Protein AF-A0A7S1AA90-F1 (afdb_monomer)

Nearest PDB structures (foldseek):
  6o9l-assembly1_Q  TM=9.413E-02  e=1.370E+00  Homo sapiens

Sequence (489 aa):
AGGRASYVRQRSPRSENTMEDRKHRMSRVASRLEELRNQLPDAALKAYQALKQALRPHSGRHGCRPQFETDFWENLQYCFPHAFDIRIRQIGSWNQWEVTIDEHTTMFCSVRLEVLGSNHEFVKDLKQKARIVKETLSEDNGKWKRALLPENGGIFNYDDTLSDFEVECRGRVEGFRQQGEPSKRYSQMWVDSPACKRCGRPEEEDQLSGVHMCVVFANFQCRRCNYTWASHHARLKPDETLMGQQCSRCASAGVAKEWKPNTRGDEESRGQGGMHQSRLCDACREFGNCMGMFYDPFVLTTALSLVSGHFVQWHPFSEEMPELLLADLGKEFSGLQVCLQPHVYTAPWEEKPYSAYDAEKTQGRHRWIRKDEPLLSAQAGIKDQIGFQKFLTKNEPDRSEAMPRTGFLLAPFDTEEEMQKAAVEAFNAVEDEKRTGLSVMCIDHQAGPHAGDEAGGSPEVRRPEVEQIPKLNKFNKIGGWQPPQPSPE

Structure (mmCIF, N/CA/C/O backbone):
data_AF-A0A7S1AA90-F1
#
_entry.id   AF-A0A7S1AA90-F1
#
loop_
_atom_site.group_PDB
_atom_site.id
_atom_site.type_symbol
_atom_site.label_atom_id
_atom_site.label_alt_id
_atom_site.label_comp_id
_atom_site.label_asym_id
_atom_site.label_entity_id
_atom_site.label_seq_id
_atom_site.pdbx_PDB_ins_code
_atom_site.Cartn_x
_atom_site.Cartn_y
_atom_site.Cartn_z
_atom_site.occupancy
_atom_site.B_iso_or_equiv
_atom_site.auth_seq_id
_atom_site.auth_comp_id
_atom_site.auth_asym_id
_atom_site.auth_atom_id
_atom_site.pdbx_PDB_model_num
ATOM 1 N N . ALA A 1 1 ? -50.565 -37.695 -13.266 1.00 44.16 1 ALA A N 1
ATOM 2 C CA . ALA A 1 1 ? -49.142 -37.606 -13.651 1.00 44.16 1 ALA A CA 1
ATOM 3 C C . ALA A 1 1 ? -48.759 -36.132 -13.727 1.00 44.16 1 ALA A C 1
ATOM 5 O O . ALA A 1 1 ? -49.375 -35.414 -14.499 1.00 44.16 1 ALA A O 1
ATOM 6 N N . GLY A 1 2 ? -47.843 -35.663 -12.876 1.00 41.28 2 GLY A N 1
ATOM 7 C CA . GLY A 1 2 ? -47.439 -34.249 -12.849 1.00 41.28 2 GLY A CA 1
ATOM 8 C C . GLY A 1 2 ? -46.897 -33.788 -11.496 1.00 41.28 2 GLY A C 1
ATOM 9 O O . GLY A 1 2 ? -47.391 -32.814 -10.943 1.00 41.28 2 GLY A O 1
ATOM 10 N N . GLY A 1 3 ? -45.925 -34.510 -10.930 1.00 36.38 3 GLY A N 1
ATOM 11 C CA . GLY A 1 3 ? -45.217 -34.076 -9.723 1.00 36.38 3 GLY A CA 1
ATOM 12 C C . GLY A 1 3 ? -44.088 -33.114 -10.087 1.00 36.38 3 GLY A C 1
ATOM 13 O O . GLY A 1 3 ? -43.134 -33.512 -10.751 1.00 36.38 3 GLY A O 1
ATOM 14 N N . ARG A 1 4 ? -44.189 -31.848 -9.667 1.00 42.41 4 ARG A N 1
ATOM 15 C CA . ARG A 1 4 ? -43.081 -30.883 -9.727 1.00 42.41 4 ARG A CA 1
ATOM 16 C C . ARG A 1 4 ? -42.048 -31.252 -8.661 1.00 42.41 4 ARG A C 1
ATOM 18 O O . ARG A 1 4 ? -42.290 -31.052 -7.475 1.00 42.41 4 ARG A O 1
ATOM 25 N N . ALA A 1 5 ? -40.904 -31.774 -9.092 1.00 40.25 5 ALA A N 1
ATOM 26 C CA . ALA A 1 5 ? -39.736 -31.968 -8.244 1.00 40.25 5 ALA A CA 1
ATOM 27 C C . ALA A 1 5 ? -39.088 -30.606 -7.942 1.00 40.25 5 ALA A C 1
ATOM 29 O O . ALA A 1 5 ? -38.523 -29.953 -8.820 1.00 40.25 5 ALA A O 1
ATOM 30 N N . SER A 1 6 ? -39.187 -30.161 -6.693 1.00 39.88 6 SER A N 1
ATOM 31 C CA . SER A 1 6 ? -38.444 -29.023 -6.161 1.00 39.88 6 SER A CA 1
ATOM 32 C C . SER A 1 6 ? -36.976 -29.414 -5.972 1.00 39.88 6 SER A C 1
ATOM 34 O O . SER A 1 6 ? -36.624 -30.082 -5.000 1.00 39.88 6 SER A O 1
ATOM 36 N N . TYR A 1 7 ? -36.114 -28.999 -6.902 1.00 37.94 7 TYR A N 1
ATOM 37 C CA . TYR A 1 7 ? -34.662 -29.068 -6.743 1.00 37.94 7 TYR A CA 1
ATOM 38 C C . TYR A 1 7 ? -34.218 -28.062 -5.675 1.00 37.94 7 TYR A C 1
ATOM 40 O O . TYR A 1 7 ? -33.969 -26.889 -5.952 1.00 37.94 7 TYR A O 1
ATOM 48 N N . VAL A 1 8 ? -34.109 -28.528 -4.434 1.00 40.12 8 VAL A N 1
ATOM 49 C CA . VAL A 1 8 ? -33.365 -27.828 -3.387 1.00 40.12 8 VAL A CA 1
ATOM 50 C C . VAL A 1 8 ? -31.886 -27.928 -3.761 1.00 40.12 8 VAL A C 1
ATOM 52 O O . VAL A 1 8 ? -31.271 -28.982 -3.613 1.00 40.12 8 VAL A O 1
ATOM 55 N N . ARG A 1 9 ? -31.306 -26.841 -4.291 1.00 41.34 9 ARG A N 1
ATOM 56 C CA . ARG A 1 9 ? -29.847 -26.702 -4.425 1.00 41.34 9 ARG A CA 1
ATOM 57 C C . ARG A 1 9 ? -29.246 -26.815 -3.023 1.00 41.34 9 ARG A C 1
ATOM 59 O O . ARG A 1 9 ? -29.297 -25.857 -2.252 1.00 41.34 9 ARG A O 1
ATOM 66 N N . GLN A 1 10 ? -28.684 -27.977 -2.700 1.00 35.09 10 GLN A N 1
ATOM 67 C CA . GLN A 1 10 ? -27.783 -28.133 -1.565 1.00 35.09 10 GLN A CA 1
ATOM 68 C C . GLN A 1 10 ? -26.636 -27.136 -1.763 1.00 35.09 10 GLN A C 1
ATOM 70 O O . GLN A 1 10 ? -25.818 -27.282 -2.670 1.00 35.09 10 GLN A O 1
ATOM 75 N N . ARG A 1 11 ? -26.623 -26.060 -0.970 1.00 40.25 11 ARG A N 1
ATOM 76 C CA . ARG A 1 11 ? -25.456 -25.184 -0.868 1.00 40.25 11 ARG A CA 1
ATOM 77 C C . ARG A 1 11 ? -24.336 -26.051 -0.305 1.00 40.25 11 ARG A C 1
ATOM 79 O O . ARG A 1 11 ? -24.472 -26.533 0.817 1.00 40.25 11 ARG A O 1
ATOM 86 N N . SER A 1 12 ? -23.275 -26.270 -1.081 1.00 39.66 12 SER A N 1
ATOM 87 C CA . SER A 1 12 ? -22.060 -26.904 -0.569 1.00 39.66 12 SER A CA 1
ATOM 88 C C . SER A 1 12 ? -21.664 -26.227 0.746 1.00 39.66 12 SER A C 1
ATOM 90 O O . SER A 1 12 ? -21.733 -24.992 0.816 1.00 39.66 12 SER A O 1
ATOM 92 N N . PRO A 1 13 ? -21.282 -26.991 1.783 1.00 43.88 13 PRO A N 1
ATOM 93 C CA . PRO A 1 13 ? -20.807 -26.406 3.024 1.00 43.88 13 PRO A CA 1
ATOM 94 C C . PRO A 1 13 ? -19.654 -25.465 2.677 1.00 43.88 13 PRO A C 1
ATOM 96 O O . PRO A 1 13 ? -18.677 -25.878 2.050 1.00 43.88 13 PRO A O 1
ATOM 99 N N . ARG A 1 14 ? -19.811 -24.172 2.998 1.00 51.59 14 ARG A N 1
ATOM 100 C CA . ARG A 1 14 ? -18.711 -23.204 2.942 1.00 51.59 14 ARG A CA 1
ATOM 101 C C . ARG A 1 14 ? -17.592 -23.826 3.763 1.00 51.59 14 ARG A C 1
ATOM 103 O O . ARG A 1 14 ? -17.789 -24.017 4.958 1.00 51.59 14 ARG A O 1
ATOM 110 N N . SER A 1 15 ? -16.492 -24.194 3.108 1.00 52.66 15 SER A N 1
ATOM 111 C CA . SER A 1 15 ? -15.323 -24.779 3.756 1.00 52.66 15 SER A CA 1
ATOM 112 C C . SER A 1 15 ? -14.989 -23.935 4.978 1.00 52.66 15 SER A C 1
ATOM 114 O O . SER A 1 15 ? -14.674 -22.748 4.838 1.00 52.66 15 SER A O 1
ATOM 116 N N . GLU A 1 16 ? -15.138 -24.513 6.165 1.00 56.78 16 GLU A N 1
ATOM 117 C CA . GLU A 1 16 ? -14.718 -23.855 7.389 1.00 56.78 16 GLU A CA 1
ATOM 118 C C . GLU A 1 16 ? -13.241 -23.507 7.222 1.00 56.78 16 GLU A C 1
ATOM 120 O O . GLU A 1 16 ? -12.420 -24.344 6.854 1.00 56.78 16 GLU A O 1
ATOM 125 N N . ASN A 1 17 ? -12.939 -22.222 7.380 1.00 63.81 17 ASN A N 1
ATOM 126 C CA . ASN A 1 17 ? -11.618 -21.641 7.191 1.00 63.81 17 ASN A CA 1
ATOM 127 C C . ASN A 1 17 ? -10.731 -22.168 8.338 1.00 63.81 17 ASN A C 1
ATOM 129 O O . ASN A 1 17 ? -10.650 -21.533 9.395 1.00 63.81 17 ASN A O 1
ATOM 133 N N . THR A 1 18 ? -10.178 -23.376 8.184 1.00 78.25 18 THR A N 1
ATOM 134 C CA . THR A 1 18 ? -9.474 -24.087 9.258 1.00 78.25 18 THR A CA 1
ATOM 135 C C . THR A 1 18 ? -8.233 -23.309 9.695 1.00 78.25 18 THR A C 1
ATOM 137 O O . THR A 1 18 ? -7.660 -22.512 8.946 1.00 78.25 18 THR A O 1
ATOM 140 N N . MET A 1 19 ? -7.792 -23.530 10.936 1.00 78.88 19 MET A N 1
ATOM 141 C CA . MET A 1 19 ? -6.555 -22.932 11.452 1.00 78.88 19 MET A CA 1
ATOM 142 C C . MET A 1 19 ? -5.343 -23.261 10.557 1.00 78.88 19 MET A C 1
ATOM 144 O O . MET A 1 19 ? -4.428 -22.449 10.431 1.00 78.88 19 MET A O 1
ATOM 148 N N . GLU A 1 20 ? -5.347 -24.421 9.899 1.00 83.00 20 GLU A N 1
ATOM 149 C CA . GLU A 1 20 ? -4.308 -24.833 8.949 1.00 83.00 20 GLU A CA 1
ATOM 150 C C . GLU A 1 20 ? -4.306 -24.008 7.664 1.00 83.00 20 GLU A C 1
ATOM 152 O O . GLU A 1 20 ? -3.232 -23.586 7.238 1.00 83.00 20 GLU A O 1
ATOM 157 N N . ASP A 1 21 ? -5.470 -23.693 7.085 1.00 82.50 21 ASP A N 1
ATOM 158 C CA . ASP A 1 21 ? -5.538 -22.815 5.907 1.00 82.50 21 ASP A CA 1
ATOM 159 C C . ASP A 1 21 ? -4.979 -21.420 6.237 1.00 82.50 21 ASP A C 1
ATOM 161 O O . ASP A 1 21 ? -4.178 -20.855 5.493 1.00 82.50 21 ASP A O 1
ATOM 165 N N . ARG A 1 22 ? -5.288 -20.899 7.430 1.00 81.56 22 ARG A N 1
ATOM 166 C CA . ARG A 1 22 ? -4.726 -19.632 7.927 1.00 81.56 22 ARG A CA 1
ATOM 167 C C . ARG A 1 22 ? -3.203 -19.667 8.051 1.00 81.56 22 ARG A C 1
ATOM 169 O O . ARG A 1 22 ? -2.519 -18.765 7.566 1.00 81.56 22 ARG A O 1
ATOM 176 N N . LYS A 1 23 ? -2.652 -20.714 8.673 1.00 85.12 23 LYS A N 1
ATOM 177 C CA . LYS A 1 23 ? -1.194 -20.895 8.782 1.00 85.12 23 LYS A CA 1
ATOM 178 C C . LYS A 1 23 ? -0.545 -20.997 7.402 1.00 85.12 23 LYS A C 1
ATOM 180 O O . LYS A 1 23 ? 0.477 -20.361 7.155 1.00 85.12 23 LYS A O 1
ATOM 185 N N . HIS A 1 24 ? -1.168 -21.732 6.483 1.00 87.06 24 HIS A N 1
ATOM 186 C CA . HIS A 1 24 ? -0.664 -21.900 5.127 1.00 87.06 24 HIS A CA 1
ATOM 187 C C . HIS A 1 24 ? -0.644 -20.577 4.345 1.00 87.06 24 HIS A C 1
ATOM 189 O O . HIS A 1 24 ? 0.350 -20.248 3.698 1.00 87.06 24 HIS A O 1
ATOM 195 N N . ARG A 1 25 ? -1.709 -19.773 4.438 1.00 85.44 25 ARG A N 1
ATOM 196 C CA . ARG A 1 25 ? -1.784 -18.452 3.796 1.00 85.44 25 ARG A CA 1
ATOM 197 C C . ARG A 1 25 ? -0.712 -17.493 4.315 1.00 85.44 25 ARG A C 1
ATOM 199 O O . ARG A 1 25 ? -0.041 -16.865 3.499 1.00 85.44 25 ARG A O 1
ATOM 206 N N . MET A 1 26 ? -0.511 -17.423 5.633 1.00 88.19 26 MET A N 1
ATOM 207 C CA . MET A 1 26 ? 0.544 -16.590 6.228 1.00 88.19 26 MET A CA 1
ATOM 208 C C . MET A 1 26 ? 1.939 -17.053 5.819 1.00 88.19 26 MET A C 1
ATOM 210 O O . MET A 1 26 ? 2.747 -16.233 5.400 1.00 88.19 26 MET A O 1
ATOM 214 N N . SER A 1 27 ? 2.197 -18.363 5.843 1.00 89.44 27 SER A N 1
ATOM 215 C CA . SER A 1 27 ? 3.472 -18.926 5.387 1.00 89.44 27 SER A CA 1
ATOM 216 C C . SER A 1 27 ? 3.781 -18.521 3.940 1.00 89.44 27 SER A C 1
ATOM 218 O O . SER A 1 27 ? 4.895 -18.103 3.642 1.00 89.44 27 SER A O 1
ATOM 220 N N . ARG A 1 28 ? 2.782 -18.512 3.046 1.00 88.44 28 ARG A N 1
ATOM 221 C CA . ARG A 1 28 ? 2.960 -18.046 1.658 1.00 88.44 28 ARG A CA 1
ATOM 222 C C . ARG A 1 28 ? 3.279 -16.553 1.539 1.00 88.44 28 ARG A C 1
ATOM 224 O O . ARG A 1 28 ? 3.955 -16.171 0.578 1.00 88.44 28 ARG A O 1
ATOM 231 N N . VAL A 1 29 ? 2.758 -15.715 2.437 1.00 88.69 29 VAL A N 1
ATOM 232 C CA . VAL A 1 29 ? 3.099 -14.282 2.495 1.00 88.69 29 VAL A CA 1
ATOM 233 C C . VAL A 1 29 ? 4.518 -14.111 3.019 1.00 88.69 29 VAL A C 1
ATOM 235 O O . VAL A 1 29 ? 5.317 -13.470 2.344 1.00 88.69 29 VAL A O 1
ATOM 238 N N . ALA A 1 30 ? 4.863 -14.771 4.125 1.00 92.19 30 ALA A N 1
ATOM 239 C CA . ALA A 1 30 ? 6.204 -14.743 4.698 1.00 92.19 30 ALA A CA 1
ATOM 240 C C . ALA A 1 30 ? 7.268 -15.176 3.674 1.00 92.19 30 ALA A C 1
ATOM 242 O O . ALA A 1 30 ? 8.172 -14.407 3.359 1.00 92.19 30 ALA A O 1
ATOM 243 N N . SER A 1 31 ? 7.094 -16.334 3.026 1.00 91.31 31 SER A N 1
ATOM 244 C CA . SER A 1 31 ? 8.022 -16.794 1.982 1.00 91.31 31 SER A CA 1
ATOM 245 C C . SER A 1 31 ? 8.110 -15.836 0.789 1.00 91.31 31 SER A C 1
ATOM 247 O O . SER A 1 31 ? 9.141 -15.765 0.134 1.00 91.31 31 SER A O 1
ATOM 249 N N . ARG A 1 32 ? 7.037 -15.094 0.468 1.00 87.44 32 ARG A N 1
ATOM 250 C CA . ARG A 1 32 ? 7.066 -14.076 -0.598 1.00 87.44 32 ARG A CA 1
ATOM 251 C C . ARG A 1 32 ? 7.888 -12.861 -0.187 1.00 87.44 32 ARG A C 1
ATOM 253 O O . ARG A 1 32 ? 8.615 -12.330 -1.019 1.00 87.44 32 ARG A O 1
ATOM 260 N N . LEU A 1 33 ? 7.722 -12.404 1.049 1.00 90.50 33 LEU A N 1
ATOM 261 C CA . LEU A 1 33 ? 8.458 -11.264 1.577 1.00 90.50 33 LEU A CA 1
ATOM 262 C C . LEU A 1 33 ? 9.954 -11.582 1.658 1.00 90.50 33 LEU A C 1
ATOM 264 O O . LEU A 1 33 ? 10.774 -10.777 1.229 1.00 90.50 33 LEU A O 1
ATOM 268 N N . GLU A 1 34 ? 10.295 -12.786 2.114 1.00 93.50 34 GLU A N 1
ATOM 269 C CA . GLU A 1 34 ? 11.670 -13.286 2.136 1.00 93.50 34 GLU A CA 1
ATOM 270 C C . GLU A 1 34 ? 12.277 -13.383 0.730 1.00 93.50 34 GLU A C 1
ATOM 272 O O . GLU A 1 34 ? 13.370 -12.874 0.494 1.00 93.50 34 GLU A O 1
ATOM 277 N N . GLU A 1 35 ? 11.552 -13.977 -0.221 1.00 90.62 35 GLU A N 1
ATOM 278 C CA . GLU A 1 35 ? 11.977 -14.060 -1.621 1.00 90.62 35 GLU A CA 1
ATOM 279 C C . GLU A 1 35 ? 12.223 -12.668 -2.222 1.00 90.62 35 GLU A C 1
ATOM 281 O O . GLU A 1 35 ? 13.245 -12.458 -2.873 1.00 90.62 35 GLU A O 1
ATOM 286 N N . LEU A 1 36 ? 11.328 -11.706 -1.962 1.00 88.31 36 LEU A N 1
ATOM 287 C CA . LEU A 1 36 ? 11.488 -10.322 -2.408 1.00 88.31 36 LEU A CA 1
ATOM 288 C C . LEU A 1 36 ? 12.746 -9.700 -1.801 1.00 88.31 36 LEU A C 1
ATOM 290 O O . LEU A 1 36 ? 13.565 -9.172 -2.545 1.00 88.31 36 LEU A O 1
ATOM 294 N N . ARG A 1 37 ? 12.921 -9.801 -0.478 1.00 92.38 37 ARG A N 1
ATOM 295 C CA . ARG A 1 37 ? 14.079 -9.259 0.246 1.00 92.38 37 ARG A CA 1
ATOM 296 C C . ARG A 1 37 ? 15.396 -9.788 -0.317 1.00 92.38 37 ARG A C 1
ATOM 298 O O . ARG A 1 37 ? 16.314 -9.008 -0.537 1.00 92.38 37 ARG A O 1
ATOM 305 N N . ASN A 1 38 ? 15.466 -11.088 -0.589 1.00 93.19 38 ASN A N 1
ATOM 306 C CA . ASN A 1 38 ? 16.671 -11.747 -1.092 1.00 93.19 38 ASN A CA 1
ATOM 307 C C . ASN A 1 38 ? 17.003 -11.377 -2.552 1.00 93.19 38 ASN A C 1
ATOM 309 O O . ASN A 1 38 ? 18.104 -11.661 -3.013 1.00 93.19 38 ASN A O 1
ATOM 313 N N . GLN A 1 39 ? 16.063 -10.771 -3.284 1.00 91.88 39 GLN A N 1
ATOM 314 C CA . GLN A 1 39 ? 16.244 -10.324 -4.669 1.00 91.88 39 GLN A CA 1
ATOM 315 C C . GLN A 1 39 ? 16.511 -8.815 -4.787 1.00 91.88 39 GLN A C 1
ATOM 317 O O . GLN A 1 39 ? 16.756 -8.329 -5.893 1.00 91.88 39 GLN A O 1
ATOM 322 N N . LEU A 1 40 ? 16.439 -8.057 -3.686 1.00 93.06 40 LEU A N 1
ATOM 323 C CA . LEU A 1 40 ? 16.667 -6.614 -3.716 1.00 93.06 40 LEU A CA 1
ATOM 324 C C . LEU A 1 40 ? 18.156 -6.301 -3.941 1.00 93.06 40 LEU A C 1
ATOM 326 O O . LEU A 1 40 ? 19.000 -6.847 -3.233 1.00 93.06 40 LEU A O 1
ATOM 330 N N . PRO A 1 41 ? 18.491 -5.372 -4.858 1.00 93.94 41 PRO A N 1
ATOM 331 C CA . PRO A 1 41 ? 19.829 -4.788 -4.920 1.00 93.94 41 PRO A CA 1
ATOM 332 C C . PRO A 1 41 ? 20.210 -4.108 -3.599 1.00 93.94 41 PRO A C 1
ATOM 334 O O . PRO A 1 41 ? 19.328 -3.630 -2.886 1.00 93.94 41 PRO A O 1
ATOM 337 N N . ASP A 1 42 ? 21.505 -3.962 -3.315 1.00 94.69 42 ASP A N 1
ATOM 338 C CA . ASP A 1 42 ? 22.012 -3.443 -2.032 1.00 94.69 42 ASP A CA 1
ATOM 339 C C . ASP A 1 42 ? 21.360 -2.126 -1.583 1.00 94.69 42 ASP A C 1
ATOM 341 O O . ASP A 1 42 ? 20.939 -1.988 -0.434 1.00 94.69 42 ASP A O 1
ATOM 345 N N . ALA A 1 43 ? 21.221 -1.155 -2.490 1.00 94.94 43 ALA A N 1
ATOM 346 C CA . ALA A 1 43 ? 20.561 0.113 -2.182 1.00 94.94 43 ALA A CA 1
ATOM 347 C C . ALA A 1 43 ? 19.070 -0.082 -1.839 1.00 94.94 43 ALA A C 1
ATOM 349 O O . ALA A 1 43 ? 18.561 0.483 -0.875 1.00 94.94 43 ALA A O 1
ATOM 350 N N . ALA A 1 44 ? 18.365 -0.942 -2.572 1.00 95.75 44 ALA A N 1
ATOM 351 C CA . ALA A 1 44 ? 16.970 -1.251 -2.280 1.00 95.75 44 ALA A CA 1
ATOM 352 C C . ALA A 1 44 ? 16.811 -2.031 -0.965 1.00 95.75 44 ALA A C 1
ATOM 354 O O . ALA A 1 44 ? 15.854 -1.801 -0.226 1.00 95.75 44 ALA A O 1
ATOM 355 N N . LEU A 1 45 ? 17.766 -2.903 -0.632 1.00 96.69 45 LEU A N 1
ATOM 356 C CA . LEU A 1 45 ? 17.805 -3.617 0.641 1.00 96.69 45 LEU A CA 1
ATOM 357 C C . LEU A 1 45 ? 18.014 -2.654 1.819 1.00 96.69 45 LEU A C 1
ATOM 359 O O . LEU A 1 45 ? 17.345 -2.791 2.842 1.00 96.69 45 LEU A O 1
ATOM 363 N N . LYS A 1 46 ? 18.870 -1.638 1.671 1.00 97.38 46 LYS A N 1
ATOM 364 C CA . LYS A 1 46 ? 19.036 -0.567 2.667 1.00 97.38 46 LYS A CA 1
ATOM 365 C C . LYS A 1 46 ? 17.755 0.249 2.859 1.00 97.38 46 LYS A C 1
ATOM 367 O O . LYS A 1 46 ? 17.339 0.475 3.990 1.00 97.38 46 LYS A O 1
ATOM 372 N N . ALA A 1 47 ? 17.066 0.625 1.780 1.00 97.00 47 ALA A N 1
ATOM 373 C CA . ALA A 1 47 ? 15.769 1.296 1.898 1.00 97.00 47 ALA A CA 1
ATOM 374 C C . ALA A 1 47 ? 14.693 0.398 2.536 1.00 97.00 47 ALA A C 1
ATOM 376 O O . ALA A 1 47 ? 13.866 0.870 3.317 1.00 97.00 47 ALA A O 1
ATOM 377 N N . TYR A 1 48 ? 14.729 -0.910 2.265 1.00 96.81 48 TYR A N 1
ATOM 378 C CA . TYR A 1 48 ? 13.878 -1.890 2.939 1.00 96.81 48 TYR A CA 1
ATOM 379 C C . TYR A 1 48 ? 14.174 -1.952 4.445 1.00 96.81 48 TYR A C 1
ATOM 381 O O . TYR A 1 48 ? 13.247 -1.994 5.253 1.00 96.81 48 TYR A O 1
ATOM 389 N N . GLN A 1 49 ? 15.451 -1.914 4.843 1.00 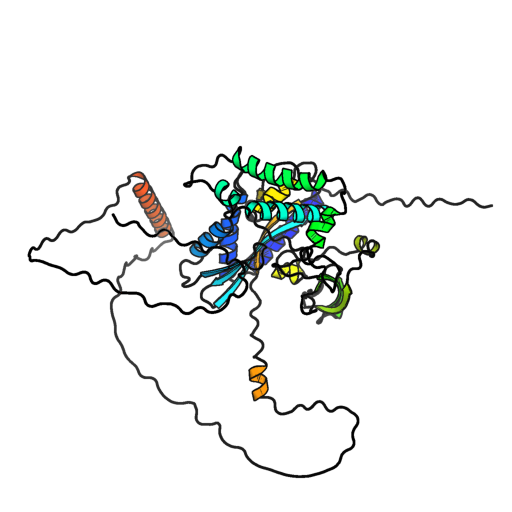97.25 49 GLN A N 1
ATOM 390 C CA . GLN A 1 49 ? 15.854 -1.845 6.252 1.00 97.25 49 GLN A CA 1
ATOM 391 C C . GLN A 1 49 ? 15.354 -0.560 6.921 1.00 97.25 49 GLN A C 1
ATOM 393 O O . GLN A 1 49 ? 14.818 -0.636 8.027 1.00 97.25 49 GLN A O 1
ATOM 398 N N . ALA A 1 50 ? 15.437 0.582 6.235 1.00 97.38 50 ALA A N 1
ATOM 399 C CA . ALA A 1 50 ? 14.892 1.841 6.732 1.00 97.38 50 ALA A CA 1
ATOM 400 C C . ALA A 1 50 ? 13.366 1.770 6.945 1.00 97.38 50 ALA A C 1
ATOM 402 O O . ALA A 1 50 ? 12.873 2.166 8.000 1.00 97.38 50 ALA A O 1
ATOM 403 N N . LEU A 1 51 ? 12.611 1.178 6.006 1.00 95.62 51 LEU A N 1
ATOM 404 C CA . LEU A 1 51 ? 11.172 0.917 6.189 1.00 95.62 51 LEU A CA 1
ATOM 405 C C . LEU A 1 51 ? 10.900 -0.004 7.385 1.00 95.62 51 LEU A C 1
ATOM 407 O O . LEU A 1 51 ? 9.981 0.242 8.163 1.00 95.62 51 LEU A O 1
ATOM 411 N N . LYS A 1 52 ? 11.690 -1.073 7.544 1.00 95.31 52 LYS A N 1
ATOM 412 C CA . LYS A 1 52 ? 11.572 -2.006 8.673 1.00 95.31 52 LYS A CA 1
ATOM 413 C C . LYS A 1 52 ? 11.787 -1.298 10.013 1.00 95.31 52 LYS A C 1
ATOM 415 O O . LYS A 1 52 ? 11.039 -1.551 10.956 1.00 95.31 52 LYS A O 1
ATOM 420 N N . GLN A 1 53 ? 12.779 -0.415 10.102 1.00 95.25 53 GLN A N 1
ATOM 421 C CA . GLN A 1 53 ? 13.042 0.379 11.304 1.00 95.25 53 GLN A CA 1
ATOM 422 C C . GLN A 1 53 ? 11.897 1.360 11.587 1.00 95.25 53 GLN A C 1
ATOM 424 O O . GLN A 1 53 ? 11.418 1.404 12.718 1.00 95.25 53 GLN A O 1
ATOM 429 N N . ALA A 1 54 ? 11.379 2.037 10.558 1.00 94.12 54 ALA A N 1
ATOM 4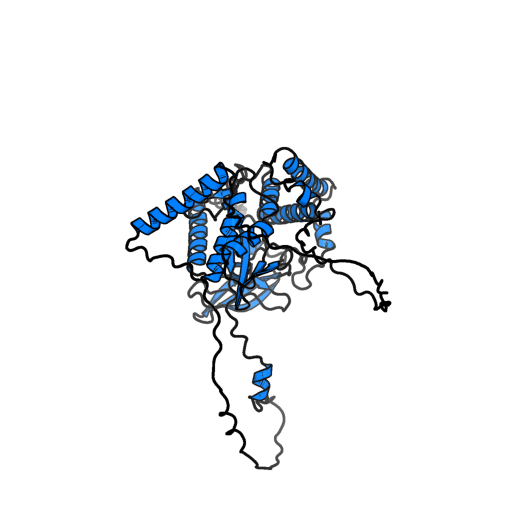30 C CA . ALA A 1 54 ? 10.230 2.938 10.676 1.00 94.12 54 ALA A CA 1
ATOM 431 C C . ALA A 1 54 ? 8.924 2.221 11.068 1.00 94.12 54 ALA A C 1
ATOM 433 O O . ALA A 1 54 ? 8.069 2.803 11.728 1.00 94.12 54 ALA A O 1
ATOM 434 N N . LEU A 1 55 ? 8.758 0.942 10.712 1.00 92.88 55 LEU A N 1
ATOM 435 C CA . LEU A 1 55 ? 7.603 0.133 11.124 1.00 92.88 55 LEU A CA 1
ATOM 436 C C . LEU A 1 55 ? 7.692 -0.372 12.567 1.00 92.88 55 LEU A C 1
ATOM 438 O O . LEU A 1 55 ? 6.662 -0.680 13.165 1.00 92.88 55 LEU A O 1
ATOM 442 N N . ARG A 1 56 ? 8.895 -0.464 13.145 1.00 90.94 56 ARG A N 1
ATOM 443 C CA . ARG A 1 56 ? 9.107 -1.057 14.473 1.00 90.94 56 ARG A CA 1
ATOM 444 C C . ARG A 1 56 ? 8.243 -0.416 15.570 1.00 90.94 56 ARG A C 1
ATOM 446 O O . ARG A 1 56 ? 7.638 -1.185 16.321 1.00 90.94 56 ARG A O 1
ATOM 453 N N . PRO A 1 57 ? 8.105 0.923 15.667 1.00 87.44 57 PRO A N 1
ATOM 454 C CA . PRO A 1 57 ? 7.215 1.547 16.643 1.00 87.44 57 PRO A CA 1
ATOM 455 C C . PRO A 1 57 ? 5.778 1.022 16.558 1.00 87.44 57 PRO A C 1
ATOM 457 O O . PRO A 1 57 ? 5.179 0.740 17.588 1.00 87.44 57 PRO A O 1
ATOM 460 N N . HIS A 1 58 ? 5.256 0.756 15.356 1.00 85.00 58 HIS A N 1
ATOM 461 C CA . HIS A 1 58 ? 3.873 0.304 15.158 1.00 85.00 58 HIS A CA 1
ATOM 462 C C . HIS A 1 58 ? 3.573 -1.086 15.743 1.00 85.00 58 HIS A C 1
ATOM 464 O O . HIS A 1 58 ? 2.407 -1.405 15.954 1.00 85.00 58 HIS A O 1
ATOM 470 N N . SER A 1 59 ? 4.598 -1.895 16.034 1.00 84.00 59 SER A N 1
ATOM 471 C CA . SER A 1 59 ? 4.454 -3.190 16.724 1.00 84.00 59 SER A CA 1
ATOM 472 C C . SER A 1 59 ? 4.347 -3.073 18.252 1.00 84.00 59 SER A C 1
ATOM 474 O O . SER A 1 59 ? 3.958 -4.024 18.931 1.00 84.00 59 SER A O 1
ATOM 476 N N . GLY A 1 60 ? 4.698 -1.912 18.816 1.00 79.50 60 GLY A N 1
ATOM 477 C CA . GLY A 1 60 ? 4.575 -1.646 20.243 1.00 79.50 60 GLY A CA 1
ATOM 478 C C . GLY A 1 60 ? 3.122 -1.429 20.662 1.00 79.50 60 GLY A C 1
ATOM 479 O O . GLY A 1 60 ? 2.285 -0.972 19.881 1.00 79.50 60 GLY A O 1
ATOM 480 N N . ARG A 1 61 ? 2.815 -1.704 21.934 1.00 69.81 61 ARG A N 1
ATOM 481 C CA . ARG A 1 61 ? 1.521 -1.330 22.517 1.00 69.81 61 ARG A CA 1
ATOM 482 C C . ARG A 1 61 ? 1.371 0.193 22.421 1.00 69.81 61 ARG A C 1
ATOM 484 O O . ARG A 1 61 ? 2.224 0.915 22.925 1.00 69.81 61 ARG A O 1
ATOM 491 N N . HIS A 1 62 ? 0.325 0.656 21.738 1.00 68.38 62 HIS A N 1
ATOM 492 C CA . HIS A 1 62 ? 0.103 2.071 21.405 1.00 68.38 62 HIS A CA 1
ATOM 493 C C . HIS A 1 62 ? 1.205 2.728 20.554 1.00 68.38 62 HIS A C 1
ATOM 495 O O . HIS A 1 62 ? 1.231 3.939 20.423 1.00 68.38 62 HIS A O 1
ATOM 501 N N . GLY A 1 63 ? 2.118 1.978 19.934 1.00 65.62 63 GLY A N 1
ATOM 502 C CA . GLY A 1 63 ? 3.260 2.585 19.237 1.00 65.62 63 GLY A CA 1
ATOM 503 C C . GLY A 1 63 ? 2.951 3.122 17.833 1.00 65.62 63 GLY A C 1
ATOM 504 O O . GLY A 1 63 ? 3.843 3.576 17.117 1.00 65.62 63 GLY A O 1
ATOM 505 N N . CYS A 1 64 ? 1.687 3.077 17.419 1.00 75.19 64 CYS A N 1
ATOM 506 C CA . CYS A 1 64 ? 1.255 3.562 16.125 1.00 75.19 64 CYS A CA 1
ATOM 507 C C . CYS A 1 64 ? 1.104 5.091 16.136 1.00 75.19 64 CYS A C 1
ATOM 509 O O . CYS A 1 64 ? 0.170 5.613 16.739 1.00 75.19 64 CYS A O 1
ATOM 511 N N . ARG A 1 65 ? 2.002 5.801 15.440 1.00 81.50 65 ARG A N 1
ATOM 512 C CA . ARG A 1 65 ? 2.091 7.273 15.449 1.00 81.50 65 ARG A CA 1
ATOM 513 C C . ARG A 1 65 ? 2.020 7.888 14.045 1.00 81.50 65 ARG A C 1
ATOM 515 O O . ARG A 1 65 ? 2.512 7.269 13.102 1.00 81.50 65 ARG A O 1
ATOM 522 N N . PRO A 1 66 ? 1.495 9.119 13.878 1.00 83.81 66 PRO A N 1
ATOM 523 C CA . PRO A 1 66 ? 1.399 9.788 12.576 1.00 83.81 66 PRO A CA 1
ATOM 524 C C . PRO A 1 66 ? 2.730 10.450 12.143 1.00 83.81 66 PRO A C 1
ATOM 526 O O . PRO A 1 66 ? 2.737 11.573 11.633 1.00 83.81 66 PRO A O 1
ATOM 529 N N . GLN A 1 67 ? 3.865 9.776 12.367 1.00 86.94 67 GLN A N 1
ATOM 530 C CA . GLN A 1 67 ? 5.226 10.245 12.041 1.00 86.94 67 GLN A CA 1
ATOM 531 C C . GLN A 1 67 ? 5.998 9.282 11.131 1.00 86.94 67 GLN A C 1
ATOM 533 O O . GLN A 1 67 ? 7.195 9.464 10.932 1.00 86.94 67 GLN A O 1
ATOM 538 N N . PHE A 1 68 ? 5.327 8.289 10.542 1.00 90.75 68 PHE A N 1
ATOM 539 C CA . PHE A 1 68 ? 5.991 7.245 9.762 1.00 90.75 68 PHE A CA 1
ATOM 540 C C . PHE A 1 68 ? 6.916 7.794 8.663 1.00 90.75 68 PHE A C 1
ATOM 542 O O . PHE A 1 68 ? 8.014 7.286 8.475 1.00 90.75 68 PHE A O 1
ATOM 549 N N . GLU A 1 69 ? 6.503 8.845 7.950 1.00 91.56 69 GLU A N 1
ATOM 550 C CA . GLU A 1 69 ? 7.330 9.476 6.912 1.00 91.56 69 GLU A CA 1
ATOM 551 C C . GLU A 1 69 ? 8.627 10.086 7.469 1.00 91.56 69 GLU A C 1
ATOM 553 O O . GLU A 1 69 ? 9.685 9.919 6.866 1.00 91.56 69 GLU A O 1
ATOM 558 N N . THR A 1 70 ? 8.556 10.753 8.625 1.00 91.75 70 THR A N 1
ATOM 559 C CA . THR A 1 70 ? 9.729 11.316 9.308 1.00 91.75 70 THR A CA 1
ATOM 560 C C . THR A 1 70 ? 10.654 10.200 9.779 1.00 91.75 70 THR A C 1
ATOM 562 O O . THR A 1 70 ? 11.838 10.223 9.458 1.00 91.75 70 THR A O 1
ATOM 565 N N . ASP A 1 71 ? 10.095 9.176 10.429 1.00 93.25 71 ASP A N 1
ATOM 566 C CA . ASP A 1 71 ? 10.846 7.998 10.864 1.00 93.25 71 ASP A CA 1
ATOM 567 C C . ASP A 1 71 ? 11.535 7.320 9.674 1.00 93.25 71 ASP A C 1
ATOM 569 O O . ASP A 1 71 ? 12.704 6.946 9.734 1.00 93.25 71 ASP A O 1
ATOM 573 N N . PHE A 1 72 ? 10.825 7.160 8.558 1.00 95.50 72 PHE A N 1
ATOM 574 C CA . PHE A 1 72 ? 11.377 6.545 7.360 1.00 95.50 72 PHE A CA 1
ATOM 575 C C . PHE A 1 72 ? 12.524 7.368 6.770 1.00 95.50 72 PHE A C 1
ATOM 577 O O . PHE A 1 72 ? 13.557 6.803 6.414 1.00 95.50 72 PHE A O 1
ATOM 584 N N . TRP A 1 73 ? 12.373 8.689 6.707 1.00 95.75 73 TRP A N 1
ATOM 585 C CA . TRP A 1 73 ? 13.419 9.590 6.238 1.00 95.75 73 TRP A CA 1
ATOM 586 C C . TRP A 1 73 ? 14.679 9.545 7.114 1.00 95.75 73 TRP A C 1
ATOM 588 O O . TRP A 1 73 ? 15.780 9.386 6.589 1.00 95.75 73 TRP A O 1
ATOM 598 N N . GLU A 1 74 ? 14.531 9.627 8.436 1.00 95.44 74 GLU A N 1
ATOM 599 C CA . GLU A 1 74 ? 15.657 9.551 9.377 1.00 95.44 74 GLU A CA 1
ATOM 600 C C . GLU A 1 74 ? 16.394 8.209 9.261 1.00 95.44 74 GLU A C 1
ATOM 602 O O . GLU A 1 74 ? 17.623 8.163 9.177 1.00 95.44 74 GLU A O 1
ATOM 607 N N . ASN A 1 75 ? 15.647 7.105 9.158 1.00 97.38 75 ASN A N 1
ATOM 608 C CA . ASN A 1 75 ? 16.241 5.784 8.971 1.00 97.38 75 ASN A CA 1
ATOM 609 C C . ASN A 1 75 ? 16.916 5.633 7.593 1.00 97.38 75 ASN A C 1
ATOM 611 O O . ASN A 1 75 ? 17.918 4.929 7.482 1.00 97.38 75 ASN A O 1
ATOM 615 N N . LEU A 1 76 ? 16.436 6.310 6.539 1.00 97.25 76 LEU A N 1
ATOM 616 C CA . LEU A 1 76 ? 17.149 6.363 5.255 1.00 97.25 76 LEU A CA 1
ATOM 617 C C . LEU A 1 76 ? 18.502 7.062 5.409 1.00 97.25 76 LEU A C 1
ATOM 619 O O . LEU A 1 76 ? 19.509 6.522 4.959 1.00 97.25 76 LEU A O 1
ATOM 623 N N . GLN A 1 77 ? 18.553 8.216 6.076 1.00 96.81 77 GLN A N 1
ATOM 624 C CA . GLN A 1 77 ? 19.818 8.917 6.328 1.00 96.81 77 GLN A CA 1
ATOM 625 C C . GLN A 1 77 ? 20.803 8.035 7.105 1.00 96.81 77 GLN A C 1
ATOM 627 O O . GLN A 1 77 ? 21.979 7.957 6.753 1.00 96.81 77 GLN A O 1
ATOM 632 N N . TYR A 1 78 ? 20.308 7.298 8.100 1.00 97.38 78 TYR A N 1
ATOM 633 C CA . TYR A 1 78 ? 21.113 6.348 8.863 1.00 97.38 78 TYR A CA 1
ATOM 634 C C . TYR A 1 78 ? 21.633 5.174 8.011 1.00 97.38 78 TYR A C 1
ATOM 636 O O . TYR A 1 78 ? 22.798 4.794 8.117 1.00 97.38 78 TYR A O 1
ATOM 644 N N . CYS A 1 79 ? 20.800 4.602 7.136 1.00 97.44 79 CYS A N 1
ATOM 645 C CA . CYS A 1 79 ? 21.191 3.493 6.258 1.00 97.44 79 CYS A CA 1
ATOM 646 C C . CYS A 1 79 ? 22.142 3.911 5.116 1.00 97.44 79 CYS A C 1
ATOM 648 O O . CYS A 1 79 ? 22.816 3.055 4.528 1.00 97.44 79 CYS A O 1
ATOM 650 N N . PHE A 1 80 ? 22.210 5.205 4.794 1.00 96.69 80 PHE A N 1
ATOM 651 C CA . PHE A 1 80 ? 23.030 5.770 3.721 1.00 96.69 80 PHE A CA 1
ATOM 652 C C . PHE A 1 80 ? 23.950 6.900 4.227 1.00 96.69 80 PHE A C 1
ATOM 654 O O . PHE A 1 80 ? 23.881 8.019 3.722 1.00 96.69 80 PHE A O 1
ATOM 661 N N . PRO A 1 81 ? 24.884 6.621 5.160 1.00 96.44 81 PRO A N 1
ATOM 662 C CA . PRO A 1 81 ? 25.713 7.655 5.794 1.00 96.44 81 PRO A CA 1
ATOM 663 C C . PRO A 1 81 ? 26.714 8.326 4.839 1.00 96.44 81 PRO A C 1
ATOM 665 O O . PRO A 1 81 ? 27.318 9.338 5.181 1.00 96.44 81 PRO A O 1
ATOM 668 N N . HIS A 1 82 ? 26.927 7.743 3.657 1.00 95.44 82 HIS A N 1
ATOM 669 C CA . HIS A 1 82 ? 27.854 8.236 2.637 1.00 95.44 82 HIS A CA 1
ATOM 670 C C . HIS A 1 82 ? 27.149 8.778 1.388 1.00 95.44 82 HIS A C 1
ATOM 672 O O . HIS A 1 82 ? 27.837 9.156 0.445 1.00 95.44 82 HIS A O 1
ATOM 678 N N . ALA A 1 83 ? 25.812 8.775 1.353 1.00 95.00 83 ALA A N 1
ATOM 679 C CA . ALA A 1 83 ? 25.089 9.384 0.244 1.00 95.00 83 ALA A CA 1
ATOM 680 C C . ALA A 1 83 ? 25.223 10.909 0.327 1.00 95.00 83 ALA A C 1
ATOM 682 O O . ALA A 1 83 ? 25.061 11.499 1.396 1.00 95.00 83 ALA A O 1
ATOM 683 N N . PHE A 1 84 ? 25.518 11.538 -0.805 1.00 93.88 84 PHE A N 1
ATOM 684 C CA . PHE A 1 84 ? 25.596 12.990 -0.930 1.00 93.88 84 PHE A CA 1
ATOM 685 C C . PHE A 1 84 ? 24.205 13.603 -1.077 1.00 93.88 84 PHE A C 1
ATOM 687 O O . PHE A 1 84 ? 23.959 14.695 -0.566 1.00 93.88 84 PHE A O 1
ATOM 694 N N . ASP A 1 85 ? 23.304 12.901 -1.770 1.00 94.56 85 ASP A N 1
ATOM 695 C CA . ASP A 1 85 ? 21.924 13.331 -1.978 1.00 94.56 85 ASP A CA 1
ATOM 696 C C . ASP A 1 85 ? 20.956 12.155 -1.809 1.00 94.56 85 ASP A C 1
ATOM 698 O O . ASP A 1 85 ? 20.991 11.163 -2.544 1.00 94.56 85 ASP A O 1
ATOM 702 N N . ILE A 1 86 ? 20.060 12.287 -0.834 1.00 95.94 86 ILE A N 1
ATOM 703 C CA . ILE A 1 86 ? 18.916 11.400 -0.640 1.00 95.94 86 ILE A CA 1
ATOM 704 C C . ILE A 1 86 ? 17.692 12.246 -0.949 1.00 95.94 86 ILE A C 1
ATOM 706 O O . ILE A 1 86 ? 17.393 13.185 -0.221 1.00 95.94 86 ILE A O 1
ATOM 710 N N . ARG A 1 87 ? 16.954 11.919 -2.009 1.00 95.31 87 ARG A N 1
ATOM 711 C CA . ARG A 1 87 ? 15.696 12.601 -2.339 1.00 95.31 87 ARG A CA 1
ATOM 712 C C . ARG A 1 87 ? 14.534 11.666 -2.099 1.00 95.31 87 ARG A C 1
ATOM 714 O O . ARG A 1 87 ? 14.485 10.583 -2.678 1.00 95.31 87 ARG A O 1
ATOM 721 N N . ILE A 1 88 ? 13.581 12.115 -1.290 1.00 94.19 88 ILE A N 1
ATOM 722 C CA . ILE A 1 88 ? 12.302 11.442 -1.098 1.00 94.19 88 ILE A CA 1
ATOM 723 C C . ILE A 1 88 ? 11.195 12.284 -1.723 1.00 94.19 88 ILE A C 1
ATOM 725 O O . ILE A 1 88 ? 11.099 13.491 -1.497 1.00 94.19 88 ILE A O 1
ATOM 729 N N . ARG A 1 89 ? 10.346 11.649 -2.523 1.00 92.06 89 ARG A N 1
ATOM 730 C CA . ARG A 1 89 ? 9.157 12.280 -3.088 1.00 92.06 89 ARG A CA 1
ATOM 731 C C . ARG A 1 89 ? 7.966 11.369 -2.884 1.00 92.06 89 ARG A C 1
ATOM 733 O O . ARG A 1 89 ? 7.914 10.276 -3.439 1.00 92.06 89 ARG A O 1
ATOM 740 N N . GLN A 1 90 ? 6.983 11.828 -2.121 1.00 89.06 90 GLN A N 1
ATOM 741 C CA . GLN A 1 90 ? 5.715 11.117 -2.012 1.00 89.06 90 GLN A CA 1
ATOM 742 C C . GLN A 1 90 ? 5.002 11.113 -3.376 1.00 89.06 90 GLN A C 1
ATOM 744 O O . GLN A 1 90 ? 4.906 12.145 -4.049 1.00 89.06 90 GLN A O 1
ATOM 749 N N . ILE A 1 91 ? 4.521 9.946 -3.801 1.00 83.69 91 ILE A N 1
ATOM 750 C CA . ILE A 1 91 ? 3.804 9.750 -5.061 1.00 83.69 91 ILE A CA 1
ATOM 751 C C . ILE A 1 91 ? 2.324 9.534 -4.775 1.00 83.69 91 ILE A C 1
ATOM 753 O O . ILE A 1 91 ? 1.924 8.671 -3.987 1.00 83.69 91 ILE A O 1
ATOM 757 N N . GLY A 1 92 ? 1.501 10.329 -5.455 1.00 74.19 92 GLY A N 1
ATOM 758 C CA . GLY A 1 92 ? 0.068 10.347 -5.221 1.00 74.19 92 GLY A CA 1
ATOM 759 C C . GLY A 1 92 ? -0.258 10.780 -3.796 1.00 74.19 92 GLY A C 1
ATOM 760 O O . GLY A 1 92 ? 0.560 11.350 -3.082 1.00 74.19 92 GLY A O 1
ATOM 761 N N . SER A 1 93 ? -1.485 10.509 -3.367 1.00 65.12 93 SER A N 1
ATOM 762 C CA . SER A 1 93 ? -1.929 10.850 -2.014 1.00 65.12 93 SER A CA 1
ATOM 763 C C . SER A 1 93 ? -1.850 9.662 -1.042 1.00 65.12 93 SER A C 1
ATOM 765 O O . SER A 1 93 ? -2.405 9.719 0.051 1.00 65.12 93 SER A O 1
ATOM 767 N N . TRP A 1 94 ? -1.190 8.568 -1.423 1.00 65.62 94 TRP A N 1
ATOM 768 C CA . TRP A 1 94 ? -1.401 7.246 -0.829 1.00 65.62 94 TRP A CA 1
ATOM 769 C C . TRP A 1 94 ? -0.093 6.594 -0.328 1.00 65.62 94 TRP A C 1
ATOM 771 O O . TRP A 1 94 ? 0.158 5.440 -0.611 1.00 65.62 94 TRP A O 1
ATOM 781 N N . ASN A 1 95 ? 0.767 7.313 0.407 1.00 80.25 95 ASN A N 1
ATOM 782 C CA . ASN A 1 95 ? 1.937 6.754 1.132 1.00 80.25 95 ASN A CA 1
ATOM 783 C C . ASN A 1 95 ? 2.798 5.736 0.358 1.00 80.25 95 ASN A C 1
ATOM 785 O O . ASN A 1 95 ? 3.146 4.656 0.841 1.00 80.25 95 ASN A O 1
ATOM 789 N N . GLN A 1 96 ? 3.140 6.124 -0.869 1.00 88.12 96 GLN A N 1
ATOM 790 C CA . GLN A 1 96 ? 4.231 5.560 -1.648 1.00 88.12 96 GLN A CA 1
ATOM 791 C C . GLN A 1 96 ? 5.279 6.657 -1.828 1.00 88.12 96 GLN A C 1
ATOM 793 O O . GLN A 1 96 ? 4.922 7.813 -2.051 1.00 88.12 96 GLN A O 1
ATOM 798 N N . TRP A 1 97 ? 6.555 6.303 -1.761 1.00 91.69 97 TRP A N 1
ATOM 799 C CA . TRP A 1 97 ? 7.669 7.234 -1.883 1.00 91.69 97 TRP A CA 1
ATOM 800 C C . TRP A 1 97 ? 8.598 6.797 -3.006 1.00 91.69 97 TRP A C 1
ATOM 802 O O . TRP A 1 97 ? 9.033 5.650 -3.050 1.00 91.69 97 TRP A O 1
ATOM 812 N N . GLU A 1 98 ? 8.914 7.716 -3.907 1.00 93.50 98 GLU A N 1
ATOM 813 C CA . GLU A 1 98 ? 10.081 7.621 -4.773 1.00 93.50 98 GLU A CA 1
ATOM 814 C C . GLU A 1 98 ? 11.303 8.029 -3.954 1.00 93.50 98 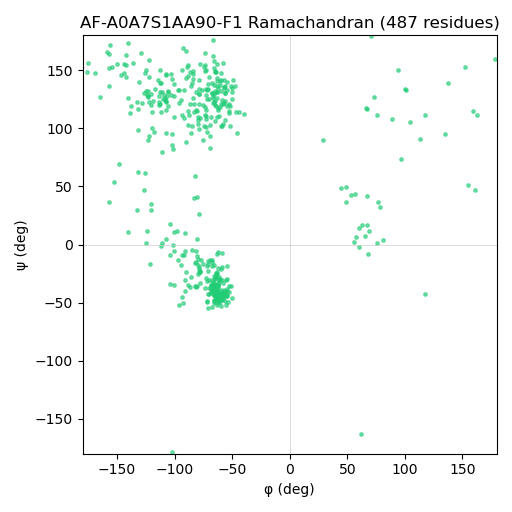GLU A C 1
ATOM 816 O O . GLU A 1 98 ? 11.354 9.140 -3.426 1.00 93.50 98 GLU A O 1
ATOM 821 N N . VAL A 1 99 ? 12.273 7.132 -3.837 1.00 95.62 99 VAL A N 1
ATOM 822 C CA . VAL A 1 99 ? 13.545 7.369 -3.159 1.00 95.62 99 VAL A CA 1
ATOM 823 C C . VAL A 1 99 ? 14.642 7.340 -4.213 1.00 95.62 99 VAL A C 1
ATOM 825 O O . VAL A 1 99 ? 14.812 6.341 -4.913 1.00 95.62 99 VAL A O 1
ATOM 828 N N . THR A 1 100 ? 15.375 8.442 -4.336 1.00 95.44 100 THR A N 1
ATOM 829 C CA . THR A 1 100 ? 16.548 8.554 -5.208 1.00 95.44 100 THR A CA 1
ATOM 830 C C . THR A 1 100 ? 17.794 8.732 -4.357 1.00 95.44 100 THR A C 1
ATOM 832 O O . THR A 1 100 ? 17.824 9.636 -3.525 1.00 95.44 100 THR A O 1
ATOM 835 N N . ILE A 1 101 ? 18.808 7.896 -4.583 1.00 94.56 101 ILE A N 1
ATOM 836 C CA . ILE A 1 101 ? 20.113 7.975 -3.912 1.00 94.56 101 ILE A CA 1
ATOM 837 C C . ILE A 1 101 ? 21.177 8.345 -4.951 1.00 94.56 101 ILE A C 1
ATOM 839 O O . ILE A 1 101 ? 21.304 7.643 -5.962 1.00 94.56 101 ILE A O 1
ATOM 843 N N . ASP A 1 102 ? 21.893 9.448 -4.709 1.00 92.00 102 ASP A N 1
ATOM 844 C CA . ASP A 1 102 ? 23.026 9.956 -5.502 1.00 92.00 102 ASP A CA 1
ATOM 845 C C . ASP A 1 102 ? 22.754 10.034 -7.018 1.00 92.00 102 ASP A C 1
ATOM 847 O O . ASP A 1 102 ? 23.609 9.724 -7.835 1.00 92.00 102 ASP A O 1
ATOM 851 N N . GLU A 1 103 ? 21.525 10.380 -7.416 1.00 81.00 103 GLU A N 1
ATOM 852 C CA . GLU A 1 103 ? 21.045 10.437 -8.816 1.00 81.00 103 GLU A CA 1
ATOM 853 C C . GLU A 1 103 ? 21.095 9.125 -9.625 1.00 81.00 103 GLU A C 1
ATOM 855 O O . GLU A 1 103 ? 20.641 9.085 -10.771 1.00 81.00 103 GLU A O 1
ATOM 860 N N . HIS A 1 104 ? 21.592 8.034 -9.046 1.00 80.75 104 HIS A N 1
ATOM 861 C CA . HIS A 1 104 ? 21.866 6.798 -9.778 1.00 80.75 104 HIS A CA 1
ATOM 862 C C . HIS A 1 104 ? 20.838 5.706 -9.528 1.00 80.75 104 HIS A C 1
ATOM 864 O O . HIS A 1 104 ? 20.535 4.930 -10.432 1.00 80.75 104 HIS A O 1
ATOM 870 N N . THR A 1 105 ? 20.285 5.634 -8.317 1.00 86.88 105 THR A N 1
ATOM 871 C CA . THR A 1 105 ? 19.343 4.569 -7.966 1.00 86.88 105 THR A CA 1
ATOM 872 C C . THR A 1 105 ? 18.004 5.164 -7.585 1.00 86.88 105 THR A C 1
ATOM 874 O O . THR A 1 105 ? 17.897 5.828 -6.559 1.00 86.88 105 THR A O 1
ATOM 877 N N . THR A 1 106 ? 16.980 4.893 -8.398 1.00 92.44 106 THR A N 1
ATOM 878 C CA . THR A 1 106 ? 15.585 5.208 -8.069 1.00 92.44 106 THR A CA 1
ATOM 879 C C . THR A 1 106 ? 14.860 3.941 -7.639 1.00 92.44 106 THR A C 1
ATOM 881 O O . THR A 1 106 ? 14.877 2.923 -8.334 1.00 92.44 106 THR A O 1
ATOM 884 N N . MET A 1 107 ? 14.211 4.006 -6.487 1.00 94.19 107 MET A N 1
ATOM 885 C CA . MET A 1 107 ? 13.405 2.925 -5.938 1.00 94.19 107 MET A CA 1
ATOM 886 C C . MET A 1 107 ? 12.090 3.469 -5.390 1.00 94.19 107 MET A C 1
ATOM 888 O O . MET A 1 107 ? 11.973 4.639 -5.041 1.00 94.19 107 MET A O 1
ATOM 892 N N . PHE A 1 108 ? 11.090 2.607 -5.325 1.00 92.12 108 PHE A N 1
ATOM 893 C CA . PHE A 1 108 ? 9.750 2.920 -4.867 1.00 92.12 108 PHE A CA 1
ATOM 894 C C . PHE A 1 108 ? 9.496 2.165 -3.573 1.00 92.12 108 PHE A C 1
ATOM 896 O O . PHE A 1 108 ? 9.542 0.936 -3.542 1.00 92.12 108 PHE A O 1
ATOM 903 N N . CYS A 1 109 ? 9.223 2.911 -2.515 1.00 93.19 109 CYS A N 1
ATOM 904 C CA . CYS A 1 109 ? 9.041 2.421 -1.161 1.00 93.19 109 CYS A CA 1
ATOM 905 C C . CYS A 1 109 ? 7.578 2.600 -0.750 1.00 93.19 109 CYS A C 1
ATOM 907 O O . CYS A 1 109 ? 6.955 3.610 -1.068 1.00 93.19 109 CYS A O 1
ATOM 909 N N . SER A 1 110 ? 6.995 1.623 -0.063 1.00 91.44 110 SER A N 1
ATOM 910 C CA . SER A 1 110 ? 5.640 1.726 0.494 1.00 91.44 110 SER A CA 1
ATOM 911 C C . SER A 1 110 ? 5.442 0.722 1.624 1.00 91.44 110 SER A C 1
ATOM 913 O O . SER A 1 110 ? 6.212 -0.228 1.771 1.00 91.44 110 SER A O 1
ATOM 915 N N . VAL A 1 111 ? 4.379 0.905 2.402 1.00 91.12 111 VAL A N 1
ATOM 916 C CA . VAL A 1 111 ? 3.898 -0.108 3.341 1.00 91.12 111 VAL A CA 1
ATOM 917 C C . VAL A 1 111 ? 2.606 -0.700 2.793 1.00 91.12 111 VAL A C 1
ATOM 919 O O . VAL A 1 111 ? 1.649 0.016 2.498 1.00 91.12 111 VAL A O 1
ATOM 922 N N . ARG A 1 112 ? 2.575 -2.024 2.627 1.00 86.81 112 ARG A N 1
ATOM 923 C CA . ARG A 1 112 ? 1.427 -2.739 2.065 1.00 86.81 112 ARG A CA 1
ATOM 924 C C . ARG A 1 112 ? 0.547 -3.289 3.167 1.00 86.81 112 ARG A C 1
ATOM 926 O O . ARG A 1 112 ? 1.031 -4.027 4.019 1.00 86.81 112 ARG A O 1
ATOM 933 N N . LEU A 1 113 ? -0.755 -3.065 3.030 1.00 89.69 113 LEU A N 1
ATOM 934 C CA . LEU A 1 113 ? -1.768 -3.855 3.714 1.00 89.69 113 LEU A CA 1
ATOM 935 C C . LEU A 1 113 ? -2.261 -4.986 2.796 1.00 89.69 113 LEU A C 1
ATOM 937 O O . LEU A 1 113 ? -2.740 -4.730 1.685 1.00 89.69 113 LEU A O 1
ATOM 941 N N . GLU A 1 114 ? -2.183 -6.231 3.258 1.00 88.38 114 GLU A N 1
ATOM 942 C CA . GLU A 1 114 ? -2.7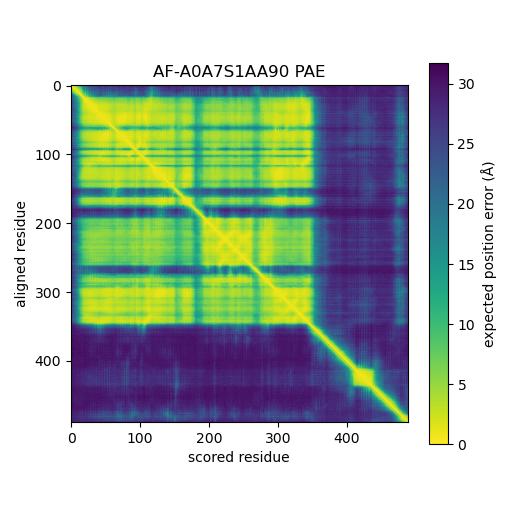21 -7.409 2.569 1.00 88.38 114 GLU A CA 1
ATOM 943 C C . GLU A 1 114 ? -3.793 -8.068 3.454 1.00 88.38 114 GLU A C 1
ATOM 945 O O . GLU A 1 114 ? -3.552 -8.407 4.611 1.00 88.38 114 GLU A O 1
ATOM 950 N N . VAL A 1 115 ? -5.008 -8.214 2.915 1.00 88.75 115 VAL A N 1
ATOM 951 C CA . VAL A 1 115 ? -6.131 -8.892 3.581 1.00 88.75 115 VAL A CA 1
ATOM 952 C C . VAL A 1 115 ? -6.229 -10.299 3.009 1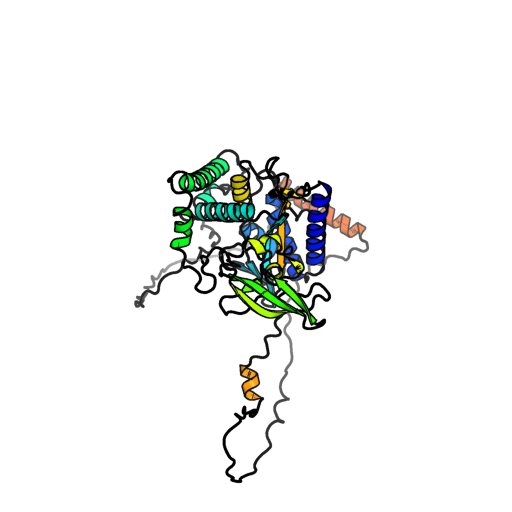.00 88.75 115 VAL A C 1
ATOM 954 O O . VAL A 1 115 ? -6.596 -10.484 1.847 1.00 88.75 115 VAL A O 1
ATOM 957 N N . LEU A 1 116 ? -5.889 -11.304 3.809 1.00 85.06 116 LEU A N 1
ATOM 958 C CA . LEU A 1 116 ? -5.932 -12.699 3.398 1.00 85.06 116 LEU A CA 1
ATOM 959 C C . LEU A 1 116 ? -7.324 -13.281 3.602 1.00 85.06 116 LEU A C 1
ATOM 961 O O . LEU A 1 116 ? -7.701 -13.779 4.663 1.00 85.06 116 LEU A O 1
ATOM 965 N N . GLY A 1 117 ? -8.082 -13.253 2.519 1.00 75.94 117 GLY A N 1
ATOM 966 C CA . GLY A 1 117 ? -9.420 -13.807 2.435 1.00 75.94 117 GLY A CA 1
ATOM 967 C C . GLY A 1 117 ? -10.229 -13.063 1.389 1.00 75.94 117 GLY A C 1
ATOM 968 O O . GLY A 1 117 ? -9.996 -11.889 1.117 1.00 75.94 117 GLY A O 1
ATOM 969 N N . SER A 1 118 ? -11.203 -13.743 0.796 1.00 69.56 118 SER A N 1
ATOM 970 C CA . SER A 1 118 ? -12.071 -13.153 -0.224 1.00 69.56 118 SER A CA 1
ATOM 971 C C . SER A 1 118 ? -13.209 -12.351 0.420 1.00 69.56 118 SER A C 1
ATOM 973 O O . SER A 1 118 ? -14.379 -12.671 0.226 1.00 69.56 118 SER A O 1
ATOM 975 N N . ASN A 1 119 ? -12.883 -11.335 1.229 1.00 82.31 119 ASN A N 1
ATOM 976 C CA . ASN A 1 119 ? -13.873 -10.436 1.827 1.00 82.31 119 ASN A CA 1
ATOM 977 C C . ASN A 1 119 ? -13.759 -9.029 1.225 1.00 82.31 119 ASN A C 1
ATOM 979 O O . ASN A 1 119 ? -13.163 -8.119 1.799 1.00 82.31 119 ASN A O 1
ATOM 983 N N . HIS A 1 120 ? -14.323 -8.867 0.028 1.00 79.44 120 HIS A N 1
ATOM 984 C CA . HIS A 1 120 ? -14.315 -7.589 -0.684 1.00 79.44 120 HIS A CA 1
ATOM 985 C C . HIS A 1 120 ? -15.066 -6.484 0.067 1.00 79.44 120 HIS A C 1
ATOM 987 O O . HIS A 1 120 ? -14.635 -5.334 0.021 1.00 79.44 120 HIS A O 1
ATOM 993 N N . GLU A 1 121 ? -16.135 -6.831 0.789 1.00 83.50 121 GLU A N 1
ATOM 994 C CA . GLU A 1 121 ? -16.897 -5.870 1.593 1.00 83.50 121 GLU A CA 1
ATOM 995 C C . GLU A 1 121 ? -16.058 -5.318 2.746 1.00 83.50 121 GLU A C 1
ATOM 997 O O . GLU A 1 121 ? -16.036 -4.109 2.958 1.00 83.50 121 GLU A O 1
ATOM 1002 N N . PHE A 1 122 ? -15.278 -6.172 3.419 1.00 88.56 122 PHE A N 1
ATOM 1003 C CA . PHE A 1 122 ? -14.331 -5.725 4.444 1.00 88.56 122 PHE A CA 1
ATOM 1004 C C . PHE A 1 122 ? -13.315 -4.732 3.879 1.00 88.56 122 PHE A C 1
ATOM 1006 O O . PHE A 1 122 ? -13.085 -3.681 4.466 1.00 88.56 122 PHE A O 1
ATOM 1013 N N . VAL A 1 123 ? -12.720 -5.028 2.718 1.00 85.94 123 VAL A N 1
ATOM 1014 C CA . VAL A 1 123 ? -11.723 -4.125 2.125 1.00 85.94 123 VAL A CA 1
ATOM 1015 C C . VAL A 1 123 ? -12.351 -2.801 1.685 1.00 85.94 123 VAL A C 1
ATOM 1017 O O . VAL A 1 123 ? -11.720 -1.751 1.795 1.00 85.94 123 VAL A O 1
ATOM 1020 N N . LYS A 1 124 ? -13.598 -2.829 1.210 1.00 83.75 124 LYS A N 1
ATOM 1021 C CA . LYS A 1 124 ? -14.346 -1.621 0.856 1.00 83.75 124 LYS A CA 1
ATOM 1022 C C . LYS A 1 124 ? -14.626 -0.748 2.085 1.00 83.75 124 LYS A C 1
ATOM 1024 O O . LYS A 1 124 ? -14.338 0.446 2.034 1.00 83.75 124 LYS A O 1
ATOM 1029 N N . ASP A 1 125 ? -15.119 -1.339 3.176 1.00 89.00 125 ASP A N 1
ATOM 1030 C CA . ASP A 1 125 ? -15.355 -0.636 4.449 1.00 89.00 125 ASP A CA 1
ATOM 1031 C C . ASP A 1 125 ? -14.045 -0.078 5.028 1.00 89.00 125 ASP A C 1
ATOM 1033 O O . ASP A 1 125 ? -13.965 1.083 5.428 1.00 89.00 125 ASP A O 1
ATOM 1037 N N . LEU A 1 126 ? -12.967 -0.865 4.971 1.00 90.94 126 LEU A N 1
ATOM 1038 C CA . LEU A 1 126 ? -11.650 -0.445 5.435 1.00 90.94 126 LEU A CA 1
ATOM 1039 C C . LEU A 1 126 ? -11.098 0.741 4.640 1.00 90.94 126 LEU A C 1
ATOM 1041 O O . LEU A 1 126 ? -10.640 1.718 5.230 1.00 90.94 126 LEU A O 1
ATOM 1045 N N . LYS A 1 127 ? -11.172 0.698 3.304 1.00 87.56 127 LYS A N 1
ATOM 1046 C CA . LYS A 1 127 ? -10.759 1.819 2.447 1.00 87.56 127 LYS A CA 1
ATOM 1047 C C . LYS A 1 127 ? -11.503 3.100 2.789 1.00 87.56 127 LYS A C 1
ATOM 1049 O O . LYS A 1 127 ? -10.892 4.167 2.804 1.00 87.56 127 LYS A O 1
ATOM 1054 N N . GLN A 1 128 ? -12.804 2.991 3.036 1.00 85.88 128 GLN A N 1
ATOM 1055 C CA . GLN A 1 128 ? -13.639 4.128 3.387 1.00 85.88 128 GLN A CA 1
ATOM 1056 C C . GLN A 1 128 ? -13.233 4.721 4.738 1.00 85.88 128 GLN A C 1
ATOM 1058 O O . GLN A 1 128 ? -13.037 5.930 4.841 1.00 85.88 128 GLN A O 1
ATOM 1063 N N . LYS A 1 129 ? -13.070 3.884 5.764 1.00 91.56 129 LYS A N 1
ATOM 1064 C CA . LYS A 1 129 ? -12.647 4.340 7.094 1.00 91.56 129 LYS A CA 1
ATOM 1065 C C . LYS A 1 129 ? -11.254 4.955 7.061 1.00 91.56 129 LYS A C 1
ATOM 1067 O O . LYS A 1 129 ? -11.053 6.016 7.635 1.00 91.56 129 LYS A O 1
ATOM 1072 N N . ALA A 1 130 ? -10.328 4.371 6.307 1.00 91.56 130 ALA A N 1
ATOM 1073 C CA . ALA A 1 130 ? -8.992 4.927 6.117 1.00 91.56 130 ALA A CA 1
ATOM 1074 C C . ALA A 1 130 ? -9.012 6.303 5.433 1.00 91.56 130 ALA A C 1
ATOM 1076 O O . ALA A 1 130 ? -8.237 7.185 5.801 1.00 91.56 130 ALA A O 1
ATOM 1077 N N . ARG A 1 131 ? -9.943 6.537 4.502 1.00 87.31 131 ARG A N 1
ATOM 1078 C CA . ARG A 1 131 ? -10.141 7.866 3.913 1.00 87.31 131 ARG A CA 1
ATOM 1079 C C . ARG A 1 131 ? -10.599 8.876 4.962 1.00 87.31 131 ARG A C 1
ATOM 1081 O O . ARG A 1 131 ? -9.983 9.929 5.065 1.00 87.31 131 ARG A O 1
ATOM 1088 N N . ILE A 1 132 ? -11.622 8.534 5.749 1.00 90.56 132 ILE A N 1
ATOM 1089 C CA . ILE A 1 132 ? -12.134 9.401 6.821 1.00 90.56 132 ILE A CA 1
ATOM 1090 C C . ILE A 1 132 ? -11.008 9.747 7.795 1.00 90.56 132 ILE A C 1
ATOM 1092 O O . ILE A 1 132 ? -10.779 10.918 8.067 1.00 90.56 132 ILE A O 1
ATOM 1096 N N . VAL A 1 133 ? -10.249 8.749 8.252 1.00 92.56 133 VAL A N 1
ATOM 1097 C CA . VAL A 1 133 ? -9.114 8.957 9.161 1.00 92.56 133 VAL A CA 1
ATOM 1098 C C . VAL A 1 133 ? -8.079 9.905 8.550 1.00 92.56 133 VAL A C 1
ATOM 1100 O O . VAL A 1 133 ? -7.631 10.835 9.214 1.00 92.56 133 VAL A O 1
ATOM 1103 N N . LYS A 1 134 ? -7.714 9.717 7.278 1.00 90.75 134 LYS A N 1
ATOM 1104 C CA . LYS A 1 134 ? -6.751 10.580 6.579 1.00 90.75 134 LYS A CA 1
ATOM 1105 C C . LYS A 1 134 ? -7.252 12.020 6.417 1.00 90.75 134 LYS A C 1
ATOM 1107 O O . LYS A 1 134 ? -6.475 12.958 6.605 1.00 90.75 134 LYS A O 1
ATOM 1112 N N . GLU A 1 135 ? -8.517 12.198 6.041 1.00 89.31 135 GLU A N 1
ATOM 1113 C CA . GLU A 1 135 ? -9.150 13.515 5.902 1.00 89.31 135 GLU A CA 1
ATOM 1114 C C . GLU A 1 135 ? -9.195 14.236 7.251 1.00 89.31 135 GLU A C 1
ATOM 1116 O O . GLU A 1 135 ? -8.758 15.382 7.337 1.00 89.31 135 GLU A O 1
ATOM 1121 N N . THR A 1 136 ? -9.614 13.545 8.314 1.00 91.31 136 THR A N 1
ATOM 1122 C CA . THR A 1 136 ? -9.590 14.078 9.681 1.00 91.31 136 THR A CA 1
ATOM 1123 C C . THR A 1 136 ? -8.165 14.441 10.097 1.00 91.31 136 THR A C 1
ATOM 1125 O O . THR A 1 136 ? -7.933 15.550 10.559 1.00 91.31 136 THR A O 1
ATOM 1128 N N . LEU A 1 137 ? -7.172 13.579 9.853 1.00 90.25 137 LEU A N 1
ATOM 1129 C CA . LEU A 1 137 ? -5.773 13.852 10.207 1.00 90.25 137 LEU A CA 1
ATOM 1130 C C . LEU A 1 137 ? -5.220 15.126 9.537 1.00 90.25 137 LEU A C 1
ATOM 1132 O O . LEU A 1 137 ? -4.356 15.799 10.101 1.00 90.25 137 LEU A O 1
ATOM 1136 N N . SER A 1 138 ? -5.728 15.454 8.346 1.00 87.94 138 SER A N 1
ATOM 1137 C CA . SER A 1 138 ? -5.303 16.602 7.533 1.00 87.94 138 SER A CA 1
ATOM 1138 C C . SER A 1 138 ? -6.105 17.882 7.804 1.00 87.94 138 SER A C 1
ATOM 1140 O O . SER A 1 138 ? -5.779 18.937 7.258 1.00 87.94 138 SER A O 1
ATOM 1142 N N . GLU A 1 139 ? -7.145 17.812 8.635 1.00 87.69 139 GLU A N 1
ATOM 1143 C CA . GLU A 1 139 ? -8.037 18.930 8.938 1.00 87.69 139 GLU A CA 1
ATOM 1144 C C . GLU A 1 139 ? -7.318 20.078 9.667 1.00 87.69 139 GLU A C 1
ATOM 1146 O O . GLU A 1 139 ? -6.381 19.855 10.440 1.00 87.69 139 GLU A O 1
ATOM 1151 N N . ASP A 1 140 ? -7.773 21.314 9.429 1.00 86.25 140 ASP A N 1
ATOM 1152 C CA . ASP A 1 140 ? -7.313 22.533 10.109 1.00 86.25 140 ASP A CA 1
ATOM 1153 C C . ASP A 1 140 ? -5.782 22.658 10.157 1.00 86.25 140 ASP A C 1
ATOM 1155 O O . ASP A 1 140 ? -5.165 22.888 11.204 1.00 86.25 140 ASP A O 1
ATOM 1159 N N . ASN A 1 141 ? -5.151 22.472 8.993 1.00 85.94 141 ASN A N 1
ATOM 1160 C CA . ASN A 1 141 ? -3.695 22.461 8.835 1.00 85.94 141 ASN A CA 1
ATOM 1161 C C . ASN A 1 141 ? -3.019 21.405 9.729 1.00 85.94 141 ASN A C 1
ATOM 1163 O O . ASN A 1 141 ? -2.015 21.678 10.392 1.00 85.94 141 ASN A O 1
ATOM 1167 N N . GLY A 1 142 ? -3.601 20.205 9.789 1.00 85.69 142 GLY A N 1
ATOM 1168 C CA . GLY A 1 142 ? -3.094 19.094 10.587 1.00 85.69 142 GLY A CA 1
ATOM 1169 C C . GLY A 1 142 ? -3.189 19.341 12.092 1.00 85.69 142 GLY A C 1
ATOM 1170 O O . GLY A 1 142 ? -2.235 19.037 12.813 1.00 85.69 142 GLY A O 1
ATOM 1171 N N . LYS A 1 143 ? -4.302 19.910 12.588 1.00 89.06 143 LYS A N 1
ATOM 1172 C CA . LYS A 1 143 ? -4.526 20.078 14.041 1.00 89.06 143 LYS A CA 1
ATOM 1173 C C . LYS A 1 143 ? -4.389 18.743 14.774 1.00 89.06 143 LYS A C 1
ATOM 1175 O O . LYS A 1 143 ? -3.693 18.665 15.778 1.00 89.06 143 LYS A O 1
ATOM 1180 N N . TRP A 1 144 ? -4.973 17.689 14.202 1.00 88.75 144 TRP A N 1
ATOM 1181 C CA . TRP A 1 144 ? -4.964 16.350 14.771 1.00 88.75 144 TRP A CA 1
ATOM 1182 C C . TRP A 1 144 ? -3.578 15.745 14.705 1.00 88.75 144 TRP A C 1
ATOM 1184 O O . TRP A 1 144 ? -3.114 15.205 15.698 1.00 88.75 144 TRP A O 1
ATOM 1194 N N . LYS A 1 145 ? -2.875 15.913 13.575 1.00 86.81 145 LYS A N 1
ATOM 1195 C CA . LYS A 1 145 ? -1.482 15.477 13.469 1.00 86.81 145 LYS A CA 1
ATOM 1196 C C . LYS A 1 145 ? -0.657 16.080 14.603 1.00 86.81 145 LYS A C 1
ATOM 1198 O O . LYS A 1 145 ? -0.016 15.314 15.297 1.00 86.81 145 LYS A O 1
ATOM 1203 N N . ARG A 1 146 ? -0.742 17.398 14.833 1.00 85.56 146 ARG A N 1
ATOM 1204 C CA . ARG A 1 146 ? -0.031 18.103 15.918 1.00 85.56 146 ARG A CA 1
ATOM 1205 C C . ARG A 1 146 ? -0.450 17.643 17.317 1.00 85.56 146 ARG A C 1
ATOM 1207 O O . ARG A 1 146 ? 0.429 17.377 18.119 1.00 85.56 146 ARG A O 1
ATOM 1214 N N . ALA A 1 147 ? -1.749 17.510 17.582 1.00 83.88 147 ALA A N 1
ATOM 1215 C CA . ALA A 1 147 ? -2.267 17.061 18.880 1.00 83.88 147 ALA A CA 1
ATOM 1216 C C . ALA A 1 147 ? -1.875 15.611 19.220 1.00 83.88 147 ALA A C 1
ATOM 1218 O O . ALA A 1 147 ? -1.742 15.257 20.386 1.00 83.88 147 ALA A O 1
ATOM 1219 N N . LEU A 1 148 ? -1.682 14.776 18.196 1.00 83.62 148 LEU A N 1
ATOM 1220 C CA . LEU A 1 148 ? -1.222 13.395 18.329 1.00 83.62 148 LEU A CA 1
ATOM 1221 C C . LEU A 1 148 ? 0.311 13.279 18.405 1.00 83.62 148 LEU A C 1
ATOM 1223 O O . LEU A 1 148 ? 0.818 12.169 18.567 1.00 83.62 148 LEU A O 1
ATOM 1227 N N . LEU A 1 149 ? 1.061 14.379 18.257 1.00 78.25 149 LEU A N 1
ATOM 1228 C CA . LEU A 1 149 ? 2.503 14.388 18.508 1.00 78.25 149 LEU A CA 1
ATOM 1229 C C . LEU A 1 149 ? 2.767 14.748 19.972 1.00 78.25 149 LEU A C 1
ATOM 1231 O O . LEU A 1 149 ? 2.094 15.622 20.514 1.00 78.25 149 LEU A O 1
ATOM 1235 N N . PRO A 1 150 ? 3.775 14.139 20.612 1.00 67.69 150 PRO A N 1
ATOM 1236 C CA . PRO A 1 150 ? 4.166 14.548 21.945 1.00 67.69 150 PRO A CA 1
ATOM 1237 C C . PRO A 1 150 ? 4.818 15.931 21.855 1.00 67.69 150 PRO A C 1
ATOM 1239 O O . PRO A 1 150 ? 5.793 16.122 21.121 1.00 67.69 150 PRO A O 1
ATOM 1242 N N . GLU A 1 151 ? 4.314 16.893 22.622 1.00 62.34 151 GLU A N 1
ATOM 1243 C CA . GLU A 1 151 ? 5.033 18.138 22.873 1.00 62.34 151 GLU A CA 1
ATOM 1244 C C . GLU A 1 151 ? 6.303 17.768 23.667 1.00 62.34 151 GLU A C 1
ATOM 1246 O O . GLU A 1 151 ? 6.233 17.392 24.834 1.00 62.34 151 GLU A O 1
ATOM 1251 N N . ASN A 1 152 ? 7.476 17.808 23.027 1.00 54.22 152 ASN A N 1
ATOM 1252 C CA . ASN A 1 152 ? 8.802 17.635 23.652 1.00 54.22 152 ASN A CA 1
ATOM 1253 C C . ASN A 1 152 ? 9.257 16.202 23.998 1.00 54.22 152 ASN A C 1
ATOM 1255 O O . ASN A 1 152 ? 10.008 16.010 24.952 1.00 54.22 152 ASN A O 1
ATOM 1259 N N . GLY A 1 153 ? 8.855 15.183 23.230 1.00 53.00 153 GLY A N 1
ATOM 1260 C CA . GLY A 1 153 ? 9.440 13.835 23.364 1.00 53.00 153 GLY A CA 1
ATOM 1261 C C . GLY A 1 153 ? 9.121 13.115 24.684 1.00 53.00 153 GLY A C 1
ATOM 1262 O O . GLY A 1 153 ? 9.795 12.149 25.039 1.00 53.00 153 GLY A O 1
ATOM 1263 N N . GLY A 1 154 ? 8.100 13.579 25.412 1.00 51.12 154 GLY A N 1
ATOM 1264 C CA . GLY A 1 154 ? 7.609 12.937 26.627 1.00 51.12 154 GLY A CA 1
ATOM 1265 C C . GLY A 1 154 ? 6.973 11.565 26.377 1.00 51.12 154 GLY A C 1
ATOM 1266 O O . GLY A 1 154 ? 6.583 11.219 25.259 1.00 51.12 154 GLY A O 1
ATOM 1267 N N . ILE A 1 155 ? 6.851 10.781 27.454 1.00 51.88 155 ILE A N 1
ATOM 1268 C CA . ILE A 1 155 ? 6.121 9.509 27.458 1.00 51.88 155 ILE A CA 1
ATOM 1269 C C . ILE A 1 155 ? 4.648 9.817 27.173 1.00 51.88 155 ILE A C 1
ATOM 1271 O O . ILE A 1 155 ? 4.004 10.557 27.913 1.00 51.88 155 ILE A O 1
ATOM 1275 N N . PHE A 1 156 ? 4.134 9.262 26.079 1.00 55.25 156 PHE A N 1
ATOM 1276 C CA . PHE A 1 156 ? 2.744 9.413 25.669 1.00 55.25 156 PHE A CA 1
ATOM 1277 C C . PHE A 1 156 ? 1.773 8.938 26.754 1.00 55.25 156 PHE A C 1
ATOM 1279 O O . PHE A 1 156 ? 1.903 7.820 27.254 1.00 55.25 156 PHE A O 1
ATOM 1286 N N . ASN A 1 157 ? 0.725 9.724 27.002 1.00 52.50 157 ASN A N 1
ATOM 1287 C CA . ASN A 1 157 ? -0.497 9.226 27.620 1.00 52.50 157 ASN A CA 1
ATOM 1288 C C . ASN A 1 157 ? -1.549 9.039 26.514 1.00 52.50 157 ASN A C 1
ATOM 1290 O O . ASN A 1 157 ? -2.290 9.961 26.185 1.00 52.50 157 ASN A O 1
ATOM 1294 N N . TYR A 1 158 ? -1.519 7.874 25.856 1.00 56.41 158 TYR A N 1
ATOM 1295 C CA . TYR A 1 158 ? -2.356 7.574 24.683 1.00 56.41 158 TYR A CA 1
ATOM 1296 C C . TYR A 1 158 ? -3.851 7.466 25.002 1.00 56.41 158 TYR A C 1
ATOM 1298 O O . TYR A 1 158 ? -4.658 7.551 24.078 1.00 56.41 158 TYR A O 1
ATOM 1306 N N . ASP A 1 159 ? -4.219 7.265 26.268 1.00 59.06 159 ASP A N 1
ATOM 1307 C CA . ASP A 1 159 ? -5.582 6.874 26.631 1.00 59.06 159 ASP A CA 1
ATOM 1308 C C . ASP A 1 159 ? -6.615 7.983 26.358 1.00 59.06 159 ASP A C 1
ATOM 1310 O O . ASP A 1 159 ? -7.713 7.679 25.895 1.00 59.06 159 ASP A O 1
ATOM 1314 N N . ASP A 1 160 ? -6.252 9.259 26.530 1.00 58.41 160 ASP A N 1
ATOM 1315 C CA . ASP A 1 160 ? -7.205 10.369 26.384 1.00 58.41 160 ASP A CA 1
ATOM 1316 C C . ASP A 1 160 ? -7.214 10.975 24.961 1.00 58.41 160 ASP A C 1
ATOM 1318 O O . ASP A 1 160 ? -8.273 11.159 24.363 1.00 58.41 160 ASP A O 1
ATOM 1322 N N . THR A 1 161 ? -6.052 11.238 24.350 1.00 59.09 161 THR A N 1
ATOM 1323 C CA . THR A 1 161 ? -5.972 11.988 23.072 1.00 59.09 161 THR A CA 1
ATOM 1324 C C . THR A 1 161 ? -6.217 11.141 21.823 1.00 59.09 161 THR A C 1
ATOM 1326 O O . THR A 1 161 ? -6.817 11.618 20.855 1.00 59.09 161 THR A O 1
ATOM 1329 N N . LEU A 1 162 ? -5.778 9.875 21.817 1.00 66.88 162 LEU A N 1
ATOM 1330 C CA . LEU A 1 162 ? -6.113 8.940 20.739 1.00 66.88 162 LEU A CA 1
ATOM 1331 C C . LEU A 1 162 ? -7.619 8.659 20.744 1.00 66.88 162 LEU A C 1
ATOM 1333 O O . LEU A 1 162 ? -8.227 8.587 19.678 1.00 66.88 162 LEU A O 1
ATOM 1337 N N . SER A 1 163 ? -8.212 8.571 21.940 1.00 71.44 163 SER A N 1
ATOM 1338 C CA . SER A 1 163 ? -9.652 8.416 22.127 1.00 71.44 163 SER A CA 1
ATOM 1339 C C . SER A 1 163 ? -10.420 9.576 21.490 1.00 71.44 163 SER A C 1
ATOM 1341 O O . SER A 1 163 ? -11.316 9.321 20.691 1.00 71.44 163 SER A O 1
ATOM 1343 N N . ASP A 1 164 ? -10.025 10.835 21.712 1.00 85.25 164 ASP A N 1
ATOM 1344 C CA . ASP A 1 164 ? -10.693 11.994 21.093 1.00 85.25 164 ASP A CA 1
ATOM 1345 C C . ASP A 1 164 ? -10.648 11.964 19.556 1.00 85.25 164 ASP A C 1
ATOM 1347 O O . ASP A 1 164 ? -11.659 12.196 18.885 1.00 85.25 164 ASP A O 1
ATOM 1351 N N . PHE A 1 165 ? -9.491 11.633 18.975 1.00 88.81 165 PHE A N 1
ATOM 1352 C CA . PHE A 1 165 ? -9.354 11.499 17.522 1.00 88.81 165 PHE A CA 1
ATOM 1353 C C . PHE A 1 165 ? -10.193 10.339 16.964 1.00 88.81 165 PHE A C 1
ATOM 1355 O O . PHE A 1 165 ? -10.847 10.474 15.923 1.00 88.81 165 PHE A O 1
ATOM 1362 N N . GLU A 1 166 ? -10.194 9.191 17.643 1.00 87.19 166 GLU A N 1
ATOM 1363 C CA . GLU A 1 166 ? -11.012 8.038 17.269 1.00 87.19 166 GLU A CA 1
ATOM 1364 C C . GLU A 1 166 ? -12.511 8.329 17.413 1.00 87.19 166 GLU A C 1
ATOM 1366 O O . GLU A 1 166 ? -13.293 7.900 16.560 1.00 87.19 166 GLU A O 1
ATOM 1371 N N . VAL A 1 167 ? -12.914 9.088 18.436 1.00 88.00 167 VAL A N 1
ATOM 1372 C CA . VAL A 1 167 ? -14.285 9.570 18.648 1.00 88.00 167 VAL A CA 1
ATOM 1373 C C . VAL A 1 167 ? -14.702 10.505 17.519 1.00 88.00 167 VAL A C 1
ATOM 1375 O O . VAL A 1 167 ? -15.776 10.302 16.956 1.00 88.00 167 VAL A O 1
ATOM 1378 N N . GLU A 1 168 ? -13.859 11.456 17.112 1.00 91.12 168 GLU A N 1
ATOM 1379 C CA . GLU A 1 168 ? -14.132 12.330 15.962 1.00 91.12 168 GLU A CA 1
ATOM 1380 C C . GLU A 1 168 ? -14.292 11.510 14.671 1.00 91.12 168 GLU A C 1
ATOM 1382 O O . GLU A 1 168 ? -15.267 11.664 13.928 1.00 91.12 168 GLU A O 1
ATOM 1387 N N . CYS A 1 169 ? -13.377 10.570 14.410 1.00 92.19 169 CYS A N 1
ATOM 1388 C CA . CYS A 1 169 ? -13.469 9.697 13.242 1.00 92.19 169 CYS A CA 1
ATOM 1389 C C . CYS A 1 169 ? -14.742 8.837 13.270 1.00 92.19 169 CYS A C 1
ATOM 1391 O O . CYS A 1 169 ? -15.422 8.704 12.249 1.00 92.19 169 CYS A O 1
ATOM 1393 N N . ARG A 1 170 ? -15.097 8.275 14.431 1.00 89.94 170 ARG A N 1
ATOM 1394 C CA . ARG A 1 170 ? -16.321 7.489 14.630 1.00 89.94 170 ARG A CA 1
ATOM 1395 C C . ARG A 1 170 ? -17.569 8.345 14.440 1.00 89.94 170 ARG A C 1
ATOM 1397 O O . ARG A 1 170 ? -18.467 7.929 13.714 1.00 89.94 170 ARG A O 1
ATOM 1404 N N . GLY A 1 171 ? -17.592 9.551 15.001 1.00 88.00 171 GLY A N 1
ATOM 1405 C CA . GLY A 1 171 ? -18.666 10.525 14.834 1.00 88.00 171 GLY A CA 1
ATOM 1406 C C . GLY A 1 171 ? -18.902 10.870 13.366 1.00 88.00 171 GLY A C 1
ATOM 1407 O O . GLY A 1 171 ? -20.047 10.915 12.925 1.00 88.00 171 GLY A O 1
ATOM 1408 N N . ARG A 1 172 ? -17.841 10.995 12.557 1.00 87.75 172 ARG A N 1
ATOM 1409 C CA . ARG A 1 172 ? -17.968 11.150 11.098 1.00 87.75 172 ARG A CA 1
ATOM 1410 C C . ARG A 1 172 ? -18.557 9.905 10.450 1.00 87.75 172 ARG A C 1
ATOM 1412 O O . ARG A 1 172 ? -19.545 10.016 9.729 1.00 87.75 172 ARG A O 1
ATOM 1419 N N . VAL A 1 173 ? -18.010 8.721 10.744 1.00 85.81 173 VAL A N 1
ATOM 1420 C CA . VAL A 1 173 ? -18.524 7.432 10.237 1.00 85.81 173 VAL A CA 1
ATOM 1421 C C . VAL A 1 173 ? -20.018 7.249 10.557 1.00 85.81 173 VAL A C 1
ATOM 1423 O O . VAL A 1 173 ? -20.776 6.759 9.718 1.00 85.81 173 VAL A O 1
ATOM 1426 N N . GLU A 1 174 ? -20.464 7.651 11.747 1.00 82.75 174 GLU A N 1
ATOM 1427 C CA . GLU A 1 174 ? -21.855 7.549 12.202 1.00 82.75 174 GLU A CA 1
ATOM 1428 C C . GLU A 1 174 ? -22.753 8.677 11.690 1.00 82.75 174 GLU A C 1
ATOM 1430 O O . GLU A 1 174 ? -23.902 8.422 11.327 1.00 82.75 174 GLU A O 1
ATOM 1435 N N . GLY A 1 175 ? -22.239 9.902 11.576 1.00 70.88 175 GLY A N 1
ATOM 1436 C CA . GLY A 1 175 ? -22.920 11.021 10.924 1.00 70.88 175 GLY A CA 1
ATOM 1437 C C . GLY A 1 175 ? -23.276 10.695 9.471 1.00 70.88 175 GLY A C 1
ATOM 1438 O O . GLY A 1 175 ? -24.358 11.050 9.000 1.00 70.88 175 GLY A O 1
ATOM 1439 N N . PHE A 1 176 ? -22.439 9.898 8.795 1.00 59.81 176 PHE A N 1
ATOM 1440 C CA . PHE A 1 176 ? -22.769 9.299 7.498 1.00 59.81 176 PHE A CA 1
ATOM 1441 C C . PHE A 1 176 ? -23.920 8.279 7.557 1.00 59.81 176 PHE A C 1
ATOM 1443 O O . PHE A 1 176 ? -24.609 8.090 6.555 1.00 59.81 176 PHE A O 1
ATOM 1450 N N . ARG A 1 177 ? -24.148 7.606 8.694 1.00 55.94 177 ARG A N 1
ATOM 1451 C CA . ARG A 1 177 ? -25.210 6.597 8.873 1.00 55.94 177 ARG A CA 1
ATOM 1452 C C . ARG A 1 177 ? -26.559 7.193 9.290 1.00 55.94 177 ARG A C 1
ATOM 1454 O O . ARG A 1 177 ? -27.587 6.692 8.844 1.00 55.94 177 ARG A O 1
ATOM 1461 N N . GLN A 1 178 ? -26.581 8.235 10.124 1.00 49.12 178 GLN A N 1
ATOM 1462 C CA . GLN A 1 178 ? -27.819 8.747 10.741 1.00 49.12 178 GLN A CA 1
ATOM 1463 C C . GLN A 1 178 ? -28.701 9.600 9.811 1.00 49.12 178 GLN A C 1
ATOM 1465 O O . GLN A 1 178 ? -29.877 9.803 10.098 1.00 49.12 178 GLN A O 1
ATOM 1470 N N . GLN A 1 179 ? -28.207 10.037 8.651 1.00 48.97 179 GLN A N 1
ATOM 1471 C CA . GLN A 1 179 ? -28.994 10.823 7.685 1.00 48.97 179 GLN A CA 1
ATOM 1472 C C . GLN A 1 179 ? -29.966 10.008 6.803 1.00 48.97 179 GLN A C 1
ATOM 1474 O O . GLN A 1 179 ? -30.319 10.441 5.709 1.00 48.97 179 GLN A O 1
ATOM 1479 N N . GLY A 1 180 ? -30.436 8.848 7.269 1.00 41.00 180 GLY A N 1
ATOM 1480 C CA . GLY A 1 180 ? -31.682 8.218 6.799 1.00 41.00 180 GLY A CA 1
ATOM 1481 C C . GLY A 1 180 ? -31.740 7.678 5.360 1.00 41.00 180 GLY A C 1
ATOM 1482 O O . GLY A 1 180 ? -32.688 6.971 5.037 1.00 41.00 180 GLY A O 1
ATOM 1483 N N . GLU A 1 181 ? -30.746 7.914 4.500 1.00 39.59 181 GLU A N 1
ATOM 1484 C CA . GLU A 1 181 ? -30.638 7.267 3.184 1.00 39.59 181 GLU A CA 1
ATOM 1485 C C . GLU A 1 181 ? -29.297 6.526 3.047 1.00 39.59 181 GLU A C 1
ATOM 1487 O O . GLU A 1 181 ? -28.325 7.087 2.528 1.00 39.59 181 GLU A O 1
ATOM 1492 N N . PRO A 1 182 ? -29.234 5.236 3.438 1.00 44.19 182 PRO A N 1
ATOM 1493 C CA . PRO A 1 182 ? -28.000 4.440 3.453 1.00 44.19 182 PRO A CA 1
ATOM 1494 C C . PRO A 1 182 ? -27.339 4.241 2.078 1.00 44.19 182 PRO A C 1
ATOM 1496 O O . PRO A 1 182 ? -26.247 3.692 1.999 1.00 44.19 182 PRO A O 1
ATOM 1499 N N . SER A 1 183 ? -27.982 4.671 0.985 1.00 44.34 183 SER A N 1
ATOM 1500 C CA . SER A 1 183 ? -27.509 4.444 -0.385 1.00 44.34 183 SER A CA 1
ATOM 1501 C C . SER A 1 183 ? -27.256 5.713 -1.207 1.00 44.34 183 SER A C 1
ATOM 1503 O O . SER A 1 183 ? -26.584 5.608 -2.232 1.00 44.34 183 SER A O 1
ATOM 1505 N N . LYS A 1 184 ? -27.757 6.900 -0.823 1.00 38.81 184 LYS A N 1
ATOM 1506 C CA . LYS A 1 184 ? -27.674 8.090 -1.700 1.00 38.81 184 LYS A CA 1
ATOM 1507 C C . LYS A 1 184 ? -26.557 9.068 -1.335 1.00 38.81 184 LYS A C 1
ATOM 1509 O O . LYS A 1 184 ? -25.895 9.561 -2.244 1.00 38.81 184 LYS A O 1
ATOM 1514 N N . ARG A 1 185 ? -26.232 9.259 -0.049 1.00 38.00 185 ARG A N 1
ATOM 1515 C CA . ARG A 1 185 ? -25.064 10.080 0.351 1.00 38.00 185 ARG A CA 1
ATOM 1516 C C . ARG A 1 185 ? -23.720 9.364 0.256 1.00 38.00 185 ARG A C 1
ATOM 1518 O O . ARG A 1 185 ? -22.700 10.001 0.020 1.00 38.00 185 ARG A O 1
ATOM 1525 N N . TYR A 1 186 ? -23.743 8.035 0.341 1.00 43.69 186 TYR A N 1
ATOM 1526 C CA . TYR A 1 186 ? -22.611 7.196 -0.050 1.00 43.69 186 TYR A CA 1
ATOM 1527 C C . TYR A 1 186 ? -22.300 7.355 -1.527 1.00 43.69 186 TYR A C 1
ATOM 1529 O O . TYR A 1 186 ? -21.140 7.392 -1.894 1.00 43.69 186 TYR A O 1
ATOM 1537 N N . SER A 1 187 ? -23.326 7.513 -2.365 1.00 42.38 187 SER A N 1
ATOM 1538 C CA . SER A 1 187 ? -23.111 8.014 -3.709 1.00 42.38 187 SER A CA 1
ATOM 1539 C C . SER A 1 187 ? -22.561 9.439 -3.623 1.00 42.38 187 SER A C 1
ATOM 1541 O O . SER A 1 187 ? -21.560 9.675 -4.254 1.00 42.38 187 SER A O 1
ATOM 1543 N N . GLN A 1 188 ? -23.083 10.368 -2.811 1.00 37.81 188 GLN A N 1
ATOM 1544 C CA . GLN A 1 188 ? -22.671 11.785 -2.871 1.00 37.81 188 GLN A CA 1
ATOM 1545 C C . GLN A 1 188 ? -21.185 12.136 -2.679 1.00 37.81 188 GLN A C 1
ATOM 1547 O O . GLN A 1 188 ? -20.687 12.913 -3.485 1.00 37.81 188 GLN A O 1
ATOM 1552 N N . MET A 1 189 ? -20.432 11.518 -1.760 1.00 42.19 189 MET A N 1
ATOM 1553 C CA . MET A 1 189 ? -18.966 11.748 -1.715 1.00 42.19 189 MET A CA 1
ATOM 1554 C C . MET A 1 189 ? -18.236 11.257 -2.977 1.00 42.19 189 MET A C 1
ATOM 1556 O O . MET A 1 189 ? -17.166 11.749 -3.316 1.00 42.19 189 MET A O 1
ATOM 1560 N N . TRP A 1 190 ? -18.830 10.290 -3.675 1.00 43.53 190 TRP A N 1
ATOM 1561 C CA . TRP A 1 190 ? -18.376 9.760 -4.954 1.00 43.53 190 TRP A CA 1
ATOM 1562 C C . TRP A 1 190 ? -19.096 10.376 -6.173 1.00 43.53 190 TRP A C 1
ATOM 1564 O O . TRP A 1 190 ? -18.657 10.148 -7.290 1.00 43.53 190 TRP A O 1
ATOM 1574 N N . VAL A 1 191 ? -20.209 11.095 -5.991 1.00 43.50 191 VAL A N 1
ATOM 1575 C CA . VAL A 1 191 ? -21.049 11.695 -7.052 1.00 43.50 191 VAL A CA 1
ATOM 1576 C C . VAL A 1 191 ? -20.496 13.052 -7.431 1.00 43.50 191 VAL A C 1
ATOM 1578 O O . VAL A 1 191 ? -20.644 13.439 -8.584 1.00 43.50 191 VAL A O 1
ATOM 1581 N N . ASP A 1 192 ? -19.823 13.733 -6.503 1.00 51.81 192 ASP A N 1
ATOM 1582 C CA . ASP A 1 192 ? -19.035 14.916 -6.845 1.00 51.81 192 ASP A CA 1
ATOM 1583 C C . ASP A 1 192 ? -17.683 14.527 -7.461 1.00 51.81 192 ASP A C 1
ATOM 1585 O O . ASP A 1 192 ? -17.102 15.300 -8.223 1.00 51.81 192 ASP A O 1
ATOM 1589 N N . SER A 1 193 ? -17.193 13.311 -7.185 1.00 65.44 193 SER A N 1
ATOM 1590 C CA . SER A 1 193 ? -16.032 12.777 -7.889 1.00 65.44 193 SER A CA 1
ATOM 1591 C C . SER A 1 193 ? -16.449 12.419 -9.319 1.00 65.44 193 SER A C 1
ATOM 1593 O O . SER A 1 193 ? -17.410 11.666 -9.512 1.00 65.44 193 SER A O 1
ATOM 1595 N N . PRO A 1 194 ? -15.768 12.943 -10.350 1.00 81.69 194 PRO A N 1
ATOM 1596 C CA . PRO A 1 194 ? -16.120 12.638 -11.724 1.00 81.69 194 PRO A CA 1
ATOM 1597 C C . PRO A 1 194 ? -16.105 11.121 -11.942 1.00 81.69 194 PRO A C 1
ATOM 1599 O O . PRO A 1 194 ? -15.166 10.410 -11.573 1.00 81.69 194 PRO A O 1
ATOM 1602 N N . ALA A 1 195 ? -17.181 10.604 -12.535 1.00 88.62 195 ALA A N 1
ATOM 1603 C CA . ALA A 1 195 ? -17.209 9.219 -12.965 1.00 88.62 195 ALA A CA 1
ATOM 1604 C C . ALA A 1 195 ? -16.214 9.043 -14.117 1.00 88.62 195 ALA A C 1
ATOM 1606 O O . ALA A 1 195 ? -16.248 9.775 -15.111 1.00 88.62 195 ALA A O 1
ATOM 1607 N N . CYS A 1 196 ? -15.353 8.036 -14.011 1.00 89.38 196 CYS A N 1
ATOM 1608 C CA . CYS A 1 196 ? -14.421 7.694 -15.066 1.00 89.38 196 CYS A CA 1
ATOM 1609 C C . CYS A 1 196 ? -15.198 7.355 -16.343 1.00 89.38 196 CYS A C 1
ATOM 1611 O O . CYS A 1 196 ? -16.009 6.426 -16.369 1.00 89.38 196 CYS A O 1
ATOM 1613 N N . LYS A 1 197 ? -14.887 8.050 -17.441 1.00 90.25 197 LYS A N 1
ATOM 1614 C CA . LYS A 1 197 ? -15.545 7.868 -18.748 1.00 90.25 197 LYS A CA 1
ATOM 1615 C C . LYS A 1 197 ? -15.440 6.443 -19.308 1.00 90.25 197 LYS A C 1
ATOM 1617 O O . LYS A 1 197 ? -16.217 6.081 -20.183 1.00 90.25 197 LYS A O 1
ATOM 1622 N N . ARG A 1 198 ? -14.481 5.644 -18.825 1.00 90.00 198 ARG A N 1
ATOM 1623 C CA . ARG A 1 198 ? -14.207 4.285 -19.321 1.00 90.00 198 ARG A CA 1
ATOM 1624 C C . ARG A 1 198 ? -14.953 3.203 -18.559 1.00 90.00 198 ARG A C 1
ATOM 1626 O O . ARG A 1 198 ? -15.559 2.330 -19.168 1.00 90.00 198 ARG A O 1
ATOM 1633 N N . CYS A 1 199 ? -14.876 3.227 -17.231 1.00 88.00 199 CYS A N 1
ATOM 1634 C CA . CYS A 1 199 ? -15.470 2.181 -16.398 1.00 88.00 199 CYS A CA 1
ATOM 1635 C C . CYS A 1 199 ? -16.778 2.606 -15.718 1.00 88.00 199 CYS A C 1
ATOM 1637 O O . CYS A 1 199 ? -17.437 1.768 -15.105 1.00 88.00 199 CYS A O 1
ATOM 1639 N N . GLY A 1 200 ? -17.142 3.891 -15.793 1.00 87.00 200 GLY A N 1
ATOM 1640 C CA . GLY A 1 200 ? -18.316 4.458 -15.127 1.00 87.00 200 GLY A CA 1
ATOM 1641 C C . GLY A 1 200 ? -18.231 4.442 -13.599 1.00 87.00 200 GLY A C 1
ATOM 1642 O O . GLY A 1 200 ? -19.222 4.732 -12.930 1.00 87.00 200 GLY A O 1
ATOM 1643 N N . ARG A 1 201 ? -17.076 4.070 -13.032 1.00 85.44 201 ARG A N 1
ATOM 1644 C CA . ARG A 1 201 ? -16.829 4.119 -11.592 1.00 85.44 201 ARG A CA 1
ATOM 1645 C C . ARG A 1 201 ? -16.255 5.474 -11.211 1.00 85.44 201 ARG A C 1
ATOM 1647 O O . ARG A 1 201 ? -15.588 6.092 -12.040 1.00 85.44 201 ARG A O 1
ATOM 1654 N N . PRO A 1 202 ? -16.476 5.924 -9.976 1.00 84.81 202 PRO A N 1
ATOM 1655 C CA . PRO A 1 202 ? -15.841 7.134 -9.488 1.00 84.81 202 PRO A CA 1
ATOM 1656 C C . PRO A 1 202 ? -14.309 7.056 -9.573 1.00 84.81 202 PRO A C 1
ATOM 1658 O O . PRO A 1 202 ? -13.715 6.004 -9.305 1.00 84.81 202 PRO A O 1
ATOM 1661 N N . GLU A 1 203 ? -13.658 8.164 -9.929 1.00 85.31 203 GLU A N 1
ATOM 1662 C CA . GLU A 1 203 ? -12.209 8.178 -10.150 1.00 85.31 203 GLU A CA 1
ATOM 1663 C C . GLU A 1 203 ? -11.391 7.796 -8.904 1.00 85.31 203 GLU A C 1
ATOM 1665 O O . GLU A 1 203 ? -10.327 7.190 -9.028 1.00 85.31 203 GLU A O 1
ATOM 1670 N N . GLU A 1 204 ? -11.896 8.030 -7.693 1.00 78.94 204 GLU A N 1
ATOM 1671 C CA . GLU A 1 204 ? -11.151 7.713 -6.465 1.00 78.94 204 GLU A CA 1
ATOM 1672 C C . GLU A 1 204 ? -11.204 6.208 -6.059 1.00 78.94 204 GLU A C 1
ATOM 1674 O O . GLU A 1 204 ? -10.438 5.790 -5.195 1.00 78.94 204 GLU A O 1
ATOM 1679 N N . GLU A 1 205 ? -12.075 5.362 -6.652 1.00 79.19 205 GLU A N 1
ATOM 1680 C CA . GLU A 1 205 ? -12.394 4.000 -6.135 1.00 79.19 205 GLU A CA 1
ATOM 1681 C C . GLU A 1 205 ? -11.244 3.028 -6.391 1.00 79.19 205 GLU A C 1
ATOM 1683 O O . GLU A 1 205 ? -10.891 2.165 -5.575 1.00 79.19 205 GLU A O 1
ATOM 1688 N N . ASP A 1 206 ? -10.642 3.232 -7.552 1.00 83.38 206 ASP A N 1
ATOM 1689 C CA . ASP A 1 206 ? -9.685 2.356 -8.194 1.00 83.38 206 ASP A CA 1
ATOM 1690 C C . ASP A 1 206 ? -8.343 3.074 -8.411 1.00 83.38 206 ASP A C 1
ATOM 1692 O O . ASP A 1 206 ? -7.656 2.847 -9.407 1.00 83.38 206 ASP A O 1
ATOM 1696 N N . GLN A 1 207 ? -7.963 3.949 -7.473 1.00 84.50 207 GLN A N 1
ATOM 1697 C CA . GLN A 1 207 ? -6.680 4.643 -7.524 1.00 84.50 207 GLN A CA 1
ATOM 1698 C C . GLN A 1 207 ? -5.504 3.722 -7.188 1.00 84.50 207 GLN A C 1
ATOM 1700 O O . GLN A 1 207 ? -5.508 2.999 -6.191 1.00 84.50 207 GLN A O 1
ATOM 1705 N N . LEU A 1 208 ? -4.460 3.811 -8.007 1.00 84.94 208 LEU A N 1
ATOM 1706 C CA . LEU A 1 208 ? -3.120 3.319 -7.716 1.00 84.94 208 LEU A CA 1
ATOM 1707 C C . LEU A 1 208 ? -2.180 4.522 -7.791 1.00 84.94 208 LEU A C 1
ATOM 1709 O O . LEU A 1 208 ? -2.127 5.204 -8.812 1.00 84.94 208 LEU A O 1
ATOM 1713 N N . SER A 1 209 ? -1.501 4.827 -6.682 1.00 77.69 209 SER A N 1
ATOM 1714 C CA . SER A 1 209 ? -0.632 6.008 -6.563 1.00 77.69 209 SER A CA 1
ATOM 1715 C C . SER A 1 209 ? -1.337 7.329 -6.934 1.00 77.69 209 SER A C 1
ATOM 1717 O O . SER A 1 209 ? -0.814 8.183 -7.643 1.00 77.69 209 SER A O 1
ATOM 1719 N N . GLY A 1 210 ? -2.588 7.490 -6.483 1.00 79.75 210 GLY A N 1
ATOM 1720 C CA . GLY A 1 210 ? -3.405 8.686 -6.741 1.00 79.75 210 GLY A CA 1
ATOM 1721 C C . GLY A 1 210 ? -3.984 8.796 -8.156 1.00 79.75 210 GLY A C 1
ATOM 1722 O O . GLY A 1 210 ? -4.692 9.756 -8.441 1.00 79.75 210 GLY A O 1
ATOM 1723 N N . VAL A 1 211 ? -3.734 7.819 -9.030 1.00 87.69 211 VAL A N 1
ATOM 1724 C CA . VAL A 1 211 ? -4.237 7.804 -10.408 1.00 87.69 211 VAL A CA 1
ATOM 1725 C C . VAL A 1 211 ? -5.302 6.726 -10.555 1.00 87.69 211 VAL A C 1
ATOM 1727 O O . VAL A 1 211 ? -5.060 5.571 -10.206 1.00 87.69 211 VAL A O 1
ATOM 1730 N N . HIS A 1 212 ? -6.473 7.076 -11.094 1.00 89.88 212 HIS A N 1
ATOM 1731 C CA . HIS A 1 212 ? -7.520 6.096 -11.385 1.00 89.88 212 HIS A CA 1
ATOM 1732 C C . HIS A 1 212 ? -7.031 5.073 -12.421 1.00 89.88 212 HIS A C 1
ATOM 1734 O O . HIS A 1 212 ? -6.747 5.427 -13.567 1.00 89.88 212 HIS A O 1
ATOM 1740 N N . MET A 1 213 ? -6.969 3.800 -12.033 1.00 91.62 213 MET A N 1
ATOM 1741 C CA . MET A 1 213 ? -6.624 2.690 -12.919 1.00 91.62 213 MET A CA 1
ATOM 1742 C C . MET A 1 213 ? -7.785 1.701 -12.960 1.00 91.62 213 MET A C 1
ATOM 1744 O O . MET A 1 213 ? -7.948 0.891 -12.041 1.00 91.62 213 MET A O 1
ATOM 1748 N N . CYS A 1 214 ? -8.607 1.761 -14.014 1.00 92.06 214 CYS A N 1
ATOM 1749 C CA . CYS A 1 214 ? -9.861 1.011 -14.076 1.00 92.06 214 CYS A CA 1
ATOM 1750 C C . CYS A 1 214 ? -9.622 -0.491 -13.869 1.00 92.06 214 CYS A C 1
ATOM 1752 O O . CYS A 1 214 ? -8.725 -1.073 -14.484 1.00 92.06 214 CYS A O 1
ATOM 1754 N N . VAL A 1 215 ? -10.472 -1.138 -13.066 1.00 90.06 215 VAL A N 1
ATOM 1755 C CA . VAL A 1 215 ? -10.518 -2.605 -13.004 1.00 90.06 215 VAL A CA 1
ATOM 1756 C C . VAL A 1 215 ? -11.322 -3.127 -14.182 1.00 90.06 215 VAL A C 1
ATOM 1758 O O . VAL A 1 215 ? -12.537 -2.919 -14.261 1.00 90.06 215 VAL A O 1
ATOM 1761 N N . VAL A 1 216 ? -10.655 -3.853 -15.067 1.00 91.19 216 VAL A N 1
ATOM 1762 C CA . VAL A 1 216 ? -11.255 -4.435 -16.266 1.00 91.19 216 VAL A CA 1
ATOM 1763 C C . VAL A 1 216 ? -11.065 -5.947 -16.291 1.00 91.19 216 VAL A C 1
ATOM 1765 O O . VAL A 1 216 ? -10.172 -6.504 -15.641 1.00 91.19 216 VAL A O 1
ATOM 1768 N N . PHE A 1 217 ? -11.917 -6.614 -17.060 1.00 91.12 217 PHE A N 1
ATOM 1769 C CA . PHE A 1 217 ? -11.661 -7.974 -17.496 1.00 91.12 217 PHE A CA 1
ATOM 1770 C C . PHE A 1 217 ? -10.680 -7.930 -18.667 1.00 91.12 217 PHE A C 1
ATOM 1772 O O . PHE A 1 217 ? -10.881 -7.147 -19.595 1.00 91.12 217 PHE A O 1
ATOM 1779 N N . ALA A 1 218 ? -9.651 -8.774 -18.655 1.00 92.81 218 ALA A N 1
ATOM 1780 C CA . ALA A 1 218 ? -8.739 -8.923 -19.783 1.00 92.81 218 ALA A CA 1
ATOM 1781 C C . ALA A 1 218 ? -8.303 -10.378 -19.977 1.00 92.81 218 ALA A C 1
ATOM 1783 O O . ALA A 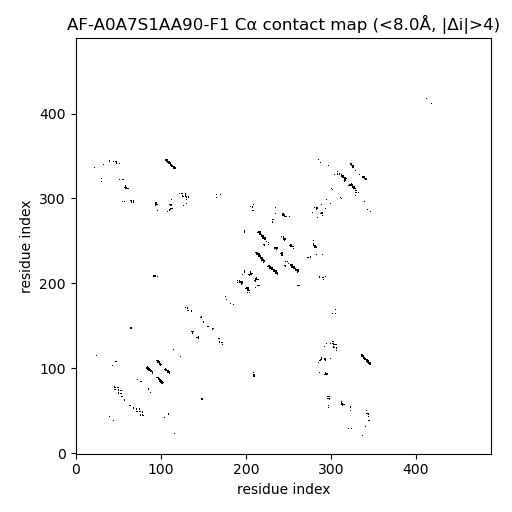1 218 ? -8.076 -11.101 -19.004 1.00 92.81 218 ALA A O 1
ATOM 1784 N N . ASN A 1 219 ? -8.140 -10.774 -21.239 1.00 93.50 219 ASN A N 1
ATOM 1785 C CA . ASN A 1 219 ? -7.541 -12.046 -21.627 1.00 93.50 219 ASN A CA 1
ATOM 1786 C C . ASN A 1 219 ? -6.088 -11.826 -22.037 1.00 93.50 219 ASN A C 1
ATOM 1788 O O . ASN A 1 219 ? -5.791 -10.992 -22.891 1.00 93.50 219 ASN A O 1
ATOM 1792 N N . PHE A 1 220 ? -5.183 -12.598 -21.451 1.00 94.44 220 PHE A N 1
ATOM 1793 C CA . PHE A 1 220 ? -3.751 -12.543 -21.701 1.00 94.44 220 PHE A CA 1
ATOM 1794 C C . PHE A 1 220 ? -3.271 -13.815 -22.402 1.00 94.44 220 PHE A C 1
ATOM 1796 O O . PHE A 1 220 ? -3.804 -14.904 -22.186 1.00 94.44 220 PHE A O 1
ATOM 1803 N N . GLN A 1 221 ? -2.223 -13.685 -23.214 1.00 95.81 221 GLN A N 1
ATOM 1804 C CA . GLN A 1 221 ? -1.469 -14.798 -23.788 1.00 95.81 221 GLN A CA 1
ATOM 1805 C C . GLN A 1 221 ? 0.021 -14.637 -23.481 1.00 95.81 221 GLN A C 1
ATOM 1807 O O . GLN A 1 221 ? 0.605 -13.582 -23.726 1.00 95.81 221 GLN A O 1
ATOM 1812 N N . CYS A 1 222 ? 0.658 -15.691 -22.977 1.00 95.62 222 CYS A N 1
ATOM 1813 C CA . CYS A 1 222 ? 2.095 -15.708 -22.728 1.00 95.62 222 CYS A CA 1
ATOM 1814 C C . CYS A 1 222 ? 2.880 -15.657 -24.044 1.00 95.62 222 CYS A C 1
ATOM 1816 O O . CYS A 1 222 ? 2.664 -16.503 -24.909 1.00 95.62 222 CYS A O 1
ATOM 1818 N N . ARG A 1 223 ? 3.862 -14.751 -24.156 1.00 93.38 223 ARG A N 1
ATOM 1819 C CA . ARG A 1 223 ? 4.740 -14.663 -25.342 1.00 93.38 223 ARG A CA 1
ATOM 1820 C C . ARG A 1 223 ? 5.620 -15.898 -25.564 1.00 93.38 223 ARG A C 1
ATOM 1822 O O . ARG A 1 223 ? 6.048 -16.137 -26.684 1.00 93.38 223 ARG A O 1
ATOM 1829 N N . ARG A 1 224 ? 5.929 -16.647 -24.499 1.00 96.25 224 ARG A N 1
ATOM 1830 C CA . ARG A 1 224 ? 6.895 -17.758 -24.531 1.00 96.25 224 ARG A CA 1
ATOM 1831 C C . ARG A 1 224 ? 6.234 -19.120 -24.715 1.00 96.25 224 ARG A C 1
ATOM 1833 O O . ARG A 1 224 ? 6.646 -19.884 -25.574 1.00 96.25 224 ARG A O 1
ATOM 1840 N N . CYS A 1 225 ? 5.237 -19.441 -23.889 1.00 96.50 225 CYS A N 1
ATOM 1841 C CA . CYS A 1 225 ? 4.603 -20.765 -23.888 1.00 96.50 225 CYS A CA 1
ATOM 1842 C C . CYS A 1 225 ? 3.190 -20.780 -24.489 1.00 96.50 225 CYS A C 1
ATOM 1844 O O . CYS A 1 225 ? 2.520 -21.806 -24.421 1.00 96.50 225 CYS A O 1
ATOM 1846 N N . ASN A 1 226 ? 2.712 -19.649 -25.027 1.00 95.88 226 ASN A N 1
ATOM 1847 C CA . ASN A 1 226 ? 1.370 -19.472 -25.597 1.00 95.88 226 ASN A CA 1
ATOM 1848 C C . ASN A 1 226 ? 0.194 -19.780 -24.652 1.00 95.88 226 ASN A C 1
ATOM 1850 O O . ASN A 1 226 ? -0.955 -19.727 -25.086 1.00 95.88 226 ASN A O 1
ATOM 1854 N N . TYR A 1 227 ? 0.453 -20.050 -23.366 1.00 95.25 227 TYR A N 1
ATOM 1855 C CA . TYR A 1 227 ? -0.583 -20.242 -22.355 1.00 95.25 227 TYR A CA 1
ATOM 1856 C C . TYR A 1 227 ? -1.453 -18.992 -22.232 1.00 95.25 227 TYR A C 1
ATOM 1858 O O . TYR A 1 227 ? -0.928 -17.880 -22.132 1.00 95.25 227 TYR A O 1
ATOM 1866 N N . THR A 1 228 ? -2.767 -19.186 -22.228 1.00 94.06 228 THR A N 1
ATOM 1867 C CA . THR A 1 228 ? -3.756 -18.119 -22.102 1.00 94.06 228 THR A CA 1
ATOM 1868 C C . THR A 1 228 ? -4.408 -18.143 -20.728 1.00 94.06 228 THR A C 1
ATOM 1870 O O . THR A 1 228 ? -4.583 -19.200 -20.121 1.00 94.06 228 THR A O 1
ATOM 1873 N N . TRP A 1 229 ? -4.756 -16.965 -20.218 1.00 93.00 229 TRP A N 1
ATOM 1874 C CA . TRP A 1 229 ? -5.510 -16.826 -18.977 1.00 93.00 229 TRP A CA 1
ATOM 1875 C C . TRP A 1 229 ? -6.374 -15.571 -19.005 1.00 93.00 229 TRP A C 1
ATOM 1877 O O . TRP A 1 229 ? -6.070 -14.608 -19.707 1.00 93.00 229 TRP A O 1
ATOM 1887 N N . ALA A 1 230 ? -7.440 -15.585 -18.213 1.00 90.56 230 ALA A N 1
ATOM 1888 C CA . ALA A 1 230 ? -8.304 -14.438 -17.994 1.00 90.56 230 ALA A CA 1
ATOM 1889 C C . ALA A 1 230 ? -8.008 -13.809 -16.630 1.00 90.56 230 ALA A C 1
ATOM 1891 O O . ALA A 1 230 ? -7.690 -14.508 -15.665 1.00 90.56 230 ALA A O 1
ATOM 1892 N N . SER A 1 231 ? -8.150 -12.491 -16.531 1.00 88.19 231 SER A N 1
ATOM 1893 C CA . SER A 1 231 ? -8.077 -11.760 -15.270 1.00 88.19 231 SER A CA 1
ATOM 1894 C C . SER A 1 231 ? -9.243 -10.792 -15.156 1.00 88.19 231 SER A C 1
ATOM 1896 O O . SER A 1 231 ? -9.371 -9.873 -15.959 1.00 88.19 231 SER A O 1
ATOM 1898 N N . HIS A 1 232 ? -10.030 -10.939 -14.091 1.00 86.19 232 HIS A N 1
ATOM 1899 C CA . HIS A 1 232 ? -11.097 -10.002 -13.714 1.00 86.19 232 HIS A CA 1
ATOM 1900 C C . HIS A 1 232 ? -10.582 -8.766 -12.959 1.00 86.19 232 HIS A C 1
ATOM 1902 O O . HIS A 1 232 ? -11.354 -7.856 -12.659 1.00 86.19 232 HIS A O 1
ATOM 1908 N N . HIS A 1 233 ? -9.283 -8.743 -12.645 1.00 85.56 233 HIS A N 1
ATOM 1909 C CA . HIS A 1 233 ? -8.612 -7.683 -11.895 1.00 85.56 233 HIS A CA 1
ATOM 1910 C C . HIS A 1 233 ? -7.478 -7.034 -12.699 1.00 85.56 233 HIS A C 1
ATOM 1912 O O . HIS A 1 233 ? -6.477 -6.601 -12.129 1.00 85.56 233 HIS A O 1
ATOM 1918 N N . ALA A 1 234 ? -7.591 -7.009 -14.032 1.00 90.56 234 ALA A N 1
ATOM 1919 C CA . ALA A 1 234 ? -6.612 -6.306 -14.851 1.00 90.56 234 ALA A CA 1
ATOM 1920 C C . ALA A 1 234 ? -6.761 -4.790 -14.642 1.00 90.56 234 ALA A C 1
ATOM 1922 O O . ALA A 1 234 ? -7.871 -4.295 -14.441 1.00 90.56 234 ALA A O 1
ATOM 1923 N N . ARG A 1 235 ? -5.640 -4.063 -14.649 1.00 92.69 235 ARG A N 1
ATOM 1924 C CA . ARG A 1 235 ? -5.602 -2.615 -14.413 1.00 92.69 235 ARG A CA 1
ATOM 1925 C C . ARG A 1 235 ? -5.352 -1.891 -15.728 1.00 92.69 235 ARG A C 1
ATOM 1927 O O . ARG A 1 235 ? -4.325 -2.121 -16.365 1.00 92.69 235 ARG A O 1
ATOM 1934 N N . LEU A 1 236 ? -6.297 -1.045 -16.124 1.00 94.12 236 LEU A N 1
ATOM 1935 C CA . LEU A 1 236 ? -6.203 -0.188 -17.303 1.00 94.12 236 LEU A CA 1
ATOM 1936 C C . LEU A 1 236 ? -5.722 1.203 -16.879 1.00 94.12 236 LEU A C 1
ATOM 1938 O O . LEU A 1 236 ? -6.363 1.851 -16.048 1.00 94.12 236 LEU A O 1
ATOM 1942 N N . LYS A 1 237 ? -4.600 1.652 -17.440 1.00 92.94 237 LYS A N 1
ATOM 1943 C CA . LYS A 1 237 ? -4.022 2.975 -17.195 1.00 92.94 237 LYS A CA 1
ATOM 1944 C C . LYS A 1 237 ? -4.836 4.085 -17.889 1.00 92.94 237 LYS A C 1
ATOM 1946 O O . LYS A 1 237 ? -5.634 3.807 -18.792 1.00 92.94 237 LYS A O 1
ATOM 1951 N N . PRO A 1 238 ? -4.628 5.363 -17.515 1.00 91.44 238 PRO A N 1
ATOM 1952 C CA . PRO A 1 238 ? -5.283 6.493 -18.171 1.00 91.44 238 PRO A CA 1
ATOM 1953 C C . PRO A 1 238 ? -4.997 6.632 -19.673 1.00 91.44 238 PRO A C 1
ATOM 1955 O O . PRO A 1 238 ? -5.784 7.272 -20.365 1.00 91.44 238 PRO A O 1
ATOM 1958 N N . ASP A 1 239 ? -3.915 6.041 -20.173 1.00 92.75 239 ASP A N 1
ATOM 1959 C CA . ASP A 1 239 ? -3.514 6.016 -21.585 1.00 92.75 239 ASP A CA 1
ATOM 1960 C C . ASP A 1 239 ? -4.068 4.800 -22.358 1.00 92.75 239 ASP A C 1
ATOM 1962 O O . ASP A 1 239 ? -3.673 4.558 -23.492 1.00 92.75 239 ASP A O 1
ATOM 1966 N N . GLU A 1 240 ? -4.983 4.035 -21.750 1.00 90.50 240 GLU A N 1
ATOM 1967 C CA . GLU A 1 240 ? -5.616 2.832 -22.325 1.00 90.50 240 GLU A CA 1
ATOM 1968 C C . GLU A 1 240 ? -4.685 1.631 -22.492 1.00 90.50 240 GLU A C 1
ATOM 1970 O O . GLU A 1 240 ? -5.066 0.610 -23.070 1.00 90.50 240 GLU A O 1
ATOM 1975 N N . THR A 1 241 ? -3.491 1.696 -21.906 1.00 93.25 241 THR A N 1
ATOM 1976 C CA . THR A 1 241 ? -2.614 0.535 -21.804 1.00 93.25 241 THR A CA 1
ATOM 1977 C C . THR A 1 241 ? -2.981 -0.313 -20.588 1.00 93.25 241 THR A C 1
ATOM 1979 O O . THR A 1 241 ? -3.366 0.182 -19.524 1.00 93.25 241 THR A O 1
ATOM 1982 N N . LEU A 1 242 ? -2.885 -1.633 -20.734 1.00 93.62 242 LEU A N 1
ATOM 1983 C CA . LEU A 1 242 ? -3.043 -2.552 -19.612 1.00 93.62 242 LEU A CA 1
ATOM 1984 C C . LEU A 1 242 ? -1.718 -2.728 -18.891 1.00 93.62 242 LEU A C 1
ATOM 1986 O O . LEU A 1 242 ? -0.686 -2.969 -19.518 1.00 93.62 242 LEU A O 1
ATOM 1990 N N . MET A 1 243 ? -1.769 -2.698 -17.564 1.00 92.88 243 MET A N 1
ATOM 1991 C CA . MET A 1 243 ? -0.664 -3.196 -16.757 1.00 92.88 243 MET A CA 1
ATOM 1992 C C . MET A 1 243 ? -0.431 -4.676 -17.063 1.00 92.88 243 MET A C 1
ATOM 1994 O O . MET A 1 243 ? -1.382 -5.456 -17.197 1.00 92.88 243 MET A O 1
ATOM 1998 N N . GLY A 1 244 ? 0.839 -5.057 -17.180 1.00 90.94 244 GLY A N 1
ATOM 1999 C CA . GLY A 1 244 ? 1.214 -6.409 -17.553 1.00 90.94 244 GLY A CA 1
ATOM 2000 C C . GLY A 1 244 ? 0.816 -7.444 -16.503 1.00 90.94 244 GLY A C 1
ATOM 2001 O O . GLY A 1 244 ? 0.594 -7.161 -15.320 1.00 90.94 244 GLY A O 1
ATOM 2002 N N . GLN A 1 245 ? 0.714 -8.685 -16.969 1.00 92.12 245 GLN A N 1
ATOM 2003 C CA . GLN A 1 245 ? 0.627 -9.852 -16.106 1.00 92.12 245 GLN A CA 1
ATOM 2004 C C . GLN A 1 245 ? 1.621 -10.908 -16.570 1.00 92.12 245 GLN A C 1
ATOM 2006 O O . GLN A 1 245 ? 1.789 -11.123 -17.770 1.00 92.12 245 GLN A O 1
ATOM 2011 N N . GLN A 1 246 ? 2.277 -11.577 -15.633 1.00 92.19 246 GLN A N 1
ATOM 2012 C CA . GLN A 1 246 ? 3.218 -12.652 -15.903 1.00 92.19 246 GLN A CA 1
ATOM 2013 C C . GLN A 1 246 ? 2.499 -13.997 -16.015 1.00 92.19 246 GLN A C 1
ATOM 2015 O O . GLN A 1 246 ? 1.485 -14.261 -15.372 1.00 92.19 246 GLN A O 1
ATOM 2020 N N . CYS A 1 247 ? 3.038 -14.878 -16.851 1.00 91.19 247 CYS A N 1
ATOM 2021 C CA . CYS A 1 247 ? 2.502 -16.216 -17.032 1.00 91.19 247 CYS A CA 1
ATOM 2022 C C . CYS A 1 247 ? 2.803 -17.103 -15.818 1.00 91.19 247 CYS A C 1
ATOM 2024 O O . CYS A 1 247 ? 3.966 -17.289 -15.466 1.00 91.19 247 CYS A O 1
ATOM 2026 N N . SER A 1 248 ? 1.784 -17.761 -15.262 1.00 90.25 248 SER A N 1
ATOM 2027 C CA . SER A 1 248 ? 1.946 -18.694 -14.136 1.00 90.25 248 SER A CA 1
ATOM 2028 C C . SER A 1 248 ? 2.824 -19.915 -14.440 1.00 90.25 248 SER A C 1
ATOM 2030 O O . SER A 1 248 ? 3.321 -20.546 -13.515 1.00 90.25 248 SER A O 1
ATOM 2032 N N . ARG A 1 249 ? 3.018 -20.268 -15.720 1.00 91.19 249 ARG A N 1
ATOM 2033 C CA . ARG A 1 249 ? 3.806 -21.446 -16.127 1.00 91.19 249 ARG A CA 1
ATOM 2034 C C . ARG A 1 249 ? 5.295 -21.166 -16.292 1.00 91.19 249 ARG A C 1
ATOM 2036 O O . ARG A 1 249 ? 6.103 -22.053 -16.056 1.00 91.19 249 ARG A O 1
ATOM 2043 N N . CYS A 1 250 ? 5.659 -19.977 -16.767 1.00 90.50 250 CYS A N 1
ATOM 2044 C CA . CYS A 1 250 ? 7.043 -19.678 -17.154 1.00 90.50 250 CYS A CA 1
ATOM 2045 C C . CYS A 1 250 ? 7.516 -18.272 -16.763 1.00 90.50 250 CYS A C 1
ATOM 2047 O O . CYS A 1 250 ? 8.538 -17.823 -17.281 1.00 90.50 250 CYS A O 1
ATOM 2049 N N . ALA A 1 251 ? 6.741 -17.552 -15.942 1.00 89.44 251 ALA A N 1
ATOM 2050 C CA . ALA A 1 251 ? 6.978 -16.182 -15.466 1.00 89.44 251 ALA A CA 1
ATOM 2051 C C . ALA A 1 251 ? 7.174 -15.109 -16.561 1.00 89.44 251 ALA A C 1
ATOM 2053 O O . ALA A 1 251 ? 7.382 -13.937 -16.268 1.00 89.44 251 ALA A O 1
ATOM 2054 N N . SER A 1 252 ? 7.078 -15.474 -17.844 1.00 91.56 252 SER A N 1
ATOM 2055 C CA . SER A 1 252 ? 7.255 -14.541 -18.959 1.00 91.56 252 SER A CA 1
ATOM 2056 C C . SER A 1 252 ? 6.052 -13.609 -19.094 1.00 91.56 252 SER A C 1
ATOM 2058 O O . SER A 1 252 ? 4.919 -14.016 -18.823 1.00 91.56 252 SER A O 1
ATOM 2060 N N . ALA A 1 253 ? 6.290 -12.386 -19.571 1.00 91.81 253 ALA A N 1
ATOM 2061 C CA . ALA A 1 253 ? 5.247 -11.383 -19.760 1.00 91.81 253 ALA A CA 1
ATOM 2062 C C . ALA A 1 253 ? 4.112 -11.880 -20.677 1.00 91.81 253 ALA A C 1
ATOM 2064 O O . ALA A 1 253 ? 4.335 -12.473 -21.742 1.00 91.81 253 ALA A O 1
ATOM 2065 N N . GLY A 1 254 ? 2.882 -11.627 -20.243 1.00 92.56 254 GLY A N 1
ATOM 2066 C CA . GLY A 1 254 ? 1.663 -11.795 -21.016 1.00 92.56 254 GLY A CA 1
ATOM 2067 C C . GLY A 1 254 ? 1.381 -10.589 -21.899 1.00 92.56 254 GLY A C 1
ATOM 2068 O O . GLY A 1 254 ? 1.710 -9.456 -21.562 1.00 92.56 254 GLY A O 1
ATOM 2069 N N . VAL A 1 255 ? 0.737 -10.839 -23.034 1.00 94.50 255 VAL A N 1
ATOM 2070 C CA . VAL A 1 255 ? 0.165 -9.807 -23.903 1.00 94.50 255 VAL A CA 1
ATOM 2071 C C . VAL A 1 255 ? -1.341 -9.883 -23.787 1.00 94.50 255 VAL A C 1
ATOM 2073 O O . VAL A 1 255 ? -1.914 -10.951 -24.004 1.00 94.50 255 VAL A O 1
ATOM 2076 N N . ALA A 1 256 ? -1.973 -8.761 -23.460 1.00 94.12 256 ALA A N 1
ATOM 2077 C CA . ALA A 1 256 ? -3.420 -8.667 -23.495 1.00 94.12 256 ALA A CA 1
ATOM 2078 C C . ALA A 1 256 ? -3.917 -8.784 -24.944 1.00 94.12 256 ALA A C 1
ATOM 2080 O O . ALA A 1 256 ? -3.429 -8.089 -25.833 1.00 94.12 256 ALA A O 1
ATOM 2081 N N . LYS A 1 257 ? -4.863 -9.691 -25.181 1.00 93.56 257 LYS A N 1
ATOM 2082 C CA . LYS A 1 257 ? -5.520 -9.892 -26.479 1.00 93.56 257 LYS A CA 1
ATOM 2083 C C . LYS A 1 257 ? -6.771 -9.047 -26.611 1.00 93.56 257 LYS A C 1
ATOM 2085 O O . LYS A 1 257 ? -7.028 -8.494 -27.670 1.00 93.56 257 LYS A O 1
ATOM 2090 N N . GLU A 1 258 ? -7.521 -8.954 -25.526 1.00 92.75 258 GLU A N 1
ATOM 2091 C CA . GLU A 1 258 ? -8.764 -8.207 -25.446 1.00 92.75 258 GLU A CA 1
ATOM 2092 C C . GLU A 1 258 ? -9.009 -7.791 -24.000 1.00 92.75 258 GLU A C 1
ATOM 2094 O O . GLU A 1 258 ? -8.565 -8.462 -23.058 1.00 92.75 258 GLU A O 1
ATOM 2099 N N . TRP A 1 259 ? -9.731 -6.689 -23.834 1.00 94.00 259 TRP A N 1
ATOM 2100 C CA . TRP A 1 259 ? -10.244 -6.266 -22.545 1.00 94.00 259 TRP A CA 1
ATOM 2101 C C . TRP A 1 259 ? -11.610 -5.622 -22.690 1.00 94.00 259 TRP A C 1
ATOM 2103 O O . TRP A 1 259 ? -11.965 -5.100 -23.745 1.00 94.00 259 TRP A O 1
ATOM 2113 N N . LYS A 1 260 ? -12.379 -5.672 -21.606 1.00 91.62 260 LYS A N 1
ATOM 2114 C CA . LYS A 1 260 ? -13.677 -5.009 -21.503 1.00 91.62 260 LYS A CA 1
ATOM 2115 C C . LYS A 1 260 ? -13.897 -4.473 -20.088 1.00 91.62 260 LYS A C 1
ATOM 2117 O O . LYS A 1 260 ? -13.424 -5.092 -19.127 1.00 91.62 260 LYS A O 1
ATOM 2122 N N . PRO A 1 261 ? -14.609 -3.344 -19.927 1.00 88.94 261 PRO A N 1
ATOM 2123 C CA . PRO A 1 261 ? -15.009 -2.860 -18.612 1.00 88.94 261 PRO A CA 1
ATOM 2124 C C . PRO A 1 261 ? -15.763 -3.942 -17.835 1.00 88.94 261 PRO A C 1
ATOM 2126 O O . PRO A 1 261 ? -16.591 -4.652 -18.402 1.00 88.94 261 PRO A O 1
ATOM 2129 N N . ASN A 1 262 ? -15.504 -4.054 -16.531 1.00 81.12 262 ASN A N 1
ATOM 2130 C CA . ASN A 1 262 ? -16.326 -4.889 -15.658 1.00 81.12 262 ASN A CA 1
ATOM 2131 C C . ASN A 1 262 ? -17.684 -4.203 -15.465 1.00 81.12 262 ASN A C 1
ATOM 2133 O O . ASN A 1 262 ? -17.815 -3.301 -14.630 1.00 81.12 262 ASN A O 1
ATOM 2137 N N . THR A 1 263 ? -18.687 -4.608 -16.239 1.00 71.12 263 THR A N 1
ATOM 2138 C CA . THR A 1 263 ? -20.056 -4.118 -16.089 1.00 71.12 263 THR A CA 1
ATOM 2139 C C . THR A 1 263 ? -20.643 -4.576 -14.755 1.00 71.12 263 THR A C 1
ATOM 2141 O O . THR A 1 263 ? -20.469 -5.720 -14.341 1.00 71.12 263 THR A O 1
ATOM 2144 N N . ARG A 1 264 ? -21.351 -3.676 -14.055 1.00 55.69 264 ARG A N 1
ATOM 2145 C CA . ARG A 1 264 ? -21.922 -3.912 -12.709 1.00 55.69 264 ARG A CA 1
ATOM 2146 C C . ARG A 1 264 ? -22.910 -5.099 -12.629 1.00 55.69 264 ARG A C 1
ATOM 2148 O O . ARG A 1 264 ? -23.301 -5.451 -11.526 1.00 55.69 264 ARG A O 1
ATOM 2155 N N . GLY A 1 265 ? -23.287 -5.711 -13.756 1.00 51.12 265 GLY A N 1
ATOM 2156 C CA . GLY A 1 265 ? -24.183 -6.872 -13.833 1.00 51.12 265 GLY A CA 1
ATOM 2157 C C . GLY A 1 265 ? -23.500 -8.245 -13.860 1.00 51.12 265 GLY A C 1
ATOM 2158 O O . GLY A 1 265 ? -24.188 -9.247 -13.700 1.00 51.12 265 GLY A O 1
ATOM 2159 N N . ASP A 1 266 ? -22.173 -8.327 -14.000 1.00 51.53 266 ASP A N 1
ATOM 2160 C CA . ASP A 1 266 ? -21.458 -9.613 -14.087 1.00 51.53 266 ASP A CA 1
ATOM 2161 C C . ASP A 1 266 ? -21.171 -10.224 -12.698 1.00 51.53 266 ASP A C 1
ATOM 2163 O O . ASP A 1 266 ? -20.091 -10.763 -12.438 1.00 51.53 266 ASP A O 1
ATOM 2167 N N . GLU A 1 267 ? -22.123 -10.131 -11.764 1.00 50.12 267 GLU A N 1
ATOM 2168 C CA . GLU A 1 267 ? -21.975 -10.699 -10.417 1.00 50.12 267 GLU A CA 1
ATOM 2169 C C . GLU A 1 267 ? -21.853 -12.228 -10.436 1.00 50.12 267 GLU A C 1
ATOM 2171 O O . GLU A 1 267 ? -21.144 -12.790 -9.600 1.00 50.12 267 GLU A O 1
ATOM 2176 N N . GLU A 1 268 ? -22.422 -12.904 -11.439 1.00 45.22 268 GLU A N 1
ATOM 2177 C CA . GLU A 1 268 ? -22.233 -14.349 -11.637 1.00 45.22 268 GLU A CA 1
ATOM 2178 C C . GLU A 1 268 ? -20.767 -14.718 -11.938 1.00 45.22 268 GLU A C 1
ATOM 2180 O O . GLU A 1 268 ? -20.318 -15.807 -11.581 1.00 45.22 268 GLU A O 1
ATOM 2185 N N . SER A 1 269 ? -19.973 -13.786 -12.480 1.00 48.88 269 SER A N 1
ATOM 2186 C CA . SER A 1 269 ? -18.536 -13.992 -12.724 1.00 48.88 269 SER A CA 1
ATOM 2187 C C . SER A 1 269 ? -17.680 -13.812 -11.463 1.00 48.88 269 SER A C 1
ATOM 2189 O O . SER A 1 269 ? -16.549 -14.294 -11.408 1.00 48.88 269 SER A O 1
ATOM 2191 N N . ARG A 1 270 ? -18.200 -13.157 -10.412 1.00 50.62 270 ARG A N 1
ATOM 2192 C CA . ARG A 1 270 ? -17.463 -12.942 -9.150 1.00 50.62 270 ARG A CA 1
ATOM 2193 C C . ARG A 1 270 ? -17.280 -14.228 -8.341 1.00 50.62 270 ARG A C 1
ATOM 2195 O O . ARG A 1 270 ? -16.340 -14.314 -7.560 1.00 50.62 270 ARG A O 1
ATOM 2202 N N . GLY A 1 271 ? -18.133 -15.234 -8.551 1.00 45.12 271 GLY A N 1
ATOM 2203 C CA . GLY A 1 271 ? -18.010 -16.548 -7.909 1.00 45.12 271 GLY A CA 1
ATOM 2204 C C . GLY A 1 271 ? -16.962 -17.472 -8.543 1.00 45.12 271 GLY A C 1
ATOM 2205 O O . GLY A 1 271 ? -16.513 -18.410 -7.891 1.00 45.12 271 GLY A O 1
ATOM 2206 N N . GLN A 1 272 ? -16.562 -17.209 -9.793 1.00 44.78 272 GLN A N 1
ATOM 2207 C CA . GLN A 1 272 ? -15.565 -17.994 -10.537 1.00 44.78 272 GLN A CA 1
ATOM 2208 C C . GLN A 1 272 ? -14.257 -17.236 -10.796 1.00 44.78 272 GLN A C 1
ATOM 2210 O O . GLN A 1 272 ? -13.327 -17.802 -11.373 1.00 44.78 272 GLN A O 1
ATOM 2215 N N . GLY A 1 273 ? -14.159 -15.976 -10.360 1.00 50.16 273 GLY A N 1
ATOM 2216 C CA . GLY A 1 273 ? -12.937 -15.190 -10.449 1.00 50.16 273 GLY A CA 1
ATOM 2217 C C . GLY A 1 273 ? -11.820 -15.879 -9.674 1.00 50.16 273 GLY A C 1
ATOM 2218 O O . GLY A 1 273 ? -11.795 -15.837 -8.445 1.00 50.16 273 GLY A O 1
ATOM 2219 N N . GLY A 1 274 ? -10.914 -16.550 -10.390 1.00 55.34 274 GLY A N 1
ATOM 2220 C CA . GLY A 1 274 ? -9.745 -17.182 -9.791 1.00 55.34 274 GLY A CA 1
ATOM 2221 C C . GLY A 1 274 ? -9.021 -16.202 -8.869 1.00 55.34 274 GLY A C 1
ATOM 2222 O O . GLY A 1 274 ? -8.940 -15.008 -9.170 1.00 55.34 274 GLY A O 1
ATOM 2223 N N . MET A 1 275 ? -8.520 -16.702 -7.733 1.00 57.38 275 MET A N 1
ATOM 2224 C CA . MET A 1 275 ? -7.810 -15.873 -6.757 1.00 57.38 275 MET A CA 1
ATOM 2225 C C . MET A 1 275 ? -6.736 -15.050 -7.467 1.00 57.38 275 MET A C 1
ATOM 2227 O O . MET A 1 275 ? -5.891 -15.599 -8.178 1.00 57.38 275 MET A O 1
ATOM 2231 N N . HIS A 1 276 ? -6.785 -13.733 -7.270 1.00 71.25 276 HIS A N 1
ATOM 2232 C CA . HIS A 1 276 ? -5.795 -12.815 -7.806 1.00 71.25 276 HIS A CA 1
ATOM 2233 C C . HIS A 1 276 ? -4.383 -13.281 -7.418 1.00 71.25 276 HIS A C 1
ATOM 2235 O O . HIS A 1 276 ? -4.049 -13.385 -6.237 1.00 71.25 276 HIS A O 1
ATOM 2241 N N . GLN A 1 277 ? -3.548 -13.576 -8.414 1.00 75.31 277 GLN A N 1
ATOM 2242 C CA . GLN A 1 277 ? -2.176 -14.020 -8.187 1.00 75.31 277 GLN A CA 1
ATOM 2243 C C . GLN A 1 277 ? -1.263 -12.797 -8.149 1.00 75.31 277 GLN A C 1
ATOM 2245 O O . GLN A 1 277 ? -0.717 -12.391 -9.171 1.00 75.31 277 GLN A O 1
ATOM 2250 N N . SER A 1 278 ? -1.100 -12.206 -6.964 1.00 72.31 278 SER A N 1
ATOM 2251 C CA . SER A 1 278 ? -0.336 -10.963 -6.760 1.00 72.31 278 SER A CA 1
ATOM 2252 C C . SER A 1 278 ? 1.083 -11.004 -7.333 1.00 72.31 278 SER A C 1
ATOM 2254 O O . SER A 1 278 ? 1.541 -10.014 -7.891 1.00 72.31 278 SER A O 1
ATOM 2256 N N . ARG A 1 279 ? 1.755 -12.162 -7.281 1.00 76.25 279 ARG A N 1
ATOM 2257 C CA . ARG A 1 279 ? 3.096 -12.364 -7.862 1.00 76.25 279 ARG A CA 1
ATOM 2258 C C . ARG A 1 279 ? 3.141 -12.195 -9.383 1.00 76.25 279 ARG A C 1
ATOM 2260 O O . ARG A 1 279 ? 4.196 -11.914 -9.928 1.00 76.25 279 ARG A O 1
ATOM 2267 N N . LEU A 1 280 ? 2.010 -12.376 -10.059 1.00 82.75 280 LEU A N 1
ATOM 2268 C CA . LEU A 1 280 ? 1.909 -12.314 -11.512 1.00 82.75 280 LEU A CA 1
ATOM 2269 C C . LEU A 1 280 ? 1.339 -10.990 -12.013 1.00 82.75 280 LEU A C 1
ATOM 2271 O O . LEU A 1 280 ? 1.161 -10.836 -13.213 1.00 82.75 280 LEU A O 1
ATOM 2275 N N . CYS A 1 281 ? 0.998 -10.050 -11.136 1.00 88.31 281 CYS A N 1
ATOM 2276 C CA . CYS A 1 281 ? 0.371 -8.798 -11.534 1.00 88.31 281 CYS A CA 1
ATOM 2277 C C . CYS A 1 281 ? 1.355 -7.643 -11.399 1.00 88.31 281 CYS A C 1
ATOM 2279 O O . CYS A 1 281 ? 1.813 -7.355 -10.293 1.00 88.31 281 CYS A O 1
ATOM 2281 N N . ASP A 1 282 ? 1.610 -6.925 -12.494 1.00 88.94 282 ASP A N 1
ATOM 2282 C CA . ASP A 1 282 ? 2.522 -5.780 -12.472 1.00 88.94 282 ASP A CA 1
ATOM 2283 C C . ASP A 1 282 ? 2.028 -4.683 -11.520 1.00 88.94 282 ASP A C 1
ATOM 2285 O O . ASP A 1 282 ? 2.834 -4.076 -10.831 1.00 88.94 282 ASP A O 1
ATOM 2289 N N . ALA A 1 283 ? 0.710 -4.508 -11.356 1.00 88.25 283 ALA A N 1
ATOM 2290 C CA . ALA A 1 283 ? 0.161 -3.581 -10.363 1.00 88.25 283 ALA A CA 1
ATOM 2291 C C . ALA A 1 283 ? 0.503 -3.984 -8.916 1.00 88.25 283 ALA A C 1
ATOM 2293 O O . ALA A 1 283 ? 0.800 -3.134 -8.081 1.00 88.25 283 ALA A O 1
ATOM 2294 N N . CYS A 1 284 ? 0.480 -5.282 -8.601 1.00 85.69 284 CYS A N 1
ATOM 2295 C CA . CYS A 1 284 ? 0.932 -5.778 -7.299 1.00 85.69 284 CYS A CA 1
ATOM 2296 C C . CYS A 1 284 ? 2.452 -5.704 -7.150 1.00 85.69 284 CYS A C 1
ATOM 2298 O O . CYS A 1 284 ? 2.929 -5.519 -6.035 1.00 85.69 284 CYS A O 1
ATOM 2300 N N . ARG A 1 285 ? 3.214 -5.846 -8.238 1.00 84.12 285 ARG A N 1
ATOM 2301 C CA . ARG A 1 285 ? 4.670 -5.678 -8.216 1.00 84.12 285 ARG A CA 1
ATOM 2302 C C . ARG A 1 285 ? 5.052 -4.221 -7.950 1.00 84.12 285 ARG A C 1
ATOM 2304 O O . ARG A 1 285 ? 5.788 -3.963 -7.008 1.00 84.12 285 ARG A O 1
ATOM 2311 N N . GLU A 1 286 ? 4.524 -3.295 -8.744 1.00 84.00 286 GLU A N 1
ATOM 2312 C CA . GLU A 1 286 ? 4.861 -1.867 -8.701 1.00 84.00 286 GLU A CA 1
ATOM 2313 C C . GLU A 1 286 ? 4.315 -1.195 -7.446 1.00 84.00 286 GLU A C 1
ATOM 2315 O O . GLU A 1 286 ? 5.060 -0.600 -6.675 1.00 84.00 286 GLU A O 1
ATOM 2320 N N . PHE A 1 287 ? 3.010 -1.315 -7.208 1.00 78.38 287 PHE A N 1
ATOM 2321 C CA . PHE A 1 287 ? 2.371 -0.573 -6.124 1.00 78.38 287 PHE A CA 1
ATOM 2322 C C . PHE A 1 287 ? 2.354 -1.358 -4.831 1.00 78.38 287 PHE A C 1
ATOM 2324 O O . PHE A 1 287 ? 2.414 -0.796 -3.751 1.00 78.38 287 PHE A O 1
ATOM 2331 N N . GLY A 1 288 ? 2.291 -2.675 -4.933 1.00 74.00 288 GLY A N 1
ATOM 2332 C CA . GLY A 1 288 ? 2.352 -3.551 -3.787 1.00 74.00 288 GLY A CA 1
ATOM 2333 C C . GLY A 1 288 ? 1.074 -4.365 -3.607 1.00 74.00 288 GLY A C 1
ATOM 2334 O O . GLY A 1 288 ? 1.097 -5.571 -3.367 1.00 74.00 288 GLY A O 1
ATOM 2335 N N . ASN A 1 289 ? -0.058 -3.704 -3.794 1.00 78.38 289 ASN A N 1
ATOM 2336 C CA . ASN A 1 289 ? -1.380 -4.296 -3.762 1.00 78.38 289 ASN A CA 1
ATOM 2337 C C . ASN A 1 289 ? -2.204 -3.684 -4.894 1.00 78.38 289 ASN A C 1
ATOM 2339 O O . ASN A 1 289 ? -2.559 -2.507 -4.857 1.00 78.38 289 ASN A O 1
ATOM 2343 N N . CYS A 1 290 ? -2.570 -4.484 -5.891 1.00 80.44 290 CYS A N 1
ATOM 2344 C CA . CYS A 1 290 ? -3.351 -3.997 -7.017 1.00 80.44 290 CYS A CA 1
ATOM 2345 C C . CYS A 1 290 ? -4.732 -3.498 -6.597 1.00 80.44 290 CYS A C 1
ATOM 2347 O O . CYS A 1 290 ? -5.431 -2.975 -7.446 1.00 80.44 290 CYS A O 1
ATOM 2349 N N . MET A 1 291 ? -5.171 -3.681 -5.351 1.00 78.50 291 MET A N 1
ATOM 2350 C CA . MET A 1 291 ? -6.403 -3.112 -4.822 1.00 78.50 291 MET A CA 1
ATOM 2351 C C . MET A 1 291 ? -6.271 -1.649 -4.396 1.00 78.50 291 MET A C 1
ATOM 2353 O O . MET A 1 291 ? -7.306 -1.047 -4.143 1.00 78.50 291 MET A O 1
ATOM 2357 N N . GLY A 1 292 ? -5.076 -1.057 -4.328 1.00 71.69 292 GLY A N 1
ATOM 2358 C CA . GLY A 1 292 ? -4.937 0.372 -4.019 1.00 71.69 292 GLY A CA 1
ATOM 2359 C C . GLY A 1 292 ? -5.130 0.725 -2.546 1.00 71.69 292 GLY A C 1
ATOM 2360 O O . GLY A 1 292 ? -5.744 1.740 -2.237 1.00 71.69 292 GLY A O 1
ATOM 2361 N N . MET A 1 293 ? -4.672 -0.128 -1.626 1.00 77.38 293 MET A N 1
ATOM 2362 C CA . MET A 1 293 ? -4.638 0.193 -0.194 1.00 77.38 293 MET A CA 1
ATOM 2363 C C . MET A 1 293 ? -3.225 0.578 0.223 1.00 77.38 293 MET A C 1
ATOM 2365 O O . MET A 1 293 ? -2.474 -0.252 0.733 1.00 77.38 293 MET A O 1
ATOM 2369 N N . PHE A 1 294 ? -2.885 1.840 -0.023 1.00 79.12 294 PHE A N 1
ATOM 2370 C CA . PHE A 1 294 ? -1.606 2.427 0.356 1.00 79.12 294 PHE A CA 1
ATOM 2371 C C . PHE A 1 294 ? -1.895 3.622 1.254 1.00 79.12 294 PHE A C 1
ATOM 2373 O O . PHE A 1 294 ? -2.250 4.711 0.819 1.00 79.12 294 PHE A O 1
ATOM 2380 N N . TYR A 1 295 ? -1.887 3.372 2.548 1.00 85.75 295 TYR A N 1
ATOM 2381 C CA . TYR A 1 295 ? -2.159 4.383 3.553 1.00 85.75 295 TYR A CA 1
ATOM 2382 C C . TYR A 1 295 ? -1.041 4.346 4.574 1.00 85.75 295 TYR A C 1
ATOM 2384 O O . TYR A 1 295 ? -0.253 3.404 4.628 1.00 85.75 295 TYR A O 1
ATOM 2392 N N . ASP A 1 296 ? -0.983 5.406 5.365 1.00 89.56 296 ASP A N 1
ATOM 2393 C CA . ASP A 1 296 ? -0.012 5.503 6.439 1.00 89.56 296 ASP A CA 1
ATOM 2394 C C . ASP A 1 296 ? -0.330 4.379 7.431 1.00 89.56 296 ASP A C 1
ATOM 2396 O O . ASP A 1 296 ? -1.520 4.123 7.662 1.00 89.56 296 ASP A O 1
ATOM 2400 N N . PRO A 1 297 ? 0.664 3.698 8.018 1.00 91.94 297 PRO A N 1
ATOM 2401 C CA . PRO A 1 297 ? 0.406 2.694 9.042 1.00 91.94 297 PRO A CA 1
ATOM 2402 C C . PRO A 1 297 ? -0.509 3.199 10.167 1.00 91.94 297 PRO A C 1
ATOM 2404 O O . PRO A 1 297 ? -1.379 2.450 10.613 1.00 91.94 297 PRO A O 1
ATOM 2407 N N . PHE A 1 298 ? -0.412 4.477 10.559 1.00 92.00 298 PHE A N 1
ATOM 2408 C CA . PHE A 1 298 ? -1.355 5.122 11.477 1.00 92.00 298 PHE A CA 1
ATOM 2409 C C . PHE A 1 298 ? -2.783 5.116 10.954 1.00 92.00 298 PHE A C 1
ATOM 2411 O O . PHE A 1 298 ? -3.686 4.596 11.609 1.00 92.00 298 PHE A O 1
ATOM 2418 N N . VAL A 1 299 ? -2.971 5.602 9.730 1.00 92.75 299 VAL A N 1
ATOM 2419 C CA . VAL A 1 299 ? -4.282 5.638 9.080 1.00 92.75 299 VAL A CA 1
ATOM 2420 C C . VAL A 1 299 ? -4.890 4.235 8.975 1.00 92.75 299 VAL A C 1
ATOM 2422 O O . VAL A 1 299 ? -6.076 4.061 9.248 1.00 92.75 299 VAL A O 1
ATOM 2425 N N . LEU A 1 300 ? -4.091 3.228 8.610 1.00 93.19 300 LEU A N 1
ATOM 2426 C CA . LEU A 1 300 ? -4.540 1.837 8.502 1.00 93.19 300 LEU A CA 1
ATOM 2427 C C . LEU A 1 300 ? -4.943 1.253 9.852 1.00 93.19 300 LEU A C 1
ATOM 2429 O O . LEU A 1 300 ? -5.971 0.587 9.935 1.00 93.19 300 LEU A O 1
ATOM 2433 N N . THR A 1 301 ? -4.154 1.507 10.892 1.00 93.12 301 THR A N 1
ATOM 2434 C CA . THR A 1 301 ? -4.413 0.996 12.243 1.00 93.12 301 THR A CA 1
ATOM 2435 C C . THR A 1 301 ? -5.717 1.555 12.784 1.00 93.12 301 THR A C 1
ATOM 2437 O O . THR A 1 301 ? -6.609 0.785 13.129 1.00 93.12 301 THR A O 1
ATOM 2440 N N . THR A 1 302 ? -5.888 2.879 12.755 1.00 92.75 302 THR A N 1
ATOM 2441 C CA . THR A 1 302 ? -7.129 3.520 13.207 1.00 92.75 302 THR A CA 1
ATOM 2442 C C . THR A 1 302 ? -8.322 3.076 12.364 1.00 92.75 302 THR A C 1
ATOM 2444 O O . THR A 1 302 ? -9.392 2.792 12.896 1.00 92.75 302 THR A O 1
ATOM 2447 N N . ALA A 1 303 ? -8.158 2.954 11.044 1.00 94.31 303 ALA A N 1
ATOM 2448 C CA . ALA A 1 303 ? -9.231 2.470 10.186 1.00 94.31 303 ALA A CA 1
ATOM 2449 C C . ALA A 1 303 ? -9.638 1.032 10.522 1.00 94.31 303 ALA A C 1
ATOM 2451 O O . ALA A 1 303 ? -10.832 0.743 10.568 1.00 94.31 303 ALA A O 1
ATOM 2452 N N . LEU A 1 304 ? -8.676 0.145 10.792 1.00 94.19 304 LEU A N 1
ATOM 2453 C CA . LEU A 1 304 ? -8.959 -1.212 11.249 1.00 94.19 304 LEU A CA 1
ATOM 2454 C C . LEU A 1 304 ? -9.662 -1.200 12.610 1.00 94.19 304 LEU A C 1
ATOM 2456 O O . LEU A 1 304 ? -10.636 -1.932 12.740 1.00 94.19 304 LEU A O 1
ATOM 2460 N N . SER A 1 305 ? -9.274 -0.332 13.553 1.00 92.25 305 SER A N 1
ATOM 2461 C CA . SER A 1 305 ? -9.981 -0.167 14.835 1.00 92.25 305 SER A CA 1
ATOM 2462 C C . SER A 1 305 ? -11.440 0.267 14.649 1.00 92.25 305 SER A C 1
ATOM 2464 O O . SER A 1 305 ? -12.349 -0.228 15.315 1.00 92.25 305 SER A O 1
ATOM 2466 N N . LEU A 1 306 ? -11.706 1.151 13.683 1.00 92.31 306 LEU A N 1
ATOM 2467 C CA . LEU A 1 306 ? -13.068 1.557 13.320 1.00 92.31 306 LEU A CA 1
ATOM 2468 C C . LEU A 1 306 ? -13.850 0.436 12.611 1.00 92.31 306 LEU A C 1
ATOM 2470 O O . LEU A 1 306 ? -15.080 0.401 12.680 1.00 92.31 306 LEU A O 1
ATOM 2474 N N . VAL A 1 307 ? -13.180 -0.454 11.868 1.00 92.75 307 VAL A N 1
ATOM 2475 C CA . VAL A 1 307 ? -13.801 -1.649 11.261 1.00 92.75 307 VAL A CA 1
ATOM 2476 C C . VAL A 1 307 ? -14.140 -2.685 12.315 1.00 92.75 307 VAL A C 1
ATOM 2478 O O . VAL A 1 307 ? -15.264 -3.181 12.330 1.00 92.75 307 VAL A O 1
ATOM 2481 N N . SER A 1 308 ? -13.181 -2.993 13.177 1.00 91.06 308 SER A N 1
ATOM 2482 C CA . SER A 1 308 ? -13.286 -4.059 14.159 1.00 91.06 308 SER A CA 1
ATOM 2483 C C . SER A 1 308 ? -14.122 -3.668 15.377 1.00 91.06 308 SER A C 1
ATOM 2485 O O . SER A 1 308 ? -14.664 -4.540 16.047 1.00 91.06 308 SER A O 1
ATOM 2487 N N . GLY A 1 309 ? -14.237 -2.369 15.664 1.00 88.31 309 GLY A N 1
ATOM 2488 C CA . GLY A 1 309 ? -14.914 -1.848 16.848 1.00 88.31 309 GLY A CA 1
ATOM 2489 C C . GLY A 1 309 ? -14.063 -1.884 18.120 1.00 88.31 309 GLY A C 1
ATOM 2490 O O . GLY A 1 309 ? -14.562 -1.502 19.176 1.00 88.31 309 GLY A O 1
ATOM 2491 N N . HIS A 1 310 ? -12.798 -2.302 18.039 1.00 87.25 310 HIS A N 1
ATOM 2492 C CA . HIS A 1 310 ? -11.859 -2.354 19.164 1.00 87.25 310 HIS A CA 1
ATOM 2493 C C . HIS A 1 310 ? -10.448 -1.967 18.714 1.00 87.25 310 HIS A C 1
ATOM 2495 O O . HIS A 1 310 ? -10.158 -1.943 17.521 1.00 87.25 310 HIS A O 1
ATOM 2501 N N . PHE A 1 311 ? -9.581 -1.634 19.667 1.00 86.62 311 PHE A N 1
ATOM 2502 C CA . PHE A 1 311 ? -8.223 -1.190 19.370 1.00 86.62 311 PHE A CA 1
ATOM 2503 C C . PHE A 1 311 ? -7.396 -2.303 18.711 1.00 86.62 311 PHE A C 1
ATOM 2505 O O . PHE A 1 311 ? -7.218 -3.377 19.284 1.00 86.62 311 PHE A O 1
ATOM 2512 N N . VAL A 1 312 ? -6.851 -2.023 17.527 1.00 90.62 312 VAL A N 1
ATOM 2513 C CA . VAL A 1 312 ? -6.028 -2.981 16.782 1.00 90.62 312 VAL A CA 1
ATOM 2514 C C . VAL A 1 312 ? -4.575 -2.906 17.221 1.00 90.62 312 VAL A C 1
ATOM 2516 O O . VAL A 1 312 ? -3.914 -1.878 17.074 1.00 90.62 312 VAL A O 1
ATOM 2519 N N . GLN A 1 313 ? -4.062 -4.036 17.701 1.00 90.25 313 GLN A N 1
ATOM 2520 C CA . GLN A 1 313 ? -2.647 -4.218 17.992 1.00 90.25 313 GLN A CA 1
ATOM 2521 C C . GLN A 1 313 ? -1.962 -4.993 16.863 1.00 90.25 313 GLN A C 1
ATOM 2523 O O . GLN A 1 313 ? -2.499 -5.971 16.340 1.00 90.25 313 GLN A O 1
ATOM 2528 N N . TRP A 1 314 ? -0.757 -4.559 16.497 1.00 93.44 314 TRP A N 1
ATOM 2529 C CA . TRP A 1 314 ? 0.093 -5.274 15.555 1.00 93.44 314 TRP A CA 1
ATOM 2530 C C . TRP A 1 314 ? 1.033 -6.219 16.289 1.00 93.44 314 TRP A C 1
ATOM 2532 O O . TRP A 1 314 ? 1.719 -5.821 17.229 1.00 93.44 314 TRP A O 1
ATOM 2542 N N . HIS A 1 315 ? 1.113 -7.455 15.810 1.00 93.31 315 HIS A N 1
ATOM 2543 C CA . HIS A 1 315 ? 2.040 -8.457 16.314 1.00 93.31 315 HIS A CA 1
ATOM 2544 C C . HIS A 1 315 ? 3.023 -8.871 15.223 1.00 93.31 315 HIS A C 1
ATOM 2546 O O . HIS A 1 315 ? 2.593 -9.151 14.103 1.00 93.31 315 HIS A O 1
ATOM 2552 N N . PRO A 1 316 ? 4.325 -8.955 15.523 1.00 94.06 316 PRO A N 1
ATOM 2553 C CA . PRO A 1 316 ? 5.281 -9.613 14.643 1.00 94.06 316 PRO A CA 1
ATOM 2554 C C . PRO A 1 316 ? 4.804 -11.021 14.260 1.00 94.06 316 PRO A C 1
ATOM 2556 O O . PRO A 1 316 ? 4.330 -11.768 15.115 1.00 94.06 316 PRO A O 1
ATOM 2559 N N . PHE A 1 317 ? 4.933 -11.391 12.986 1.00 93.62 317 PHE A N 1
ATOM 2560 C CA . PHE A 1 317 ? 4.606 -12.737 12.508 1.00 93.62 317 PHE A CA 1
ATOM 2561 C C . PHE A 1 317 ? 5.506 -13.795 13.158 1.00 93.62 317 PHE A C 1
ATOM 2563 O O . PHE A 1 317 ? 5.015 -14.845 13.573 1.00 93.62 317 PHE A O 1
ATOM 2570 N N . SER A 1 318 ? 6.808 -13.512 13.248 1.00 93.31 318 SER A N 1
ATOM 2571 C CA . SER A 1 318 ? 7.795 -14.333 13.953 1.00 93.31 318 SER A CA 1
ATOM 2572 C C . SER A 1 318 ? 9.011 -13.498 14.370 1.00 93.31 318 SER A C 1
ATOM 2574 O O . SER A 1 318 ? 9.145 -12.339 13.966 1.00 93.31 318 SER A O 1
ATOM 2576 N N . GLU A 1 319 ? 9.907 -14.082 15.168 1.00 90.69 319 GLU A N 1
ATOM 2577 C CA . GLU A 1 319 ? 11.168 -13.442 15.569 1.00 90.69 319 GLU A CA 1
ATOM 2578 C C . GLU A 1 319 ? 12.126 -13.249 14.383 1.00 90.69 319 GLU A C 1
ATOM 2580 O O . GLU A 1 319 ? 12.854 -12.259 14.324 1.00 90.69 319 GLU A O 1
ATOM 2585 N N . GLU A 1 320 ? 12.091 -14.152 13.400 1.00 92.06 320 GLU A N 1
ATOM 2586 C CA . GLU A 1 320 ? 12.918 -14.092 12.189 1.00 92.06 320 GLU A CA 1
ATOM 2587 C C . GLU A 1 320 ? 12.374 -13.104 11.144 1.00 92.06 320 GLU A C 1
ATOM 2589 O O . GLU A 1 320 ? 13.116 -12.632 10.277 1.00 92.06 320 GLU A O 1
ATOM 2594 N N . MET A 1 321 ? 11.080 -12.775 11.221 1.00 92.19 321 MET A N 1
ATOM 2595 C CA . MET A 1 321 ? 10.404 -11.851 10.309 1.00 92.19 321 MET A CA 1
ATOM 2596 C C . MET A 1 321 ? 9.572 -10.808 11.067 1.00 92.19 321 MET A C 1
ATOM 2598 O O . MET A 1 321 ? 8.349 -10.730 10.898 1.00 92.19 321 MET A O 1
ATOM 2602 N N . PRO A 1 322 ? 10.218 -9.968 11.895 1.00 92.88 322 PRO A N 1
ATOM 2603 C CA . PRO A 1 322 ? 9.505 -9.029 12.747 1.00 92.88 322 PRO A CA 1
ATOM 2604 C C . PRO A 1 322 ? 8.853 -7.883 11.967 1.00 92.88 322 PRO A C 1
ATOM 2606 O O . PRO A 1 322 ? 7.973 -7.206 12.489 1.00 92.88 322 PRO A O 1
ATOM 2609 N N . GLU A 1 323 ? 9.270 -7.653 10.719 1.00 93.25 323 GLU A N 1
ATOM 2610 C CA . GLU A 1 323 ? 8.684 -6.640 9.839 1.00 93.25 323 GLU A CA 1
ATOM 2611 C C . GLU A 1 323 ? 7.322 -7.022 9.240 1.00 93.25 323 GLU A C 1
ATOM 2613 O O . GLU A 1 323 ? 6.628 -6.150 8.714 1.00 93.25 323 GLU A O 1
ATOM 2618 N N . LEU A 1 324 ? 6.946 -8.306 9.275 1.00 94.88 324 LEU A N 1
ATOM 2619 C CA . LEU A 1 324 ? 5.628 -8.754 8.845 1.00 94.88 324 LEU A CA 1
ATOM 2620 C C . LEU A 1 324 ? 4.695 -8.666 10.048 1.00 94.88 324 LEU A C 1
ATOM 2622 O O . LEU A 1 324 ? 4.743 -9.506 10.942 1.00 94.88 324 LEU A O 1
ATOM 2626 N N . LEU A 1 325 ? 3.855 -7.641 10.073 1.00 95.06 325 LEU A N 1
ATOM 2627 C CA . LEU A 1 325 ? 2.971 -7.362 11.196 1.00 95.06 325 LEU A CA 1
ATOM 2628 C C . LEU A 1 325 ? 1.578 -7.929 10.933 1.00 95.06 325 LEU A C 1
ATOM 2630 O O . LEU A 1 325 ? 1.011 -7.723 9.864 1.00 95.06 325 LEU A O 1
ATOM 2634 N N . LEU A 1 326 ? 1.006 -8.618 11.913 1.00 94.81 326 LEU A N 1
ATOM 2635 C CA . LEU A 1 326 ? -0.340 -9.179 11.889 1.00 94.81 326 LEU A CA 1
ATOM 2636 C C . LEU A 1 326 ? -1.263 -8.340 12.766 1.00 94.81 326 LEU A C 1
ATOM 2638 O O . LEU A 1 326 ? -0.924 -8.061 13.914 1.00 94.81 326 LEU A O 1
ATOM 2642 N N . ALA A 1 327 ? -2.427 -7.962 12.247 1.00 95.00 327 ALA A N 1
ATOM 2643 C CA . ALA A 1 327 ? -3.425 -7.242 13.029 1.00 95.00 327 ALA A CA 1
ATOM 2644 C C . ALA A 1 327 ? -4.212 -8.200 13.934 1.00 95.00 327 ALA A C 1
ATOM 2646 O O . ALA A 1 327 ? -4.785 -9.181 13.446 1.00 95.00 327 ALA A O 1
ATOM 2647 N N . ASP A 1 328 ? -4.321 -7.873 15.221 1.00 92.69 328 ASP A N 1
ATOM 2648 C CA . ASP A 1 328 ? -5.352 -8.436 16.089 1.00 92.69 328 ASP A CA 1
ATOM 2649 C C . ASP A 1 328 ? -6.680 -7.705 15.852 1.00 92.69 328 ASP A C 1
ATOM 2651 O O . ASP A 1 328 ? -6.889 -6.571 16.279 1.00 92.69 328 ASP A O 1
ATOM 2655 N N . LEU A 1 329 ? -7.581 -8.366 15.121 1.00 91.44 329 LEU A N 1
ATOM 2656 C CA . LEU A 1 329 ? -8.922 -7.869 14.805 1.00 91.44 329 LEU A CA 1
ATOM 2657 C C . LEU A 1 329 ? -10.007 -8.480 15.697 1.00 91.44 329 LEU A C 1
ATOM 2659 O O . LEU A 1 329 ? -11.195 -8.282 15.431 1.00 91.44 329 LEU A O 1
ATOM 2663 N N . GLY A 1 330 ? -9.641 -9.183 16.771 1.00 89.25 330 GLY A N 1
ATOM 2664 C CA . GLY A 1 330 ? -10.592 -9.737 17.729 1.00 89.25 330 GLY A CA 1
ATOM 2665 C C . GLY A 1 330 ? -11.411 -10.916 17.189 1.00 89.25 330 GLY A C 1
ATOM 2666 O O . GLY A 1 330 ? -11.272 -11.374 16.052 1.00 89.25 330 GLY A O 1
ATOM 2667 N N . LYS A 1 331 ? -12.289 -11.460 18.043 1.00 88.31 331 LYS A N 1
ATOM 2668 C CA . LYS A 1 331 ? -12.991 -12.731 17.775 1.00 88.31 331 LYS A CA 1
ATOM 2669 C C . LYS A 1 331 ? -13.954 -12.659 16.586 1.00 88.31 331 LYS A C 1
ATOM 2671 O O . LYS A 1 331 ? -14.061 -13.637 15.843 1.00 88.31 331 LYS A O 1
ATOM 2676 N N . GLU A 1 332 ? -14.606 -11.514 16.386 1.00 87.75 332 GLU A N 1
ATOM 2677 C CA . GLU A 1 332 ? -15.576 -11.290 15.302 1.00 87.75 332 GLU A CA 1
ATOM 2678 C C . GLU A 1 332 ? -14.940 -11.425 13.915 1.00 87.75 332 GLU A C 1
ATOM 2680 O O . GLU A 1 332 ? -15.541 -11.982 12.996 1.00 87.75 332 GLU A O 1
ATOM 2685 N N . PHE A 1 333 ? -13.681 -11.004 13.787 1.00 88.62 333 PHE A N 1
ATOM 2686 C CA . PHE A 1 333 ? -12.915 -11.066 12.546 1.00 88.62 333 PHE A CA 1
ATOM 2687 C C . PHE A 1 333 ? -11.888 -12.191 12.548 1.00 88.62 333 PHE A C 1
ATOM 2689 O O . PHE A 1 333 ? -11.015 -12.216 11.687 1.00 88.62 333 PHE A O 1
ATOM 2696 N N . SER A 1 334 ? -12.019 -13.173 13.445 1.00 84.31 334 SER A N 1
ATOM 2697 C CA . SER A 1 334 ? -11.084 -14.299 13.525 1.00 84.31 334 SER A CA 1
ATOM 2698 C C . SER A 1 334 ? -10.926 -15.028 12.185 1.00 84.31 334 SER A C 1
ATOM 2700 O O . SER A 1 334 ? -9.856 -15.543 11.895 1.00 84.31 334 SER A O 1
ATOM 2702 N N . GLY A 1 335 ? -11.961 -15.047 11.336 1.00 85.81 335 GLY A N 1
ATOM 2703 C CA . GLY A 1 335 ? -11.927 -15.620 9.987 1.00 85.81 335 GLY A CA 1
ATOM 2704 C C . GLY A 1 335 ? -11.071 -14.872 8.958 1.00 85.81 335 GLY A C 1
ATOM 2705 O O . GLY A 1 335 ? -10.821 -15.433 7.889 1.00 85.81 335 GLY A O 1
ATOM 2706 N N . LEU A 1 336 ? -10.642 -13.645 9.256 1.00 89.31 336 LEU A N 1
ATOM 2707 C CA . LEU A 1 336 ? -9.798 -12.809 8.410 1.00 89.31 336 LEU A CA 1
ATOM 2708 C C . LEU A 1 336 ? -8.392 -12.728 8.997 1.00 89.31 336 LEU A C 1
ATOM 2710 O O . LEU A 1 336 ? -8.203 -12.701 10.207 1.00 89.31 336 LEU A O 1
ATOM 2714 N N . GLN A 1 337 ? -7.401 -12.649 8.120 1.00 91.12 337 GLN A N 1
ATOM 2715 C CA . GLN A 1 337 ? -6.047 -12.278 8.506 1.00 91.12 337 GLN A CA 1
ATOM 2716 C C . GLN A 1 337 ? -5.675 -11.026 7.739 1.00 91.12 337 GLN A C 1
ATOM 2718 O O . GLN A 1 337 ? -5.852 -10.967 6.523 1.00 91.12 337 GLN A O 1
ATOM 2723 N N . VAL A 1 338 ? -5.181 -10.025 8.450 1.00 93.00 338 VAL A N 1
ATOM 2724 C CA . VAL A 1 338 ? -4.720 -8.776 7.857 1.00 93.00 338 VAL A CA 1
ATOM 2725 C C . VAL A 1 338 ? -3.279 -8.586 8.274 1.00 93.00 338 VAL A C 1
ATOM 2727 O O . VAL A 1 338 ? -2.967 -8.677 9.461 1.00 93.00 338 VAL A O 1
ATOM 2730 N N . CYS A 1 339 ? -2.407 -8.359 7.299 1.00 93.75 339 CYS A N 1
ATOM 2731 C CA . CYS A 1 339 ? -1.000 -8.118 7.556 1.00 93.75 339 CYS A CA 1
ATOM 2732 C C . CYS A 1 339 ? -0.516 -6.822 6.916 1.00 93.75 339 CYS A C 1
ATOM 2734 O O . CYS A 1 339 ? -0.981 -6.421 5.845 1.00 93.75 339 CYS A O 1
ATOM 2736 N N . LEU A 1 340 ? 0.446 -6.199 7.583 1.00 93.44 340 LEU A N 1
ATOM 2737 C CA . LEU A 1 340 ? 1.174 -5.024 7.147 1.00 93.44 340 LEU A CA 1
ATOM 2738 C C . LEU A 1 340 ? 2.628 -5.436 6.883 1.00 93.44 340 LEU A C 1
ATOM 2740 O O . LEU A 1 340 ? 3.226 -6.131 7.701 1.00 93.44 340 LEU A O 1
ATOM 2744 N N . GLN A 1 341 ? 3.188 -5.056 5.737 1.00 92.75 341 GLN A N 1
ATOM 2745 C CA . GLN A 1 341 ? 4.552 -5.443 5.353 1.00 92.75 341 GLN A CA 1
ATOM 2746 C C . GLN A 1 341 ? 5.248 -4.341 4.542 1.00 92.75 341 GLN A C 1
ATOM 2748 O O . GLN A 1 341 ? 4.584 -3.658 3.751 1.00 92.75 341 GLN A O 1
ATOM 2753 N N . PRO A 1 342 ? 6.572 -4.166 4.689 1.00 93.94 342 PRO A N 1
ATOM 2754 C CA . PRO A 1 342 ? 7.337 -3.238 3.867 1.00 93.94 342 PRO A CA 1
ATOM 2755 C C . PRO A 1 342 ? 7.367 -3.689 2.403 1.00 93.94 342 PRO A C 1
ATOM 2757 O O . PRO A 1 342 ? 7.289 -4.875 2.074 1.00 93.94 342 PRO A O 1
ATOM 2760 N N . HIS A 1 343 ? 7.497 -2.723 1.500 1.00 92.31 343 HIS A N 1
ATOM 2761 C CA . HIS A 1 343 ? 7.639 -2.966 0.073 1.00 92.31 343 HIS A CA 1
ATOM 2762 C C . HIS A 1 343 ? 8.637 -2.025 -0.549 1.00 92.31 343 HIS A C 1
ATOM 2764 O O . HIS A 1 343 ? 8.476 -0.809 -0.469 1.00 92.31 343 HIS A O 1
ATOM 2770 N N . VAL A 1 344 ? 9.612 -2.616 -1.227 1.00 93.31 344 VAL A N 1
ATOM 2771 C CA . VAL A 1 344 ? 10.548 -1.893 -2.069 1.00 93.31 344 VAL A CA 1
ATOM 2772 C C . VAL A 1 344 ? 10.514 -2.503 -3.457 1.00 93.31 344 VAL A C 1
ATOM 2774 O O . VAL A 1 344 ? 10.568 -3.722 -3.630 1.00 93.31 344 VAL A O 1
ATOM 2777 N N . TYR A 1 345 ? 10.411 -1.632 -4.445 1.00 89.31 345 TYR A N 1
ATOM 2778 C CA . TYR A 1 345 ? 10.463 -1.971 -5.850 1.00 89.31 345 TYR A CA 1
ATOM 2779 C C . TYR A 1 345 ? 11.498 -1.082 -6.521 1.00 89.31 345 TYR A C 1
ATOM 2781 O O . TYR A 1 345 ? 11.389 0.139 -6.491 1.00 89.31 345 TYR A O 1
ATOM 2789 N N . THR A 1 346 ? 12.502 -1.675 -7.148 1.00 88.94 346 THR A N 1
ATOM 2790 C CA . THR A 1 346 ? 13.340 -0.953 -8.100 1.00 88.94 346 THR A CA 1
ATOM 2791 C C . THR A 1 346 ? 12.627 -0.992 -9.438 1.00 88.94 346 THR A C 1
ATOM 2793 O O . THR A 1 346 ? 12.260 -2.071 -9.913 1.00 88.94 346 THR A O 1
ATOM 2796 N N . ALA A 1 347 ? 12.401 0.173 -10.053 1.00 77.19 347 ALA A N 1
ATOM 2797 C CA . ALA A 1 347 ? 12.016 0.148 -11.455 1.00 77.19 347 ALA A CA 1
ATOM 2798 C C . ALA A 1 347 ? 13.096 -0.656 -12.193 1.00 77.19 347 ALA A C 1
ATOM 2800 O O . ALA A 1 347 ? 14.285 -0.432 -11.929 1.00 77.19 347 ALA A O 1
ATOM 2801 N N . PRO A 1 348 ? 12.726 -1.619 -13.061 1.00 66.75 348 PRO A N 1
ATOM 2802 C CA . PRO A 1 348 ? 13.698 -2.153 -13.991 1.00 66.75 348 PRO A CA 1
ATOM 2803 C C . PRO A 1 348 ? 14.317 -0.928 -14.641 1.00 66.75 348 PRO A C 1
ATOM 2805 O O . PRO A 1 348 ? 13.577 -0.007 -14.998 1.00 66.75 348 PRO A O 1
ATOM 2808 N N . TRP A 1 349 ? 15.648 -0.880 -14.691 1.00 49.12 349 TRP A N 1
ATOM 2809 C CA . TRP A 1 349 ? 16.333 0.120 -15.485 1.00 49.12 349 TRP A CA 1
ATOM 2810 C C . TRP A 1 349 ? 15.691 -0.010 -16.857 1.00 49.12 349 TRP A C 1
ATOM 2812 O O . TRP A 1 349 ? 15.927 -0.986 -17.569 1.00 49.12 349 TRP A O 1
ATOM 2822 N N . GLU A 1 350 ? 14.776 0.899 -17.188 1.00 45.22 350 GLU A N 1
ATOM 2823 C CA . GLU A 1 350 ? 14.487 1.153 -18.571 1.00 45.22 350 GLU A CA 1
ATOM 2824 C C . GLU A 1 350 ? 15.873 1.545 -19.061 1.00 45.22 350 GLU A C 1
ATOM 2826 O O . GLU A 1 350 ? 16.383 2.616 -18.721 1.00 45.22 350 GLU A O 1
ATOM 2831 N N . GLU A 1 351 ? 16.552 0.632 -19.764 1.00 36.94 351 GLU A N 1
ATOM 2832 C CA . GLU A 1 351 ? 17.427 1.052 -20.840 1.00 36.94 351 GLU A CA 1
ATOM 2833 C C . GLU A 1 351 ? 16.554 2.049 -21.575 1.00 36.94 351 GLU A C 1
ATOM 2835 O O . GLU A 1 351 ? 15.611 1.623 -22.247 1.00 36.94 351 GLU A O 1
ATOM 2840 N N . LYS A 1 352 ? 16.725 3.347 -21.261 1.00 32.47 352 LYS A N 1
ATOM 2841 C CA . LYS A 1 352 ? 15.897 4.422 -21.797 1.00 32.47 352 LYS A CA 1
ATOM 2842 C C . LYS A 1 352 ? 15.792 4.061 -23.260 1.00 32.47 352 LYS A C 1
ATOM 2844 O O . LYS A 1 352 ? 16.865 3.977 -23.869 1.00 32.47 352 LYS A O 1
ATOM 2849 N N . PRO A 1 353 ? 14.600 3.704 -23.781 1.00 36.34 353 PRO A N 1
ATOM 2850 C CA . PRO A 1 353 ? 14.505 3.227 -25.144 1.00 36.34 353 PRO A CA 1
ATOM 2851 C C . PRO A 1 353 ? 15.193 4.306 -25.943 1.00 36.34 353 PRO A C 1
ATOM 2853 O O . PRO A 1 353 ? 14.791 5.466 -25.821 1.00 36.34 353 PRO A O 1
ATOM 2856 N N . TYR A 1 354 ? 16.319 3.936 -26.566 1.00 35.97 354 TYR A N 1
ATOM 2857 C CA . TYR A 1 354 ? 17.218 4.851 -27.255 1.00 35.97 354 TYR A CA 1
ATOM 2858 C C . TYR A 1 354 ? 16.316 5.833 -27.975 1.00 35.97 354 TYR A C 1
ATOM 2860 O O . TYR A 1 354 ? 15.466 5.378 -28.749 1.00 35.97 354 TYR A O 1
ATOM 2868 N N . SER A 1 355 ? 16.335 7.099 -27.536 1.00 36.50 355 SER A N 1
ATOM 2869 C CA . SER A 1 355 ? 15.197 7.986 -27.755 1.00 36.50 355 SER A CA 1
ATOM 2870 C C . SER A 1 355 ? 14.829 7.916 -29.233 1.00 36.50 355 SER A C 1
ATOM 2872 O O . SER A 1 355 ? 15.713 7.928 -30.091 1.00 36.50 355 SER A O 1
ATOM 2874 N N . ALA A 1 356 ? 13.545 7.789 -29.571 1.00 41.25 356 ALA A N 1
ATOM 2875 C CA . ALA A 1 356 ? 13.139 7.799 -30.980 1.00 41.25 356 ALA A CA 1
ATOM 2876 C C . ALA A 1 356 ? 13.651 9.068 -31.707 1.00 41.25 356 ALA A C 1
ATOM 2878 O O . ALA A 1 356 ? 13.802 9.069 -32.925 1.00 41.25 356 ALA A O 1
ATOM 2879 N N . TYR A 1 357 ? 14.014 10.100 -30.937 1.00 40.75 357 TYR A N 1
ATOM 2880 C CA . TYR A 1 357 ? 14.711 11.305 -31.370 1.00 40.75 357 TYR A CA 1
ATOM 2881 C C . TYR A 1 357 ? 16.124 11.058 -31.947 1.00 40.75 357 TYR A C 1
ATOM 2883 O O . TYR A 1 357 ? 16.549 11.779 -32.847 1.00 40.75 357 TYR A O 1
ATOM 2891 N N . ASP A 1 358 ? 16.838 10.020 -31.499 1.00 40.19 358 ASP A N 1
ATOM 2892 C CA . ASP A 1 358 ? 18.145 9.609 -32.040 1.00 40.19 358 ASP A CA 1
ATOM 2893 C C . ASP A 1 358 ? 18.020 8.584 -33.186 1.00 40.19 358 ASP A C 1
ATOM 2895 O O . ASP A 1 358 ? 18.885 8.513 -34.067 1.00 40.19 358 ASP A O 1
ATOM 2899 N N . ALA A 1 359 ? 16.911 7.835 -33.243 1.00 42.06 359 ALA A N 1
ATOM 2900 C CA . ALA A 1 359 ? 16.604 6.929 -34.356 1.00 42.06 359 ALA A CA 1
ATOM 2901 C C . ALA A 1 359 ? 16.197 7.682 -35.641 1.00 42.06 359 ALA A C 1
ATOM 2903 O O . ALA A 1 359 ? 16.487 7.218 -36.749 1.00 42.06 359 ALA A O 1
ATOM 2904 N N . GLU A 1 360 ? 15.609 8.880 -35.524 1.00 40.31 360 GLU A N 1
ATOM 2905 C CA . GLU A 1 360 ? 15.263 9.722 -36.682 1.00 40.31 360 GLU A CA 1
ATOM 2906 C C . GLU A 1 360 ? 16.482 10.272 -37.441 1.00 40.31 360 GLU A C 1
ATOM 2908 O O . GLU A 1 360 ? 16.355 10.669 -38.600 1.00 40.31 360 GLU A O 1
ATOM 2913 N N . LYS A 1 361 ? 17.689 10.229 -36.858 1.00 41.97 361 LYS A N 1
ATOM 2914 C CA . LYS A 1 361 ? 18.927 10.594 -37.571 1.00 41.97 361 LYS A CA 1
ATOM 2915 C C . LYS A 1 361 ? 19.633 9.428 -38.259 1.00 41.97 361 LYS A C 1
ATOM 2917 O O . LYS A 1 361 ? 20.557 9.674 -39.032 1.00 41.97 361 LYS A O 1
ATOM 2922 N N . THR A 1 362 ? 19.218 8.180 -38.030 1.00 45.62 362 THR A N 1
ATOM 2923 C CA . THR A 1 362 ? 19.925 6.997 -38.560 1.00 45.62 362 THR A CA 1
ATOM 2924 C C . THR A 1 362 ? 19.078 6.039 -39.396 1.00 45.62 362 THR A C 1
ATOM 2926 O O . THR A 1 362 ? 19.626 5.077 -39.932 1.00 45.62 362 THR A O 1
ATOM 2929 N N . GLN A 1 363 ? 17.792 6.311 -39.634 1.00 39.78 363 GLN A N 1
ATOM 2930 C CA . GLN A 1 363 ? 16.983 5.489 -40.541 1.00 39.78 363 GLN A CA 1
ATOM 2931 C C . GLN A 1 363 ? 16.477 6.277 -41.748 1.00 39.78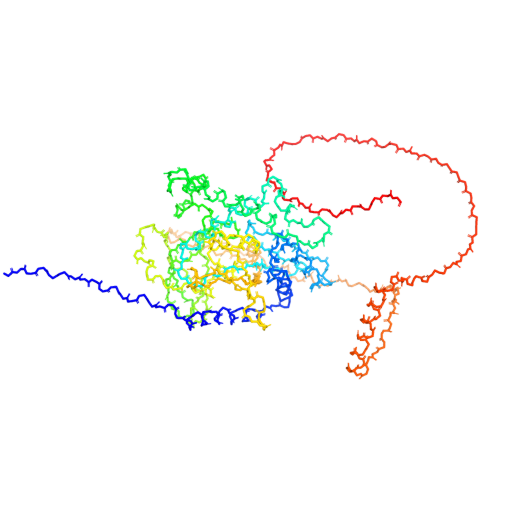 363 GLN A C 1
ATOM 2933 O O . GLN A 1 363 ? 15.438 6.935 -41.740 1.00 39.78 363 GLN A O 1
ATOM 2938 N N . GLY A 1 364 ? 17.222 6.149 -42.847 1.00 37.38 364 GLY A N 1
ATOM 2939 C CA . GLY A 1 364 ? 16.717 6.455 -44.174 1.00 37.38 364 GLY A CA 1
ATOM 2940 C C . GLY A 1 364 ? 15.466 5.628 -44.484 1.00 37.38 364 GLY A C 1
ATOM 2941 O O . GLY A 1 364 ? 15.497 4.404 -44.465 1.00 37.38 364 GLY A O 1
ATOM 2942 N N . ARG A 1 365 ? 14.372 6.336 -44.782 1.00 36.72 365 ARG A N 1
ATOM 2943 C CA . ARG A 1 365 ? 13.211 5.931 -45.596 1.00 36.72 365 ARG A CA 1
ATOM 2944 C C . ARG A 1 365 ? 12.865 4.430 -45.612 1.00 36.72 365 ARG A C 1
ATOM 2946 O O . ARG A 1 365 ? 13.148 3.742 -46.588 1.00 36.72 365 ARG A O 1
ATOM 2953 N N . HIS A 1 366 ? 12.026 3.996 -44.676 1.00 34.09 366 HIS A N 1
ATOM 2954 C CA . HIS A 1 366 ? 11.019 2.977 -44.984 1.00 34.09 366 HIS A CA 1
ATOM 2955 C C . HIS A 1 366 ? 9.652 3.647 -45.142 1.00 34.09 366 HIS A C 1
ATOM 2957 O O . HIS A 1 366 ? 8.934 3.930 -44.188 1.00 34.09 366 HIS A O 1
ATOM 2963 N N . ARG A 1 367 ? 9.320 3.950 -46.401 1.00 30.80 367 ARG A N 1
ATOM 2964 C CA . ARG A 1 367 ? 8.001 4.417 -46.830 1.00 30.80 367 ARG A CA 1
ATOM 2965 C C . ARG A 1 367 ? 7.047 3.223 -46.795 1.00 30.80 367 ARG A C 1
ATOM 2967 O O . ARG A 1 367 ? 7.247 2.263 -47.534 1.00 30.80 367 ARG A O 1
ATOM 2974 N N . TRP A 1 368 ? 6.006 3.293 -45.970 1.00 31.33 368 TRP A N 1
ATOM 2975 C CA . TRP A 1 368 ? 4.866 2.384 -46.056 1.00 31.33 368 TRP A CA 1
ATOM 2976 C C . TRP A 1 368 ? 4.194 2.566 -47.424 1.00 31.33 368 TRP A C 1
ATOM 2978 O O . TRP A 1 368 ? 3.621 3.618 -47.708 1.00 31.33 368 TRP A O 1
ATOM 2988 N N . ILE A 1 369 ? 4.309 1.561 -48.293 1.00 32.53 369 ILE A N 1
ATOM 2989 C CA . ILE A 1 369 ? 3.602 1.512 -49.574 1.00 32.53 369 ILE A CA 1
ATOM 2990 C C . ILE A 1 369 ? 2.159 1.102 -49.272 1.00 32.53 369 ILE A C 1
ATOM 2992 O O . ILE A 1 369 ? 1.893 -0.045 -48.910 1.00 32.53 369 ILE A O 1
ATOM 2996 N N . ARG A 1 370 ? 1.224 2.049 -49.411 1.00 34.03 370 ARG A N 1
ATOM 2997 C CA . ARG A 1 370 ? -0.189 1.723 -49.624 1.00 34.03 370 ARG A CA 1
ATOM 2998 C C . ARG A 1 370 ? -0.282 0.986 -50.961 1.00 34.03 370 ARG A C 1
ATOM 3000 O O . ARG A 1 370 ? 0.239 1.471 -51.962 1.00 34.03 370 ARG A O 1
ATOM 3007 N N . LYS A 1 371 ? -0.889 -0.203 -50.952 1.00 37.44 371 LYS A N 1
ATOM 3008 C CA . LYS A 1 371 ? -1.376 -0.842 -52.177 1.00 37.44 371 LYS A CA 1
ATOM 3009 C C . LYS A 1 371 ? -2.414 0.099 -52.790 1.00 37.44 371 LYS A C 1
ATOM 3011 O O . LYS A 1 371 ? -3.187 0.681 -52.038 1.00 37.44 371 LYS A O 1
ATOM 3016 N N . ASP A 1 372 ? -2.383 0.208 -54.112 1.00 38.31 372 ASP A N 1
ATOM 3017 C CA . ASP A 1 372 ? -3.309 0.956 -54.972 1.00 38.31 372 ASP A CA 1
ATOM 3018 C C . ASP A 1 372 ? -2.825 2.365 -55.363 1.00 38.31 372 ASP A C 1
ATOM 3020 O O . ASP A 1 372 ? -3.342 3.363 -54.881 1.00 38.31 372 ASP A O 1
ATOM 3024 N N . GLU A 1 373 ? -1.833 2.434 -56.265 1.00 30.55 373 GLU A N 1
ATOM 3025 C CA . GLU A 1 373 ? -1.763 3.426 -57.360 1.00 30.55 373 GLU A CA 1
ATOM 3026 C C . GLU A 1 373 ? -0.650 3.065 -58.381 1.00 30.55 373 GLU A C 1
ATOM 3028 O O . GLU A 1 373 ? 0.350 2.443 -58.003 1.00 30.55 373 GLU A O 1
ATOM 3033 N N . PRO A 1 374 ? -0.816 3.375 -59.685 1.00 33.88 374 PRO A N 1
ATOM 3034 C CA . PRO A 1 374 ? 0.007 2.823 -60.760 1.00 33.88 374 PRO A CA 1
ATOM 3035 C C . PRO A 1 374 ? 1.325 3.582 -60.988 1.00 33.88 374 PRO A C 1
ATOM 3037 O O . PRO A 1 374 ? 1.421 4.801 -60.858 1.00 33.88 374 PRO A O 1
ATOM 3040 N N . LEU A 1 375 ? 2.346 2.816 -61.381 1.00 30.58 375 LEU A N 1
ATOM 3041 C CA . LEU A 1 375 ? 3.712 3.255 -61.667 1.00 30.58 375 LEU A CA 1
ATOM 3042 C C . LEU A 1 375 ? 3.787 4.163 -62.904 1.00 30.58 375 LEU A C 1
ATOM 3044 O O . LEU A 1 375 ? 3.506 3.723 -64.017 1.00 30.58 375 LEU A O 1
ATOM 3048 N N . LEU A 1 376 ? 4.297 5.382 -62.716 1.00 30.36 376 LEU A N 1
ATOM 3049 C CA . LEU A 1 376 ? 4.920 6.173 -63.776 1.00 30.36 376 LEU A CA 1
ATOM 3050 C C . LEU A 1 376 ? 6.354 6.552 -63.378 1.00 30.36 376 LEU A C 1
ATOM 3052 O O . LEU A 1 376 ? 6.647 6.972 -62.261 1.00 30.36 376 LEU A O 1
ATOM 3056 N N . SER A 1 377 ? 7.237 6.314 -64.339 1.00 32.00 377 SER A N 1
ATOM 3057 C CA . SER A 1 377 ? 8.691 6.464 -64.371 1.00 32.00 377 SER A CA 1
ATOM 3058 C C . SER A 1 377 ? 9.205 7.884 -64.115 1.00 32.00 377 SER A C 1
ATOM 3060 O O . SER A 1 377 ? 8.617 8.823 -64.641 1.00 32.00 377 SER A O 1
ATOM 3062 N N . ALA A 1 378 ? 10.387 8.023 -63.496 1.00 30.62 378 ALA A N 1
ATOM 3063 C CA . ALA A 1 378 ? 11.536 8.724 -64.096 1.00 30.62 378 ALA A CA 1
ATOM 3064 C C . ALA A 1 378 ? 12.803 8.657 -63.214 1.00 30.62 378 ALA A C 1
ATOM 3066 O O . ALA A 1 378 ? 12.746 8.579 -61.991 1.00 30.62 378 ALA A O 1
ATOM 3067 N N . GLN A 1 379 ? 13.930 8.651 -63.924 1.00 29.83 379 GLN A N 1
ATOM 3068 C CA . GLN A 1 379 ? 15.345 8.538 -63.553 1.00 29.83 379 GLN A CA 1
ATOM 3069 C C . GLN A 1 379 ? 15.940 9.719 -62.751 1.00 29.83 379 GLN A C 1
ATOM 3071 O O . GLN A 1 379 ? 15.331 10.778 -62.648 1.00 29.83 379 GLN A O 1
ATOM 3076 N N . ALA A 1 380 ? 17.218 9.518 -62.369 1.00 30.69 380 ALA A N 1
ATOM 3077 C CA . ALA A 1 380 ? 18.254 10.447 -61.870 1.00 30.69 380 ALA A CA 1
ATOM 3078 C C . ALA A 1 380 ? 18.432 10.432 -60.339 1.00 30.69 380 ALA A C 1
ATOM 3080 O O . ALA A 1 380 ? 17.461 10.451 -59.601 1.00 30.69 380 ALA A O 1
ATOM 3081 N N . GLY A 1 381 ? 19.629 10.386 -59.751 1.00 28.69 381 GLY A N 1
ATOM 3082 C CA . GLY A 1 381 ? 21.006 10.460 -60.234 1.00 28.69 381 GLY A CA 1
ATOM 3083 C C . GLY A 1 381 ? 21.951 10.394 -59.016 1.00 28.69 381 GLY A C 1
ATOM 3084 O O . GLY A 1 381 ? 21.531 10.608 -57.883 1.00 28.69 381 GLY A O 1
ATOM 3085 N N . ILE A 1 382 ? 23.205 10.029 -59.266 1.00 32.12 382 ILE A N 1
ATOM 3086 C CA . ILE A 1 382 ? 24.305 9.726 -58.326 1.00 32.12 382 ILE A CA 1
ATOM 3087 C C . ILE A 1 382 ? 24.899 10.994 -57.665 1.00 32.12 382 ILE A C 1
ATOM 3089 O O . ILE A 1 382 ? 24.910 12.028 -58.332 1.00 32.12 382 ILE A O 1
ATOM 3093 N N . LYS A 1 383 ? 25.458 10.850 -56.436 1.00 30.23 383 LYS A N 1
ATOM 3094 C CA . LYS A 1 383 ? 26.556 11.599 -55.728 1.00 30.23 383 LYS A CA 1
ATOM 3095 C C . LYS A 1 383 ? 26.185 11.859 -54.250 1.00 30.23 383 LYS A C 1
ATOM 3097 O O . LYS A 1 383 ? 25.039 12.185 -53.989 1.00 30.23 383 LYS A O 1
ATOM 3102 N N . ASP A 1 384 ? 27.012 11.755 -53.207 1.00 34.25 384 ASP A N 1
ATOM 3103 C CA . ASP A 1 384 ? 28.447 11.516 -53.007 1.00 34.25 384 ASP A CA 1
ATOM 3104 C C . ASP A 1 384 ? 28.659 10.952 -51.578 1.00 34.25 384 ASP A C 1
ATOM 3106 O O . ASP A 1 384 ? 27.883 11.229 -50.661 1.00 34.25 384 ASP A O 1
ATOM 3110 N N . GLN A 1 385 ? 29.724 10.165 -51.399 1.00 31.70 385 GLN A N 1
ATOM 3111 C CA . GLN A 1 385 ? 30.316 9.784 -50.109 1.00 31.70 385 GLN A CA 1
ATOM 3112 C C . GLN A 1 385 ? 31.395 10.804 -49.693 1.00 31.70 385 GLN A C 1
ATOM 3114 O O . GLN A 1 385 ? 31.928 11.510 -50.543 1.00 31.70 385 GLN A O 1
ATOM 3119 N N . ILE A 1 386 ? 31.804 10.719 -48.416 1.00 30.34 386 ILE A N 1
ATOM 3120 C CA . ILE A 1 386 ? 33.096 11.114 -47.802 1.00 30.34 386 ILE A CA 1
ATOM 3121 C C . ILE A 1 386 ? 32.942 12.218 -46.747 1.00 30.34 386 ILE A C 1
ATOM 3123 O O . ILE A 1 386 ? 32.706 13.379 -47.060 1.00 30.34 386 ILE A O 1
ATOM 3127 N N . GLY A 1 387 ? 33.171 11.853 -45.477 1.00 29.27 387 GLY A N 1
ATOM 3128 C CA . GLY A 1 387 ? 33.386 12.839 -44.417 1.00 29.27 387 GLY A CA 1
ATOM 3129 C C . GLY A 1 387 ? 33.193 12.357 -42.979 1.00 29.27 387 GLY A C 1
ATOM 3130 O O . GLY A 1 387 ? 32.530 13.053 -42.226 1.00 29.27 387 GLY A O 1
ATOM 3131 N N . PHE A 1 388 ? 33.738 11.206 -42.561 1.00 30.02 388 PHE A N 1
ATOM 3132 C CA . PHE A 1 388 ? 33.735 10.836 -41.132 1.00 30.02 388 PHE A CA 1
ATOM 3133 C C . PHE A 1 388 ? 34.966 10.002 -40.751 1.00 30.02 388 PHE A C 1
ATOM 3135 O O . PHE A 1 388 ? 34.894 8.805 -40.502 1.00 30.02 388 PHE A O 1
ATOM 3142 N N . GLN A 1 389 ? 36.140 10.640 -40.754 1.00 32.00 389 GLN A N 1
ATOM 3143 C CA . GLN A 1 389 ? 37.373 10.022 -40.254 1.00 32.00 389 GLN A CA 1
ATOM 3144 C C . GLN A 1 389 ? 38.369 11.077 -39.744 1.00 32.00 389 GLN A C 1
ATOM 3146 O O . GLN A 1 389 ? 39.502 11.147 -40.211 1.00 32.00 389 GLN A O 1
ATOM 3151 N N . LYS A 1 390 ? 37.936 11.960 -38.827 1.00 31.88 390 LYS A N 1
ATOM 3152 C CA . LYS A 1 390 ? 38.819 12.995 -38.247 1.00 31.88 390 LYS A CA 1
ATOM 3153 C C . LYS A 1 390 ? 38.390 13.556 -36.877 1.00 31.88 390 LYS A C 1
ATOM 3155 O O . LYS A 1 390 ? 38.578 14.739 -36.622 1.00 31.88 390 LYS A O 1
ATOM 3160 N N . PHE A 1 391 ? 37.833 12.728 -35.987 1.00 32.00 391 PHE A N 1
ATOM 3161 C CA . PHE A 1 391 ? 37.394 13.192 -34.655 1.00 32.00 391 PHE A CA 1
ATOM 3162 C C . PHE A 1 391 ? 37.844 12.313 -33.476 1.00 32.00 391 PHE A C 1
ATOM 3164 O O . PHE A 1 391 ? 37.188 12.260 -32.443 1.00 32.00 391 PHE A O 1
ATOM 3171 N N . LEU A 1 392 ? 38.989 11.641 -33.609 1.00 29.88 392 LEU A N 1
ATOM 3172 C CA . LEU A 1 392 ? 39.706 11.054 -32.476 1.00 29.88 392 LEU A CA 1
ATOM 3173 C C . LEU A 1 392 ? 41.174 11.446 -32.585 1.00 29.88 392 LEU A C 1
ATOM 3175 O O . LEU A 1 392 ? 41.887 10.856 -33.384 1.00 29.88 392 LEU A O 1
ATOM 3179 N N . THR A 1 393 ? 41.562 12.481 -31.837 1.00 29.19 393 THR A N 1
ATOM 3180 C CA . THR A 1 393 ? 42.873 12.693 -31.190 1.00 29.19 393 THR A CA 1
ATOM 3181 C C . THR A 1 393 ? 42.987 14.171 -30.833 1.00 29.19 393 THR A C 1
ATOM 3183 O O . THR A 1 393 ? 43.110 14.981 -31.751 1.00 29.19 393 THR A O 1
ATOM 3186 N N . LYS A 1 394 ? 42.980 14.500 -29.533 1.00 29.64 394 LYS A N 1
ATOM 3187 C CA . LYS A 1 394 ? 43.916 15.433 -28.869 1.00 29.64 394 LYS A CA 1
ATOM 3188 C C . LYS A 1 394 ? 43.351 15.980 -27.551 1.00 29.64 394 LYS A C 1
ATOM 3190 O O . LYS A 1 394 ? 42.406 16.760 -27.577 1.00 29.64 394 LYS A O 1
ATOM 3195 N N . ASN A 1 395 ? 44.025 15.617 -26.456 1.00 29.31 395 ASN A N 1
ATOM 3196 C CA . ASN A 1 395 ? 44.561 16.493 -25.398 1.00 29.31 395 ASN A CA 1
ATOM 3197 C C . ASN A 1 395 ? 44.270 15.980 -23.978 1.00 29.31 395 ASN A C 1
ATOM 3199 O O . ASN A 1 395 ? 43.244 16.302 -23.390 1.00 29.31 395 ASN A O 1
ATOM 3203 N N . GLU A 1 396 ? 45.242 15.256 -23.421 1.00 34.09 396 GLU A N 1
ATOM 3204 C CA . GLU A 1 396 ? 45.669 15.459 -22.029 1.00 34.09 396 GLU A CA 1
ATOM 3205 C C . GLU A 1 396 ? 46.562 16.712 -21.968 1.00 34.09 396 GLU A C 1
ATOM 3207 O O . GLU A 1 396 ? 47.179 17.079 -22.980 1.00 34.09 396 GLU A O 1
ATOM 3212 N N . PRO A 1 397 ? 46.649 17.372 -20.802 1.00 42.31 397 PRO A N 1
ATOM 3213 C CA . PRO A 1 397 ? 47.908 17.253 -20.073 1.00 42.31 397 PRO A CA 1
ATOM 3214 C C . PRO A 1 397 ? 47.763 17.127 -18.546 1.00 42.31 397 PRO A C 1
ATOM 3216 O O . PRO A 1 397 ? 46.695 17.240 -17.954 1.00 42.31 397 PRO A O 1
ATOM 3219 N N . ASP A 1 398 ? 48.935 16.874 -17.981 1.00 31.58 398 ASP A N 1
ATOM 3220 C CA . ASP A 1 398 ? 49.321 16.304 -16.700 1.00 31.58 398 ASP A CA 1
ATOM 3221 C C . ASP A 1 398 ? 49.547 17.354 -15.578 1.00 31.58 398 ASP A C 1
ATOM 3223 O O . ASP A 1 398 ? 49.743 18.537 -15.858 1.00 31.58 398 ASP A O 1
ATOM 3227 N N . ARG A 1 399 ? 49.678 16.838 -14.341 1.00 31.62 399 ARG A N 1
ATOM 3228 C CA . ARG A 1 399 ? 50.374 17.369 -13.136 1.00 31.62 399 ARG A CA 1
ATOM 3229 C C . ARG A 1 399 ? 49.705 18.292 -12.084 1.00 31.62 399 ARG A C 1
ATOM 3231 O O . ARG A 1 399 ? 49.625 19.503 -12.222 1.00 31.62 399 ARG A O 1
ATOM 3238 N N . SER A 1 400 ? 49.479 17.641 -10.929 1.00 31.11 400 SER A N 1
ATOM 3239 C CA . SER A 1 400 ? 50.008 17.905 -9.566 1.00 31.11 400 SER A CA 1
ATOM 3240 C C . SER A 1 400 ? 49.620 19.165 -8.781 1.00 31.11 400 SER A C 1
ATOM 3242 O O . SER A 1 400 ? 50.135 20.238 -9.061 1.00 31.11 400 SER A O 1
ATOM 3244 N N . GLU A 1 401 ? 48.936 18.959 -7.647 1.00 29.12 401 GLU A N 1
ATOM 3245 C CA . GLU A 1 401 ? 49.203 19.659 -6.380 1.00 29.12 401 GLU A CA 1
ATOM 3246 C C . GLU A 1 401 ? 48.675 18.838 -5.185 1.00 29.12 401 GLU A C 1
ATOM 3248 O O . GLU A 1 401 ? 47.605 18.234 -5.244 1.00 29.12 401 GLU A O 1
ATOM 3253 N N . ALA A 1 402 ? 49.482 18.757 -4.125 1.00 34.66 402 ALA A N 1
ATOM 3254 C CA . ALA A 1 402 ? 49.274 17.953 -2.924 1.00 34.66 402 ALA A CA 1
ATOM 3255 C C . ALA A 1 402 ? 49.027 18.860 -1.710 1.00 34.66 402 ALA A C 1
ATOM 3257 O O . ALA A 1 402 ? 49.739 19.846 -1.552 1.00 34.66 402 ALA A O 1
ATOM 3258 N N . MET A 1 403 ? 48.083 18.492 -0.836 1.00 28.88 403 MET A N 1
ATOM 3259 C CA . MET A 1 403 ? 47.837 19.064 0.503 1.00 28.88 403 MET A CA 1
ATOM 3260 C C . MET A 1 403 ? 47.077 18.019 1.374 1.00 28.88 403 MET A C 1
ATOM 3262 O O . MET A 1 403 ? 46.625 17.007 0.836 1.00 28.88 403 MET A O 1
ATOM 3266 N N . PRO A 1 404 ? 47.025 18.160 2.715 1.00 34.38 404 PRO A N 1
ATOM 3267 C CA . PRO A 1 404 ? 47.496 17.133 3.645 1.00 34.38 404 PRO A CA 1
ATOM 3268 C C . PRO A 1 404 ? 46.423 16.156 4.144 1.00 34.38 404 PRO A C 1
ATOM 3270 O O . PRO A 1 404 ? 45.262 16.498 4.344 1.00 34.38 404 PRO A O 1
ATOM 3273 N N . ARG A 1 405 ? 46.873 14.930 4.437 1.00 30.58 405 ARG A N 1
ATOM 3274 C CA . ARG A 1 405 ? 46.138 13.915 5.199 1.00 30.58 405 ARG A CA 1
ATOM 3275 C C . ARG A 1 405 ? 46.279 14.190 6.698 1.00 30.58 405 ARG A C 1
ATOM 3277 O O . ARG A 1 405 ? 47.371 14.047 7.242 1.00 30.58 405 ARG A O 1
ATOM 3284 N N . THR A 1 406 ? 45.179 14.493 7.375 1.00 29.80 406 THR A N 1
ATOM 3285 C CA . THR A 1 406 ? 45.040 14.281 8.820 1.00 29.80 406 THR A CA 1
ATOM 3286 C C . THR A 1 406 ? 44.758 12.796 9.052 1.00 29.80 406 THR A C 1
ATOM 3288 O O . THR A 1 406 ? 43.660 12.300 8.820 1.00 29.80 406 THR A O 1
ATOM 3291 N N . GLY A 1 407 ? 45.799 12.050 9.417 1.00 27.88 407 GLY A N 1
ATOM 3292 C CA . GLY A 1 407 ? 45.698 10.631 9.740 1.00 27.88 407 GLY A CA 1
ATOM 3293 C C . GLY A 1 407 ? 45.380 10.422 11.216 1.00 27.88 40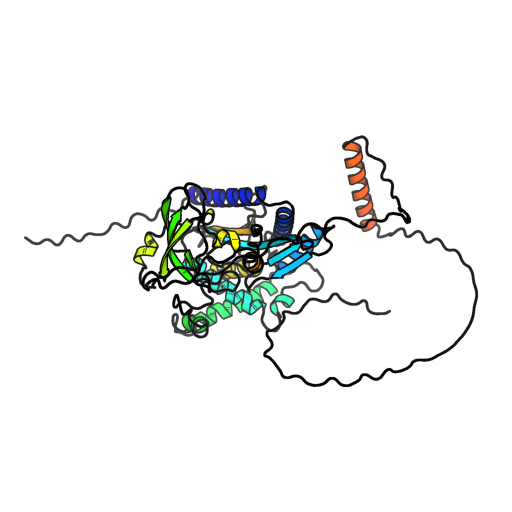7 GLY A C 1
ATOM 3294 O O . GLY A 1 407 ? 46.230 10.682 12.060 1.00 27.88 407 GLY A O 1
ATOM 3295 N N . PHE A 1 408 ? 44.203 9.874 11.517 1.00 29.44 408 PHE A N 1
ATOM 3296 C CA . PHE A 1 408 ? 44.062 8.963 12.651 1.00 29.44 408 PHE A CA 1
ATOM 3297 C C . PHE A 1 408 ? 44.454 7.573 12.146 1.00 29.44 408 PHE A C 1
ATOM 3299 O O . PHE A 1 408 ? 43.711 6.926 11.411 1.00 29.44 408 PHE A O 1
ATOM 3306 N N . LEU A 1 409 ? 45.674 7.151 12.476 1.00 29.30 409 LEU A N 1
ATOM 3307 C CA . LEU A 1 409 ? 46.115 5.775 12.290 1.00 29.30 409 LEU A CA 1
ATOM 3308 C C . LEU A 1 409 ? 45.447 4.924 13.374 1.00 29.30 409 LEU A C 1
ATOM 3310 O O . LEU A 1 409 ? 45.883 4.933 14.522 1.00 29.30 409 LEU A O 1
ATOM 3314 N N . LEU A 1 410 ? 44.393 4.195 13.012 1.00 43.00 410 LEU A N 1
ATOM 3315 C CA . LEU A 1 410 ? 43.994 3.012 13.767 1.00 43.00 410 LEU A CA 1
ATOM 3316 C C . LEU A 1 410 ? 44.994 1.907 13.415 1.00 43.00 410 LEU A C 1
ATOM 3318 O O . LEU A 1 410 ? 45.162 1.567 12.242 1.00 43.00 410 LEU A O 1
ATOM 3322 N N . ALA A 1 411 ? 45.703 1.404 14.424 1.00 42.44 411 ALA A N 1
ATOM 3323 C CA . ALA A 1 411 ? 46.528 0.215 14.272 1.00 42.44 411 ALA A CA 1
ATOM 3324 C C . ALA A 1 411 ? 45.638 -0.966 13.832 1.00 42.44 411 ALA A C 1
ATOM 3326 O O . ALA A 1 411 ? 44.494 -1.055 14.286 1.00 42.44 411 ALA A O 1
ATOM 3327 N N . PRO A 1 412 ? 46.112 -1.850 12.937 1.00 51.03 412 PRO A N 1
ATOM 3328 C CA . PRO A 1 412 ? 45.370 -3.057 12.598 1.00 51.03 412 PRO A CA 1
ATOM 3329 C C . PRO A 1 412 ? 45.248 -3.952 13.840 1.00 51.03 412 PRO A C 1
ATOM 3331 O O . PRO A 1 412 ? 46.215 -4.113 14.580 1.00 51.03 412 PRO A O 1
ATOM 3334 N N . PHE A 1 413 ? 44.057 -4.507 14.067 1.00 76.81 413 PHE A N 1
ATOM 3335 C CA . PHE A 1 413 ? 43.845 -5.560 15.060 1.00 76.81 413 PHE A CA 1
ATOM 3336 C C . PHE A 1 413 ? 44.312 -6.887 14.459 1.00 76.81 413 PHE A C 1
ATOM 3338 O O . PHE A 1 413 ? 43.913 -7.220 13.339 1.00 76.81 413 PHE A O 1
ATOM 3345 N N . ASP A 1 414 ? 45.147 -7.634 15.180 1.00 69.25 414 ASP A N 1
ATOM 3346 C CA . ASP A 1 414 ? 45.723 -8.888 14.683 1.00 69.25 414 ASP A CA 1
ATOM 3347 C C . ASP A 1 414 ? 44.745 -10.064 14.855 1.00 69.25 414 ASP A C 1
ATOM 3349 O O . ASP A 1 414 ? 44.891 -11.106 14.211 1.00 69.25 414 ASP A O 1
ATOM 3353 N N . THR A 1 415 ? 43.709 -9.900 15.688 1.00 78.94 415 THR A N 1
ATOM 3354 C CA . THR A 1 415 ? 42.678 -10.919 15.928 1.00 78.94 415 THR A CA 1
ATOM 3355 C C . THR A 1 415 ? 41.269 -10.333 16.086 1.00 78.94 415 THR A C 1
ATOM 3357 O O . THR A 1 415 ? 41.074 -9.191 16.501 1.00 78.94 415 THR A O 1
ATOM 3360 N N . GLU A 1 416 ? 40.251 -11.143 15.776 1.00 64.31 416 GLU A N 1
ATOM 3361 C CA . GLU A 1 416 ? 38.832 -10.779 15.929 1.00 64.31 416 GLU A CA 1
ATOM 3362 C C . GLU A 1 416 ? 38.458 -10.482 17.395 1.00 64.31 416 GLU A C 1
ATOM 3364 O O . GLU A 1 416 ? 37.618 -9.625 17.668 1.00 64.31 416 GLU A O 1
ATOM 3369 N N . GLU A 1 417 ? 39.134 -11.132 18.343 1.00 80.50 417 GLU A N 1
ATOM 3370 C CA . GLU A 1 417 ? 38.933 -10.940 19.781 1.00 80.50 417 GLU A CA 1
ATOM 3371 C C . GLU A 1 417 ? 39.403 -9.550 20.250 1.00 80.50 417 GLU A C 1
ATOM 3373 O O . GLU A 1 417 ? 38.722 -8.899 21.044 1.00 80.50 417 GLU A O 1
ATOM 3378 N N . GLU A 1 418 ? 40.506 -9.031 19.698 1.00 77.06 418 GLU A N 1
ATOM 3379 C CA . GLU A 1 418 ? 40.986 -7.669 19.975 1.00 77.06 418 GLU A CA 1
ATOM 3380 C C . GLU A 1 418 ? 40.040 -6.599 19.423 1.00 77.06 418 GLU A C 1
ATOM 3382 O O . GLU A 1 418 ? 39.777 -5.600 20.094 1.00 77.06 418 GLU A O 1
ATOM 3387 N N . MET A 1 419 ? 39.467 -6.834 18.239 1.00 77.31 419 MET A N 1
ATOM 3388 C CA . MET A 1 419 ? 38.472 -5.941 17.644 1.00 77.31 419 MET A CA 1
ATOM 3389 C C . MET A 1 419 ? 37.184 -5.898 18.481 1.00 77.31 419 MET A C 1
ATOM 3391 O O . MET A 1 419 ? 36.645 -4.821 18.739 1.00 77.31 419 MET A O 1
ATOM 3395 N N . GLN A 1 420 ? 36.697 -7.056 18.938 1.00 74.44 420 GLN A N 1
ATOM 3396 C CA . GLN A 1 420 ? 35.506 -7.132 19.790 1.00 74.44 420 GLN A CA 1
ATOM 3397 C C . GLN A 1 420 ? 35.748 -6.475 21.153 1.00 74.44 420 GLN A C 1
ATOM 3399 O O . GLN A 1 420 ? 34.893 -5.732 21.639 1.00 74.44 420 GLN A O 1
ATOM 3404 N N . LYS A 1 421 ? 36.931 -6.673 21.744 1.00 84.31 421 LYS A N 1
ATOM 3405 C CA . LYS A 1 421 ? 37.316 -6.023 22.999 1.00 84.31 421 LYS A CA 1
ATOM 3406 C C . LYS A 1 421 ? 37.392 -4.499 22.856 1.00 84.31 421 LYS A C 1
ATOM 3408 O O . LYS A 1 421 ? 36.815 -3.793 23.680 1.00 84.31 421 LYS A O 1
ATOM 3413 N N . ALA A 1 422 ? 38.008 -3.995 21.785 1.00 78.38 422 ALA A N 1
ATOM 3414 C CA . ALA A 1 422 ? 38.081 -2.561 21.507 1.00 78.38 422 ALA A CA 1
ATOM 3415 C C . ALA A 1 422 ? 36.692 -1.936 21.277 1.00 78.38 422 ALA A C 1
ATOM 3417 O O . ALA A 1 422 ? 36.430 -0.822 21.730 1.00 78.38 422 ALA A O 1
ATOM 3418 N N . ALA A 1 423 ? 35.772 -2.661 20.631 1.00 70.75 423 ALA A N 1
ATOM 3419 C CA . ALA A 1 423 ? 34.395 -2.207 20.438 1.00 70.75 423 ALA A CA 1
ATOM 3420 C C . ALA A 1 423 ? 33.617 -2.108 21.763 1.00 70.75 423 ALA A C 1
ATOM 3422 O O . ALA A 1 423 ? 32.878 -1.146 21.974 1.00 70.75 423 ALA A O 1
ATOM 3423 N N . VAL A 1 424 ? 33.805 -3.070 22.673 1.00 81.88 424 VAL A N 1
ATOM 3424 C CA . VAL A 1 424 ? 33.186 -3.047 24.010 1.00 81.88 424 VAL A CA 1
ATOM 3425 C C . VAL A 1 424 ? 33.772 -1.925 24.871 1.00 81.88 424 VAL A C 1
ATOM 3427 O O . VAL A 1 424 ? 33.025 -1.228 25.555 1.00 81.88 424 VAL A O 1
ATOM 3430 N N . GLU A 1 425 ? 35.086 -1.700 24.815 1.00 80.88 425 GLU A N 1
ATOM 3431 C CA . GLU A 1 425 ? 35.740 -0.598 25.533 1.00 80.88 425 GLU A CA 1
ATOM 3432 C C . GLU A 1 425 ? 35.283 0.775 25.017 1.00 80.88 425 GLU A C 1
ATOM 3434 O O . GLU A 1 425 ? 34.957 1.648 25.821 1.00 80.88 425 GLU A O 1
ATOM 3439 N N . ALA A 1 426 ? 35.152 0.947 23.697 1.00 72.62 426 ALA A N 1
ATOM 3440 C CA . ALA A 1 426 ? 34.616 2.172 23.103 1.00 72.62 426 ALA A CA 1
ATOM 3441 C C . ALA A 1 426 ? 33.149 2.417 23.495 1.00 72.62 426 ALA A C 1
ATOM 3443 O O . ALA A 1 426 ? 32.768 3.545 23.805 1.00 72.62 426 ALA A O 1
ATOM 3444 N N . PHE A 1 427 ? 32.326 1.365 23.529 1.00 75.19 427 PHE A N 1
ATOM 3445 C CA . PHE A 1 427 ? 30.931 1.467 23.960 1.00 75.19 427 PHE A CA 1
ATOM 3446 C C . PHE A 1 427 ? 30.816 1.875 25.435 1.00 75.19 427 PHE A C 1
ATOM 3448 O O . PHE A 1 427 ? 30.042 2.771 25.772 1.00 75.19 427 PHE A O 1
ATOM 3455 N N . ASN A 1 428 ? 31.626 1.270 26.306 1.00 76.44 428 ASN A N 1
ATOM 3456 C CA . ASN A 1 428 ? 31.638 1.600 27.730 1.00 76.44 428 ASN A CA 1
ATOM 3457 C C . ASN A 1 428 ? 32.149 3.024 27.989 1.00 76.44 428 ASN A C 1
ATOM 3459 O O . ASN A 1 428 ? 31.605 3.699 28.856 1.00 76.44 428 ASN A O 1
ATOM 3463 N N . ALA A 1 429 ? 33.127 3.510 27.215 1.00 68.56 429 ALA A N 1
ATOM 3464 C CA . ALA A 1 429 ? 33.610 4.887 27.321 1.00 68.56 429 ALA A CA 1
ATOM 3465 C C . ALA A 1 429 ? 32.515 5.918 26.985 1.00 68.56 429 ALA A C 1
ATOM 3467 O O . ALA A 1 429 ? 32.363 6.909 27.696 1.00 68.56 429 ALA A O 1
ATOM 3468 N N . VAL A 1 430 ? 31.702 5.655 25.955 1.00 67.56 430 VAL A N 1
ATOM 3469 C CA . VAL A 1 430 ? 30.569 6.519 25.574 1.00 67.56 430 VAL A CA 1
ATOM 3470 C C . VAL A 1 430 ? 29.456 6.495 26.628 1.00 67.56 430 VAL A C 1
ATOM 3472 O O . VAL A 1 430 ? 28.835 7.522 26.906 1.00 67.56 430 VAL A O 1
ATOM 3475 N N . GLU A 1 431 ? 29.182 5.338 27.230 1.00 73.69 431 GLU A N 1
ATOM 3476 C CA . GLU A 1 431 ? 28.190 5.229 28.306 1.00 73.69 431 GLU A CA 1
ATOM 3477 C C . GLU A 1 431 ? 28.664 5.900 29.607 1.00 73.69 431 GLU A C 1
ATOM 3479 O O . GLU A 1 431 ? 27.867 6.570 30.269 1.00 73.69 431 GLU A O 1
ATOM 3484 N N . ASP A 1 432 ? 29.954 5.817 29.944 1.00 64.50 432 ASP A N 1
ATOM 3485 C CA . ASP A 1 432 ? 30.525 6.532 31.093 1.00 64.50 432 ASP A CA 1
ATOM 3486 C C . ASP A 1 432 ? 30.548 8.056 30.880 1.00 64.50 432 ASP A C 1
ATOM 3488 O O . ASP A 1 432 ? 30.278 8.808 31.821 1.00 64.50 432 ASP A O 1
ATOM 3492 N N . GLU A 1 433 ? 30.769 8.538 29.654 1.00 63.44 433 GLU A N 1
ATOM 3493 C CA . GLU A 1 433 ? 30.687 9.968 29.319 1.00 63.44 433 GLU A CA 1
ATOM 3494 C C . GLU A 1 433 ? 29.253 10.507 29.483 1.00 63.44 433 GLU A C 1
ATOM 3496 O O . GLU A 1 433 ? 29.037 11.549 30.111 1.00 63.44 433 GLU A O 1
ATOM 3501 N N . LYS A 1 434 ? 28.239 9.745 29.045 1.00 67.00 434 LYS A N 1
ATOM 3502 C CA . LYS A 1 434 ? 26.822 10.079 29.293 1.00 67.00 434 LYS A CA 1
ATOM 3503 C C . LYS A 1 434 ? 26.457 10.059 30.774 1.00 67.00 434 LYS A C 1
ATOM 3505 O O . LYS A 1 434 ? 25.615 10.843 31.208 1.00 67.00 434 LYS A O 1
ATOM 3510 N N . ARG A 1 435 ? 27.052 9.149 31.550 1.00 64.12 435 ARG A N 1
ATOM 3511 C CA . ARG A 1 435 ? 26.739 8.976 32.973 1.00 64.12 435 ARG A CA 1
ATOM 3512 C C . ARG A 1 435 ? 27.385 10.041 33.853 1.00 64.12 435 ARG A C 1
ATOM 3514 O O . ARG A 1 435 ? 26.814 10.408 34.877 1.00 64.12 435 ARG A O 1
ATOM 3521 N N . THR A 1 436 ? 28.567 10.513 33.473 1.00 70.75 436 THR A N 1
ATOM 3522 C CA . THR A 1 436 ? 29.349 11.475 34.262 1.00 70.75 436 THR A CA 1
ATOM 3523 C C . THR A 1 436 ? 29.121 12.925 33.845 1.00 70.75 436 THR A C 1
ATOM 3525 O O . THR A 1 436 ? 29.407 13.819 34.638 1.00 70.75 436 THR A O 1
ATOM 3528 N N . GLY A 1 437 ? 28.575 13.180 32.649 1.00 51.91 437 GLY A N 1
ATOM 3529 C CA . GLY A 1 437 ? 28.260 14.533 32.177 1.00 51.91 437 GLY A CA 1
ATOM 3530 C C . GLY A 1 437 ? 29.487 15.441 32.021 1.00 51.91 437 GLY A C 1
ATOM 3531 O O . GLY A 1 437 ? 29.341 16.661 31.960 1.00 51.91 437 GLY A O 1
ATOM 3532 N N . LEU A 1 438 ? 30.694 14.867 31.979 1.00 43.25 438 LEU A N 1
ATOM 3533 C CA . LEU A 1 438 ? 31.962 15.585 31.879 1.00 43.25 438 LEU A CA 1
ATOM 3534 C C . LEU A 1 438 ? 32.550 15.405 30.475 1.00 43.25 438 LEU A C 1
ATOM 3536 O O . LEU A 1 438 ? 33.248 14.435 30.204 1.00 43.25 438 LEU A O 1
ATOM 3540 N N . SER A 1 439 ? 32.293 16.376 29.597 1.00 40.75 439 SER A N 1
ATOM 3541 C CA . SER A 1 439 ? 32.993 16.518 28.315 1.00 40.75 439 SER A CA 1
ATOM 3542 C C . SER A 1 439 ? 34.406 17.049 28.573 1.00 40.75 439 SER A C 1
ATOM 3544 O O . SER A 1 439 ? 34.575 18.207 28.965 1.00 40.75 439 SER A O 1
ATOM 3546 N N . VAL A 1 440 ? 35.435 16.233 28.336 1.00 37.00 440 VAL A N 1
ATOM 3547 C CA . VAL A 1 440 ? 36.839 16.669 28.395 1.00 37.00 440 VAL A CA 1
ATOM 3548 C C . VAL A 1 440 ? 37.155 17.485 27.137 1.00 37.00 440 VAL A C 1
ATOM 3550 O O . VAL A 1 440 ? 37.585 16.952 26.119 1.00 37.00 440 VAL A O 1
ATOM 3553 N N . MET A 1 441 ? 36.943 18.802 27.198 1.00 31.27 441 MET A N 1
ATOM 3554 C CA . MET A 1 441 ? 37.585 19.736 26.272 1.00 31.27 441 MET A CA 1
ATOM 3555 C C . MET A 1 441 ? 38.952 20.138 26.830 1.00 31.27 441 MET A C 1
ATOM 3557 O O . MET A 1 441 ? 39.042 20.844 27.834 1.00 31.27 441 MET A O 1
ATOM 3561 N N . CYS A 1 442 ? 40.022 19.704 26.162 1.00 29.86 442 CYS A N 1
ATOM 3562 C CA . CYS A 1 442 ? 41.352 20.279 26.338 1.00 29.86 442 CYS A CA 1
ATOM 3563 C C . CYS A 1 442 ? 41.353 21.709 25.779 1.00 29.86 442 CYS A C 1
ATOM 3565 O O . CYS A 1 442 ? 41.268 21.913 24.570 1.00 29.86 442 CYS A O 1
ATOM 3567 N N . ILE A 1 443 ? 41.435 22.689 26.678 1.00 30.95 443 ILE A N 1
ATOM 3568 C CA . ILE A 1 443 ? 41.669 24.098 26.364 1.00 30.95 443 ILE A CA 1
ATOM 3569 C C . ILE A 1 443 ? 43.176 24.337 26.472 1.00 30.95 443 ILE A C 1
ATOM 3571 O O . ILE A 1 443 ? 43.713 24.336 27.578 1.00 30.95 443 ILE A O 1
ATOM 3575 N N . ASP A 1 444 ? 43.842 24.585 25.345 1.00 30.23 444 ASP A N 1
ATOM 3576 C CA . ASP A 1 444 ? 45.163 25.212 25.339 1.00 30.23 444 ASP A CA 1
ATOM 3577 C C . ASP A 1 444 ? 44.993 26.730 25.211 1.00 30.23 444 ASP A C 1
ATOM 3579 O O . ASP A 1 444 ? 44.602 27.266 24.172 1.00 30.23 444 ASP A O 1
ATOM 3583 N N . HIS A 1 445 ? 45.284 27.435 26.304 1.00 30.33 445 HIS A N 1
ATOM 3584 C CA . HIS A 1 445 ? 45.450 28.882 26.324 1.00 30.33 445 HIS A CA 1
ATOM 3585 C C . HIS A 1 445 ? 46.874 29.253 25.887 1.00 30.33 445 HIS A C 1
ATOM 3587 O O . HIS A 1 445 ? 47.843 28.931 26.573 1.00 30.33 445 HIS A O 1
ATOM 3593 N N . GLN A 1 446 ? 47.000 30.046 24.821 1.00 29.27 446 GLN A N 1
ATOM 3594 C CA . GLN A 1 446 ? 48.123 30.972 24.660 1.00 29.27 446 GLN A CA 1
ATOM 3595 C C . GLN A 1 446 ? 47.600 32.397 24.499 1.00 29.27 446 GLN A C 1
ATOM 3597 O O . GLN A 1 446 ? 46.795 32.700 23.623 1.00 29.27 446 GLN A O 1
ATOM 3602 N N . ALA A 1 447 ? 48.062 33.256 25.405 1.00 32.22 447 ALA A N 1
ATOM 3603 C CA . ALA A 1 447 ? 47.785 34.679 25.457 1.00 32.22 447 ALA A CA 1
ATOM 3604 C C . ALA A 1 447 ? 48.799 35.471 24.615 1.00 32.22 447 ALA A C 1
ATOM 3606 O O . ALA A 1 447 ? 49.988 35.156 24.606 1.00 32.22 447 ALA A O 1
ATOM 3607 N N . GLY A 1 448 ? 48.333 36.552 23.989 1.00 28.50 448 GLY A N 1
ATOM 3608 C CA . GLY A 1 448 ? 49.156 37.584 23.354 1.00 28.50 448 GLY A CA 1
ATOM 3609 C C . GLY A 1 448 ? 48.313 38.843 23.076 1.00 28.50 448 GLY A C 1
ATOM 3610 O O . GLY A 1 448 ? 47.240 38.686 22.499 1.00 28.50 448 GLY A O 1
ATOM 3611 N N . PRO A 1 449 ? 48.718 40.055 23.518 1.00 48.72 449 PRO A N 1
ATOM 3612 C CA . PRO A 1 449 ? 47.831 41.223 23.624 1.00 48.72 449 PRO A CA 1
ATOM 3613 C C . PRO A 1 449 ? 47.992 42.258 22.485 1.00 48.72 449 PRO A C 1
ATOM 3615 O O . PRO A 1 449 ? 48.863 42.107 21.632 1.00 48.72 449 PRO A O 1
ATOM 3618 N N . HIS A 1 450 ? 47.209 43.349 22.598 1.00 31.33 450 HIS A N 1
ATOM 3619 C CA . HIS A 1 450 ? 47.114 44.587 21.783 1.00 31.33 450 HIS A CA 1
ATOM 3620 C C . HIS A 1 450 ? 46.045 44.578 20.681 1.00 31.33 450 HIS A C 1
ATOM 3622 O O . HIS A 1 450 ? 45.803 43.551 20.072 1.00 31.33 450 HIS A O 1
ATOM 3628 N N . ALA A 1 451 ? 45.429 45.687 20.268 1.00 31.16 451 ALA A N 1
ATOM 3629 C CA . ALA A 1 451 ? 45.099 47.015 20.803 1.00 31.16 451 ALA A CA 1
ATOM 3630 C C . ALA A 1 451 ? 44.241 47.692 19.702 1.00 31.16 451 ALA A C 1
ATOM 3632 O O . ALA A 1 451 ? 44.421 47.363 18.533 1.00 31.16 451 ALA A O 1
ATOM 3633 N N . GLY A 1 452 ? 43.401 48.671 20.054 1.00 31.34 452 GLY A N 1
ATOM 3634 C CA . GLY A 1 452 ? 43.014 49.752 19.131 1.00 31.34 452 GLY A CA 1
ATOM 3635 C C . GLY A 1 452 ? 41.613 49.706 18.505 1.00 31.34 452 GLY A C 1
ATOM 3636 O O . GLY A 1 452 ? 41.364 48.954 17.573 1.00 31.34 452 GLY A O 1
ATOM 3637 N N . ASP A 1 453 ? 40.761 50.591 19.025 1.00 31.58 453 ASP A N 1
ATOM 3638 C CA . ASP A 1 453 ? 40.062 51.674 18.316 1.00 31.58 453 ASP A CA 1
ATOM 3639 C C . ASP A 1 453 ? 38.991 51.423 17.228 1.00 31.58 453 ASP A C 1
ATOM 3641 O O . ASP A 1 453 ? 39.239 50.967 16.119 1.00 31.58 453 ASP A O 1
ATOM 3645 N N . GLU A 1 454 ? 37.803 51.920 17.598 1.00 34.31 454 GLU A N 1
ATOM 3646 C CA . GLU A 1 454 ? 36.960 52.912 16.908 1.00 34.31 454 GLU A CA 1
ATOM 3647 C C . GLU A 1 454 ? 36.153 52.593 15.627 1.00 34.31 454 GLU A C 1
ATOM 3649 O O . GLU A 1 454 ? 36.652 52.270 14.557 1.00 34.31 454 GLU A O 1
ATOM 3654 N N . ALA A 1 455 ? 34.862 52.934 15.773 1.00 33.19 455 ALA A N 1
ATOM 3655 C CA . ALA A 1 455 ? 34.003 53.673 14.844 1.00 33.19 455 ALA A CA 1
ATOM 3656 C C . ALA A 1 455 ? 33.434 52.988 13.580 1.00 33.19 455 ALA A C 1
ATOM 3658 O O . ALA A 1 455 ? 34.065 52.893 12.538 1.00 33.19 455 ALA A O 1
ATOM 3659 N N . GLY A 1 456 ? 32.108 52.799 13.621 1.00 29.89 456 GLY A N 1
ATOM 3660 C CA . GLY A 1 456 ? 31.219 53.598 12.768 1.00 29.89 456 GLY A CA 1
ATOM 3661 C C . GLY A 1 456 ? 30.669 52.958 11.487 1.00 29.89 456 GLY A C 1
ATOM 3662 O O . GLY A 1 456 ? 31.401 52.462 10.642 1.00 29.89 456 GLY A O 1
ATOM 3663 N N . GLY A 1 457 ? 29.355 53.128 11.292 1.00 30.75 457 GLY A N 1
ATOM 3664 C CA . GLY A 1 457 ? 28.760 53.271 9.959 1.00 30.75 457 GLY A CA 1
ATOM 3665 C C . GLY A 1 457 ? 27.846 52.138 9.497 1.00 30.75 457 GLY A C 1
ATOM 3666 O O . GLY A 1 457 ? 28.275 51.225 8.801 1.00 30.75 457 GLY A O 1
ATOM 3667 N N . SER A 1 458 ? 26.548 52.257 9.781 1.00 41.38 458 SER A N 1
ATOM 3668 C CA . SER A 1 458 ? 25.506 51.585 8.995 1.00 41.38 458 SER A CA 1
ATOM 3669 C C . SER A 1 458 ? 25.241 52.364 7.702 1.00 41.38 458 SER A C 1
ATOM 3671 O O . SER A 1 458 ? 25.137 53.591 7.758 1.00 41.38 458 SER A O 1
ATOM 3673 N N . PRO A 1 459 ? 25.004 51.678 6.571 1.00 38.16 459 PRO A N 1
ATOM 3674 C CA . PRO A 1 459 ? 24.164 52.236 5.526 1.00 38.16 459 PRO A CA 1
ATOM 3675 C C . PRO A 1 459 ? 22.979 51.323 5.195 1.00 38.16 459 PRO A C 1
ATOM 3677 O O . PRO A 1 459 ? 23.097 50.139 4.886 1.00 38.16 459 PRO A O 1
ATOM 3680 N N . GLU A 1 460 ? 21.818 51.956 5.255 1.00 35.22 460 GLU A N 1
ATOM 3681 C CA . GLU A 1 460 ? 20.502 51.508 4.828 1.00 35.22 460 GLU A CA 1
ATOM 3682 C C . GLU A 1 460 ? 20.466 51.344 3.295 1.00 35.22 460 GLU A C 1
ATOM 3684 O O . GLU A 1 460 ? 20.743 52.288 2.551 1.00 35.22 460 GLU A O 1
ATOM 3689 N N . VAL A 1 461 ? 20.125 50.147 2.799 1.00 37.28 461 VAL A N 1
ATOM 3690 C CA . VAL A 1 461 ? 19.959 49.878 1.360 1.00 37.28 461 VAL A CA 1
ATOM 3691 C C . VAL A 1 461 ? 18.477 49.705 1.031 1.00 37.28 461 VAL A C 1
ATOM 3693 O O . VAL A 1 461 ? 17.814 48.767 1.475 1.00 37.28 461 VAL A O 1
ATOM 3696 N N . ARG A 1 462 ? 17.971 50.638 0.216 1.00 32.31 462 ARG A N 1
ATOM 3697 C CA . ARG A 1 462 ? 16.626 50.655 -0.377 1.00 32.31 462 ARG A CA 1
ATOM 3698 C C . ARG A 1 462 ? 16.405 49.453 -1.306 1.00 32.31 462 ARG A C 1
ATOM 3700 O O . ARG A 1 462 ? 17.232 49.174 -2.170 1.00 32.31 462 ARG A O 1
ATOM 3707 N N . ARG A 1 463 ? 15.245 48.800 -1.180 1.00 33.62 463 ARG A N 1
ATOM 3708 C CA . ARG A 1 463 ? 14.731 47.796 -2.132 1.00 33.62 463 ARG A CA 1
ATOM 3709 C C . ARG A 1 463 ? 13.987 48.474 -3.294 1.00 33.62 463 ARG A C 1
ATOM 3711 O O . ARG A 1 463 ? 13.202 49.379 -3.016 1.00 33.62 463 ARG A O 1
ATOM 3718 N N . PRO A 1 464 ? 14.155 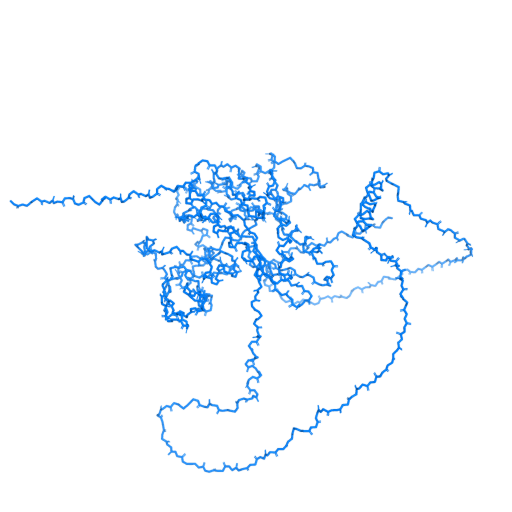48.024 -4.550 1.00 35.81 464 PRO A N 1
ATOM 3719 C CA . PRO A 1 464 ? 13.277 48.410 -5.647 1.00 35.81 464 PRO A CA 1
ATOM 3720 C C . PRO A 1 464 ? 12.058 47.480 -5.782 1.00 35.81 464 PRO A C 1
ATOM 3722 O O . PRO A 1 464 ? 12.065 46.324 -5.351 1.00 35.81 464 PRO A O 1
ATOM 3725 N N . GLU A 1 465 ? 11.008 48.055 -6.364 1.00 33.38 465 GLU A N 1
ATOM 3726 C CA . GLU A 1 465 ? 9.665 47.520 -6.595 1.00 33.38 465 GLU A CA 1
ATOM 3727 C C . GLU A 1 465 ? 9.643 46.314 -7.551 1.00 33.38 465 GLU A C 1
ATOM 3729 O O . GLU A 1 465 ? 10.448 46.214 -8.475 1.00 33.38 465 GLU A O 1
ATOM 3734 N N . VAL A 1 466 ? 8.688 45.402 -7.334 1.00 34.47 466 VAL A N 1
ATOM 3735 C CA . VAL A 1 466 ? 8.450 44.213 -8.167 1.00 34.47 466 VAL A CA 1
ATOM 3736 C C . VAL A 1 466 ? 7.162 44.399 -8.972 1.00 34.47 466 VAL A C 1
ATOM 3738 O O . VAL A 1 466 ? 6.092 44.624 -8.403 1.00 34.47 466 VAL A O 1
ATOM 3741 N N . GLU A 1 467 ? 7.282 44.268 -10.295 1.00 31.20 467 GLU A N 1
ATOM 3742 C CA . GLU A 1 467 ? 6.187 44.243 -11.269 1.00 31.20 467 GLU A CA 1
ATOM 3743 C C . GLU A 1 467 ? 5.244 43.041 -11.075 1.00 31.20 467 GLU A C 1
ATOM 3745 O O . GLU A 1 467 ? 5.651 41.921 -10.757 1.00 31.20 467 GLU A O 1
ATOM 3750 N N . GLN A 1 468 ? 3.949 43.281 -11.298 1.00 35.56 468 GLN A N 1
ATOM 3751 C CA . GLN A 1 468 ? 2.873 42.297 -11.191 1.00 35.56 468 GLN A CA 1
ATOM 3752 C C . GLN A 1 468 ? 2.759 41.433 -12.460 1.00 35.56 468 GLN A C 1
ATOM 3754 O O . GLN A 1 468 ? 2.633 41.960 -13.562 1.00 35.56 468 GLN A O 1
ATOM 3759 N N . ILE A 1 469 ? 2.687 40.105 -12.292 1.00 33.75 469 ILE A N 1
ATOM 3760 C CA . ILE A 1 469 ? 2.318 39.129 -13.338 1.00 33.75 469 ILE A CA 1
ATOM 3761 C C . ILE A 1 469 ? 1.092 38.307 -12.862 1.00 33.75 469 ILE A C 1
ATOM 3763 O O . ILE A 1 469 ? 0.974 38.044 -11.660 1.00 33.75 469 ILE A O 1
ATOM 3767 N N . PRO A 1 470 ? 0.144 37.920 -13.748 1.00 33.81 470 PRO A N 1
ATOM 3768 C CA . PRO A 1 470 ? -1.198 37.473 -13.362 1.00 33.81 470 PRO A CA 1
ATOM 3769 C C . PRO A 1 470 ? -1.264 36.081 -12.719 1.00 33.81 470 PRO A C 1
ATOM 3771 O O . PRO A 1 470 ? -0.505 35.168 -13.036 1.00 33.81 470 PRO A O 1
ATOM 3774 N N . LYS A 1 471 ? -2.256 35.923 -11.835 1.00 36.56 471 LYS A N 1
ATOM 3775 C CA . LYS A 1 471 ? -2.546 34.738 -11.015 1.00 36.56 471 LYS A CA 1
ATOM 3776 C C . LYS A 1 471 ? -2.947 33.516 -11.858 1.00 36.56 471 LYS A C 1
ATOM 3778 O O . LYS A 1 471 ? -3.993 33.529 -12.501 1.00 36.56 471 LYS A O 1
ATOM 3783 N N . LEU A 1 472 ? -2.177 32.432 -11.743 1.00 32.16 472 LEU A N 1
ATOM 3784 C CA . LEU A 1 472 ? -2.589 31.061 -12.067 1.00 32.16 472 LEU A CA 1
ATOM 3785 C C . LEU A 1 472 ? -2.914 30.293 -10.774 1.00 32.16 472 LEU A C 1
ATOM 3787 O O . LEU A 1 472 ? -2.269 30.489 -9.742 1.00 32.16 472 LEU A O 1
ATOM 3791 N N . ASN A 1 473 ? -3.948 29.450 -10.837 1.00 33.97 473 ASN A N 1
ATOM 3792 C CA . ASN A 1 473 ? -4.525 28.708 -9.714 1.00 33.97 473 ASN A CA 1
ATOM 3793 C C . ASN A 1 473 ? -3.475 27.902 -8.930 1.00 33.97 473 ASN A C 1
ATOM 3795 O O . ASN A 1 473 ? -2.811 27.017 -9.469 1.00 33.97 473 ASN A O 1
ATOM 3799 N N . LYS A 1 474 ? -3.360 28.210 -7.633 1.00 31.62 474 LYS A N 1
ATOM 3800 C CA . LYS A 1 474 ? -2.489 27.529 -6.672 1.00 31.62 474 LYS A CA 1
ATOM 3801 C C . LYS A 1 474 ? -3.052 26.143 -6.342 1.00 31.62 474 LYS A C 1
ATOM 3803 O O . LYS A 1 474 ? -4.094 26.040 -5.705 1.00 31.62 474 LYS A O 1
ATOM 3808 N N . PHE A 1 475 ? -2.316 25.096 -6.701 1.00 35.34 475 PHE A N 1
ATOM 3809 C CA . PHE A 1 475 ? -2.310 23.858 -5.924 1.00 35.34 475 PHE A CA 1
ATOM 3810 C C . PHE A 1 475 ? -1.453 24.087 -4.675 1.00 35.34 475 PHE A C 1
ATOM 3812 O O . PHE A 1 475 ? -0.355 24.643 -4.764 1.00 35.34 475 PHE A O 1
ATOM 3819 N N . ASN A 1 476 ? -1.962 23.690 -3.509 1.00 33.16 476 ASN A N 1
ATOM 3820 C CA . ASN A 1 476 ? -1.236 23.787 -2.247 1.00 33.16 476 ASN A CA 1
ATOM 3821 C C . ASN A 1 476 ? 0.016 22.900 -2.301 1.00 33.16 476 ASN A C 1
ATOM 3823 O O . ASN A 1 476 ? -0.077 21.675 -2.275 1.00 33.16 476 ASN A O 1
ATOM 3827 N N . LYS A 1 477 ? 1.195 23.534 -2.355 1.00 33.53 477 LYS A N 1
ATOM 3828 C CA . LYS A 1 477 ? 2.444 22.918 -1.903 1.00 33.53 477 LYS A CA 1
ATOM 3829 C C . LYS A 1 477 ? 2.269 22.590 -0.422 1.00 33.53 477 LYS A C 1
ATOM 3831 O O . LYS A 1 477 ? 2.040 23.487 0.386 1.00 33.53 477 LYS A O 1
ATOM 3836 N N . ILE A 1 478 ? 2.357 21.307 -0.099 1.00 42.81 478 ILE A N 1
ATOM 3837 C CA . ILE A 1 478 ? 2.517 20.810 1.266 1.00 42.81 478 ILE A CA 1
ATOM 3838 C C . ILE A 1 478 ? 3.777 21.477 1.837 1.00 42.81 478 ILE A C 1
ATOM 3840 O O . ILE A 1 478 ? 4.800 21.556 1.154 1.00 42.81 478 ILE A O 1
ATOM 3844 N N . GLY A 1 479 ? 3.657 22.052 3.034 1.00 34.12 479 GLY A N 1
ATOM 3845 C CA . GLY A 1 479 ? 4.713 22.829 3.674 1.00 34.12 479 GLY A CA 1
ATOM 3846 C C . GLY A 1 479 ? 5.983 22.003 3.851 1.00 34.12 479 GLY A C 1
ATOM 3847 O O . GLY A 1 479 ? 5.963 20.970 4.514 1.00 34.12 479 GLY A O 1
ATOM 3848 N N . GLY A 1 480 ? 7.080 22.473 3.257 1.00 30.59 480 GLY A N 1
ATOM 3849 C CA . GLY A 1 480 ? 8.413 21.997 3.595 1.00 30.59 480 GLY A CA 1
ATOM 3850 C C . GLY A 1 480 ? 8.734 22.392 5.033 1.00 30.59 480 GLY A C 1
ATOM 3851 O O . GLY A 1 480 ? 8.553 23.546 5.418 1.00 30.59 480 GLY A O 1
ATOM 3852 N N . TRP A 1 481 ? 9.179 21.423 5.822 1.00 43.16 481 TRP A N 1
ATOM 3853 C CA . TRP A 1 481 ? 9.761 21.658 7.135 1.00 43.16 481 TRP A CA 1
ATOM 3854 C C . TRP A 1 481 ? 11.094 22.407 6.955 1.00 43.16 481 TRP A C 1
ATOM 3856 O O . TRP A 1 481 ? 11.942 21.971 6.177 1.00 43.16 481 TRP A O 1
ATOM 3866 N N . GLN A 1 482 ? 11.262 23.551 7.624 1.00 37.72 482 GLN A N 1
ATOM 3867 C CA . GLN A 1 482 ? 12.552 24.234 7.767 1.00 37.72 482 GLN A CA 1
ATOM 3868 C C . GLN A 1 482 ? 13.057 24.011 9.200 1.00 37.72 482 GLN A C 1
ATOM 3870 O O . GLN A 1 482 ? 12.274 24.207 10.133 1.00 37.72 482 GLN A O 1
ATOM 3875 N N . PRO A 1 483 ? 14.329 23.622 9.400 1.00 39.50 483 PRO A N 1
ATOM 3876 C CA . PRO A 1 483 ? 14.898 23.504 10.736 1.00 39.50 483 PRO A CA 1
ATOM 3877 C C . PRO A 1 483 ? 14.965 24.879 11.430 1.00 39.50 483 PRO A C 1
ATOM 3879 O O . PRO A 1 483 ? 15.124 25.901 10.750 1.00 39.50 483 PRO A O 1
ATOM 3882 N N . PRO A 1 484 ? 14.852 24.930 12.771 1.00 44.94 484 PRO A N 1
ATOM 3883 C CA . PRO A 1 484 ? 14.940 26.176 13.522 1.00 44.94 484 PRO A CA 1
ATOM 3884 C C . PRO A 1 484 ? 16.329 26.810 13.370 1.00 44.94 484 PRO A C 1
ATOM 3886 O O . PRO A 1 484 ? 17.354 26.150 13.533 1.00 44.94 484 PRO A O 1
ATOM 3889 N N . GLN A 1 485 ? 16.352 28.104 13.048 1.00 48.38 485 GLN A N 1
ATOM 3890 C CA . GLN A 1 485 ? 17.562 28.922 13.112 1.00 48.38 485 GLN A CA 1
ATOM 3891 C C . GLN A 1 485 ? 17.925 29.152 14.589 1.00 48.38 485 GLN A C 1
ATOM 3893 O O . GLN A 1 485 ? 17.017 29.423 15.381 1.00 48.38 485 GLN A O 1
ATOM 3898 N N . PRO A 1 486 ? 19.209 29.069 14.977 1.00 44.19 486 PRO A N 1
ATOM 3899 C CA . PRO A 1 486 ? 19.622 29.422 16.327 1.00 44.19 486 PRO A CA 1
ATOM 3900 C C . PRO A 1 486 ? 19.346 30.910 16.579 1.00 44.19 486 PRO A C 1
ATOM 3902 O O . PRO A 1 486 ? 19.671 31.767 15.755 1.00 44.19 486 PRO A O 1
ATOM 3905 N N . SER A 1 487 ? 18.710 31.208 17.711 1.00 44.31 487 SER A N 1
ATOM 3906 C CA . SER A 1 487 ? 18.542 32.574 18.198 1.00 44.31 487 SER A CA 1
ATOM 3907 C C . SER A 1 487 ? 19.902 33.155 18.596 1.00 44.31 487 SER A C 1
ATOM 3909 O O . SER A 1 487 ? 20.693 32.437 19.209 1.00 44.31 487 SER A O 1
ATOM 3911 N N . PRO A 1 488 ? 20.180 34.429 18.281 1.00 51.41 488 PRO A N 1
ATOM 3912 C CA . PRO A 1 488 ? 21.396 35.082 18.726 1.00 51.41 488 PRO A CA 1
ATOM 3913 C C . PRO A 1 488 ? 21.230 35.532 20.181 1.00 51.41 488 PRO A C 1
ATOM 3915 O O . PRO A 1 488 ? 20.520 36.501 20.440 1.00 51.41 488 PRO A O 1
ATOM 3918 N N . GLU A 1 489 ? 21.898 34.837 21.098 1.00 45.28 489 GLU A N 1
ATOM 3919 C CA . GLU A 1 489 ? 22.375 35.379 22.379 1.00 45.28 489 GLU A CA 1
ATOM 3920 C C . GLU A 1 489 ? 23.807 34.910 22.631 1.00 45.28 489 GLU A C 1
ATOM 3922 O O . GLU A 1 489 ? 24.082 33.706 22.405 1.00 45.28 489 GLU A O 1
#

Organism: Noctiluca scintillans (NCBI:txid2966)

Secondary structure (DSSP, 8-state):
------------------HHHHHHHHHHHHHHHHHHHHHS-HHHHHHHHHHHHHHGGGGSTT---TTHHHHHHHHHHHH-TT-S-EEEEEETTTTEEEEEETTTEEEEEEEEEEEESS-HHHHHHHHHHHHHHHHHHHHHHHHHHHHTS-TTSPPP-HHHHHHHHHHHHHHHHHHHHHTS-TTTHHHHHHHSSPBPTTT-SBTTTTEETTEE-EEEEEEEEETTT--EEEEEEEEE-TTSPBPPBB-TTT-PBEEEEEEEE--TTTHHHHTT-PPP-GGGBHHHHHTS-TT-----HHHHHHHHHHHHSSPPEEEES-SS-TTSEEEE-TGGGTT-EEEEEEEEEEPP-------HHHHTTT--------S--------------------------------------PPPPSSHHHHHHHHHHHHHHHHHHHHH-------------------------PPPP----PPPP---PPPPP-PPPPP--

Solvent-accessible surface area (backbone atoms only — not comparable to full-atom values): 30560 Å² total; per-residue (Å²): 142,84,84,85,81,80,82,75,79,78,74,73,78,76,75,75,85,44,74,64,58,54,51,51,54,50,50,55,50,52,55,47,53,51,54,52,57,75,66,44,55,71,71,50,40,37,49,44,50,10,43,39,60,37,48,51,46,42,49,42,93,84,34,59,49,92,47,49,69,59,42,28,50,56,32,38,50,67,64,40,79,81,58,89,40,78,45,78,43,75,39,52,84,28,53,29,31,41,38,32,43,62,91,74,47,61,33,38,39,33,45,34,59,47,69,57,62,96,51,65,67,58,54,52,53,36,53,52,37,24,48,51,40,47,53,54,38,53,36,85,85,26,48,48,48,56,70,70,44,64,83,85,79,52,87,80,72,59,77,63,60,54,45,51,53,51,49,53,46,46,49,51,61,44,60,67,58,72,71,80,49,89,67,58,58,70,41,45,76,42,63,75,35,61,55,31,93,80,61,69,44,38,38,79,75,38,22,52,62,66,40,49,29,45,61,18,32,31,37,30,33,19,78,81,78,64,54,69,52,77,36,75,74,32,38,31,41,87,85,73,44,65,56,50,37,36,29,92,89,74,64,40,60,30,44,76,78,49,70,46,63,59,57,92,79,56,62,78,52,65,80,68,56,70,80,81,57,53,94,31,28,43,46,18,56,69,73,53,41,69,76,42,58,34,47,47,70,35,33,48,41,54,13,46,18,69,68,57,74,45,86,50,49,36,39,55,70,39,90,92,42,54,55,39,26,33,55,47,53,53,80,92,40,60,87,53,45,42,36,39,33,72,42,67,30,66,65,74,79,67,71,66,68,75,49,70,79,63,49,70,79,74,60,82,81,84,76,83,78,73,84,87,80,84,93,77,89,85,88,86,83,93,86,83,87,88,89,88,87,85,87,85,88,90,82,85,89,86,85,90,89,87,83,85,84,87,75,84,80,75,76,84,68,95,45,73,66,55,48,54,48,52,53,53,52,52,50,50,51,54,52,48,40,69,73,67,73,64,80,87,75,87,78,85,87,81,90,83,87,90,82,86,86,85,84,86,83,88,81,91,81,84,83,85,87,82,85,90,78,87,91,72,89,81,74,84,75,76,82,78,88,74,82,84,76,84,78,95,126

Mean predicted aligned error: 17.2 Å

pLDDT: mean 70.21, std 24.33, range [27.88, 97.44]

Foldseek 3Di:
DDDDDDPPPPDDPPPDCDPVVVVVLVVVVVVVQVVQLVPDDPLLNQLQVLLLQLCVLQQDDVSQAPCSVVSSVVSSCVSCVPFPDWDWDQFAPFAKIFIDTNNPFTKIKFKDKDKPDPDPVLVQLLVVLLVLLSVLCPPPNRPLNVQRDDPPPDDDPCPPSVVVSLVVSLCVVVVLVPPPDVPVVVVVVQVVQDQDPAQRGRQVQQDQRNGRWAQKKWWWAFPPPRDIDIASGWTQGPVRDIFWFADPPPRGIIDTPDIGHPPPPVVVVVVVRPPDPLSGTNSCQRRVDSSRNRHRSSSSQSSLCSSLVHHWRWHQPDPVGRQWTWIDSDDVCPSMIMTMHIDMHGDDPPPVPPPVVVVVVPDDDPDDDDPDDDDDDDDDDDDDDDDPDPPDDDDDDDDDDDDDDPDPDDDDDPDPVVVVVVVVVVVVVVVVCVVVVDDDDDDDDDDDDDDDDDDDDDDDDDDDDDDDDDDDDDDDDDDDDDDDDDDDD

Radius of gyration: 31.69 Å; Cα contacts (8 Å, |Δi|>4): 543; chains: 1; bounding box: 100×91×99 Å